Protein AF-0000000085123310 (afdb_homodimer)

InterPro domains:
  IPR010982 Lambda repressor-like, DNA-binding domain superfamily [G3DSA:1.10.260.40] (2-75)
  IPR015927 Peptidase S24/S26A/S26B/S26C [PF00717] (95-209)
  IPR036286 LexA/Signal peptidase-like superfamily [SSF51306] (95-212)
  IPR039418 LexA-like [cd06529] (130-208)

Sequence (430 aa):
MQNYNEIIEKLKDILSQEHGNKKVLDKDVAAALGIEETNFRKQKHRNSIPYFEIMSFLAKRNISINWFFFNQLPESLIESTSNYIILKYQRTVTASAGGGAINYELDSTPLVIDKQLLDHINSRYKYTEVIKVFGESMEPDIKDESLVFIDKSKTDINSTGVYLINTNDGLYIKCIKVENDKVILKSNNQAFDDITLHIDDVDIVGRVCGVLVKVMQNYNEIIEKLKDILSQEHGNKKVLDKDVAAALGIEETNFRKQKHRNSIPYFEIMSFLAKRNISINWFFFNQLPESLIESTSNYIILKYQRTVTASAGGGAINYELDSTPLVIDKQLLDHINSRYKYTEVIKVFGESMEPDIKDESLVFIDKSKTDINSTGVYLINTNDGLYIKCIKVENDKVILKSNNQAFDDITLHIDDVDIVGRVCGVLVKV

Foldseek 3Di:
DDQQVVLLVVLQVVVCVVVVNDGDDQCNSCVLLVHDSVVSVVCNVVVPDPVVSVVVSCVVVPHDPCCSPPVDDPVVVPPVPQQKDKAWEQADWWADQADLDRCSDPDTDIDIGGVVVCVVLVADRVQKHKYFDADDQAPPVAHHRKIWIFRQVAQDADQPWWFWKGFNHIIDTFHWDDDDQKIWGHHNPPVDDIDIDGPVGMDTRGTTRDIGDDD/DDQQVVLLVVLQCVVCVVVVNDGDDQCNSCVLLVHDSVVSVVCNVVVPDPVVSVVVSCVVVPHDPCCSPPVDDPVVCCVVPPQKDKAWEQADFWADQDDLDRCSDPDTDIDIDGVVVCVVLVADHVQKHKYFDADPQAPPVAHHRKIWIFRQVAQDADQPWWFWKGFNVITDTFHWDDDDQKIWGHHNPPVDDIDIDGPVGMDTRGTTRDIGDDD

Radius of gyration: 26.84 Å; Cα contacts (8 Å, |Δi|>4): 859; chains: 2; bounding box: 62×78×60 Å

Secondary structure (DSSP, 8-state):
---HHHHHHHHHHHHHHHTTS----HHHHHHHHT--HHHHHHHHHHT---HHHHHHHHHHTT--HHHHHH---GGGGS-TT-SEEEEEEES--EE-SSS--EE--TT-EEEEEEHHHHHHTT--TTTEEEEE--SSTTTTTS-TT-EEEEETT-----TT-EEEEEETTEEEEEEEEEETTEEEEE-SSTTS--EEEEGGGEEEEEEEEEEEEE-/---HHHHHHHHHHHHHHHTTS----HHHHHHHHT--HHHHHHHHHHT---HHHHHHHHHHTT--HHHHHH---HHHHHHHH-SEEEEEEES--EE-SSS--EE--TT-EEEEEEHHHHHHTT--TTTEEEEE--SSTTTTTS-TT-EEEEETT-----TT-EEEEEETTEEEEEEEEEETTEEEEE-SSTTS--EEEEGGGEEEEEEEEEEEEE-

Organism: Arcobacter nitrofigilis (strain ATCC 33309 / DSM 7299 / CCUG 15893 / LMG 7604 / NCTC 12251 / CI) (NCBI:txid572480)

Structure (mmCIF, N/CA/C/O backbone):
data_AF-0000000085123310-model_v1
#
loop_
_entity.id
_entity.type
_entity.pdbx_description
1 polymer 'Putative phage repressor'
#
loop_
_atom_site.group_PDB
_atom_site.id
_atom_site.type_symbol
_atom_site.label_atom_id
_atom_site.label_alt_id
_atom_site.label_comp_id
_atom_site.label_asym_id
_atom_site.label_entity_id
_atom_site.label_s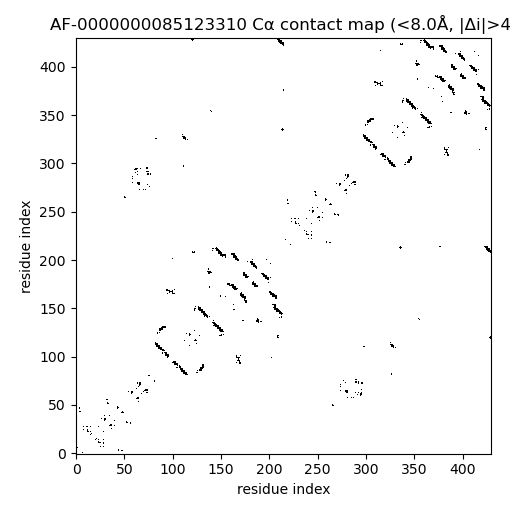eq_id
_atom_site.pdbx_PDB_ins_code
_atom_site.Cartn_x
_atom_site.Cartn_y
_atom_site.Cartn_z
_atom_site.occupancy
_atom_site.B_iso_or_equiv
_atom_site.auth_seq_id
_atom_site.auth_comp_id
_atom_site.auth_asym_id
_atom_site.auth_atom_id
_atom_site.pdbx_PDB_model_num
ATOM 1 N N . MET A 1 1 ? -10.875 -17.984 -15.891 1 54.59 1 MET A N 1
ATOM 2 C CA . MET A 1 1 ? -9.812 -18.406 -16.797 1 54.59 1 MET A CA 1
ATOM 3 C C . MET A 1 1 ? -8.93 -17.219 -17.188 1 54.59 1 MET A C 1
ATOM 5 O O . MET A 1 1 ? -9.438 -16.125 -17.453 1 54.59 1 MET A O 1
ATOM 9 N N . GLN A 1 2 ? -7.641 -17.328 -16.953 1 68.5 2 GLN A N 1
ATOM 10 C CA . GLN A 1 2 ? -6.809 -16.172 -17.281 1 68.5 2 GLN A CA 1
ATOM 11 C C . GLN A 1 2 ? -6.746 -15.938 -18.781 1 68.5 2 GLN A C 1
ATOM 13 O O . GLN A 1 2 ? -6.699 -16.891 -19.562 1 68.5 2 GLN A O 1
ATOM 18 N N . ASN A 1 3 ? -7.133 -14.758 -19.297 1 83.12 3 ASN A N 1
ATOM 19 C CA . ASN A 1 3 ? -7.051 -14.297 -20.672 1 83.12 3 ASN A CA 1
ATOM 20 C C . ASN A 1 3 ? -5.605 -14.055 -21.109 1 83.12 3 ASN A C 1
ATOM 22 O O . ASN A 1 3 ? -4.887 -13.289 -20.469 1 83.12 3 ASN A O 1
ATOM 26 N N . TYR A 1 4 ? -5.211 -14.828 -22.172 1 90.94 4 TYR A N 1
ATOM 27 C CA . TYR A 1 4 ? -3.828 -14.75 -22.641 1 90.94 4 TYR A CA 1
ATOM 28 C C . TYR A 1 4 ? -3.447 -13.32 -22.984 1 90.94 4 TYR A C 1
ATOM 30 O O . TYR A 1 4 ? -2.322 -12.891 -22.719 1 90.94 4 TYR A O 1
ATOM 38 N N . ASN A 1 5 ? -4.441 -12.539 -23.469 1 90.19 5 ASN A N 1
ATOM 39 C CA . ASN A 1 5 ? -4.16 -11.164 -23.844 1 90.19 5 ASN A CA 1
ATOM 40 C C . ASN A 1 5 ? -3.785 -10.312 -22.625 1 90.19 5 ASN A C 1
ATOM 42 O O . ASN A 1 5 ? -2.861 -9.5 -22.688 1 90.19 5 ASN A O 1
ATOM 46 N N . GLU A 1 6 ? -4.496 -10.5 -21.703 1 91.31 6 GLU A N 1
ATOM 47 C CA . GLU A 1 6 ? -4.207 -9.773 -20.469 1 91.31 6 GLU A CA 1
ATOM 48 C C . GLU A 1 6 ? -2.822 -10.125 -19.922 1 91.31 6 GLU A C 1
ATOM 50 O O . GLU A 1 6 ? -2.09 -9.258 -19.453 1 91.31 6 GLU A O 1
ATOM 55 N N . ILE A 1 7 ? -2.492 -11.375 -19.953 1 95.25 7 ILE A N 1
ATOM 56 C CA . ILE A 1 7 ? -1.202 -11.875 -19.5 1 95.25 7 ILE A CA 1
ATOM 57 C C . ILE A 1 7 ? -0.081 -11.25 -20.328 1 95.25 7 ILE A C 1
ATOM 59 O O . ILE A 1 7 ? 0.934 -10.812 -19.781 1 95.25 7 ILE A O 1
ATOM 63 N N . ILE A 1 8 ? -0.322 -11.227 -21.609 1 94.88 8 ILE A N 1
ATOM 64 C CA . ILE A 1 8 ? 0.671 -10.664 -22.516 1 94.88 8 ILE A CA 1
ATOM 65 C C . ILE A 1 8 ? 0.929 -9.203 -22.156 1 94.88 8 ILE A C 1
ATOM 67 O O . ILE A 1 8 ? 2.078 -8.758 -22.141 1 94.88 8 ILE A O 1
ATOM 71 N N . GLU A 1 9 ? -0.095 -8.492 -21.859 1 93.25 9 GLU A N 1
ATOM 72 C CA . GLU A 1 9 ? 0.057 -7.086 -21.516 1 93.25 9 GLU A CA 1
ATOM 73 C C . GLU A 1 9 ? 0.88 -6.926 -20.234 1 93.25 9 GLU A C 1
ATOM 75 O O . GLU A 1 9 ? 1.721 -6.027 -20.141 1 93.25 9 GLU A O 1
ATOM 80 N N . LYS A 1 10 ? 0.671 -7.742 -19.297 1 92.88 10 LYS A N 1
ATOM 81 C CA . LYS A 1 10 ? 1.465 -7.719 -18.062 1 92.88 10 LYS A CA 1
ATOM 82 C C . LYS A 1 10 ? 2.938 -7.988 -18.359 1 92.88 10 LYS A C 1
ATOM 84 O O . LYS A 1 10 ? 3.818 -7.355 -17.781 1 92.88 10 LYS A O 1
ATOM 89 N N . LEU A 1 11 ? 3.191 -8.938 -19.188 1 96 11 LEU A N 1
ATOM 90 C CA . LEU A 1 11 ? 4.559 -9.273 -19.562 1 96 11 LEU A CA 1
ATOM 91 C C . LEU A 1 11 ? 5.23 -8.117 -20.297 1 96 11 LEU A C 1
ATOM 93 O O . LEU A 1 11 ? 6.41 -7.832 -20.062 1 96 11 LEU A O 1
ATOM 97 N N . LYS A 1 12 ? 4.477 -7.461 -21.156 1 94.5 12 LYS A N 1
ATOM 98 C CA . LYS A 1 12 ? 4.996 -6.285 -21.844 1 94.5 12 LYS A CA 1
ATOM 99 C C . LYS A 1 12 ? 5.391 -5.195 -20.859 1 94.5 12 LYS A C 1
ATOM 101 O O . LYS A 1 12 ? 6.418 -4.535 -21.031 1 94.5 12 LYS A O 1
ATOM 106 N N . ASP A 1 13 ? 4.59 -5.02 -19.875 1 91.56 13 ASP A N 1
ATOM 107 C CA . ASP A 1 13 ? 4.875 -4.016 -18.859 1 91.56 13 ASP A CA 1
ATOM 108 C C . ASP A 1 13 ? 6.195 -4.309 -18.156 1 91.56 13 ASP A C 1
ATOM 110 O O . ASP A 1 13 ? 6.996 -3.402 -17.922 1 91.56 13 ASP A O 1
ATOM 114 N N . ILE A 1 14 ? 6.426 -5.508 -17.766 1 91.31 14 ILE A N 1
ATOM 115 C CA . ILE A 1 14 ? 7.648 -5.926 -17.094 1 91.31 14 ILE A CA 1
ATOM 116 C C . ILE A 1 14 ? 8.852 -5.656 -18 1 91.31 14 ILE A C 1
ATOM 118 O O . ILE A 1 14 ? 9.844 -5.066 -17.562 1 91.31 14 ILE A O 1
ATOM 122 N N . LEU A 1 15 ? 8.711 -6.055 -19.25 1 94 15 LEU A N 1
ATOM 123 C CA . LEU A 1 15 ? 9.797 -5.895 -20.203 1 94 15 LEU A CA 1
ATOM 124 C C . LEU A 1 15 ? 10.07 -4.418 -20.469 1 94 15 LEU A C 1
ATOM 126 O O . LEU A 1 15 ? 11.227 -4.012 -20.625 1 94 15 LEU A O 1
ATOM 130 N N . SER A 1 16 ? 8.992 -3.68 -20.641 1 91.94 16 SER A N 1
ATOM 131 C CA . SER A 1 16 ? 9.125 -2.246 -20.875 1 91.94 16 SER A CA 1
ATOM 132 C C . SER A 1 16 ? 9.898 -1.565 -19.75 1 91.94 16 SER A C 1
ATOM 134 O O . SER A 1 16 ? 10.758 -0.718 -20.016 1 91.94 16 SER A O 1
ATOM 136 N N . GLN A 1 17 ? 9.641 -1.961 -18.578 1 85 17 GLN A N 1
ATOM 137 C CA . GLN A 1 17 ? 10.328 -1.391 -17.422 1 85 17 GLN A CA 1
ATOM 138 C C . GLN A 1 17 ? 11.812 -1.735 -17.422 1 85 17 GLN A C 1
ATOM 140 O O . GLN A 1 17 ? 12.648 -0.918 -17.031 1 85 17 GLN A O 1
ATOM 145 N N . GLU A 1 18 ? 12.094 -2.879 -17.828 1 85.62 18 GLU A N 1
ATOM 146 C CA . GLU A 1 18 ? 13.484 -3.324 -17.906 1 85.62 18 GLU A CA 1
ATOM 147 C C . GLU A 1 18 ? 14.25 -2.531 -18.969 1 85.62 18 GLU A C 1
ATOM 149 O O . GLU A 1 18 ? 15.469 -2.35 -18.844 1 85.62 18 GLU A O 1
ATOM 154 N N . HIS A 1 19 ? 13.523 -2.135 -19.922 1 85.38 19 HIS A N 1
ATOM 155 C CA . HIS A 1 19 ? 14.195 -1.504 -21.062 1 85.38 19 HIS A CA 1
ATOM 156 C C . HIS A 1 19 ? 13.953 0.002 -21.078 1 85.38 19 HIS A C 1
ATOM 158 O O . HIS A 1 19 ? 13.875 0.612 -22.141 1 85.38 19 HIS A O 1
ATOM 164 N N . GLY A 1 20 ? 13.75 0.571 -19.938 1 82.88 20 GLY A N 1
ATOM 165 C CA . GLY A 1 20 ? 13.609 2.016 -19.859 1 82.88 20 GLY A CA 1
ATOM 166 C C . GLY A 1 20 ? 12.297 2.52 -20.406 1 82.88 20 GLY A C 1
ATOM 167 O O . GLY A 1 20 ? 12.258 3.533 -21.109 1 82.88 20 GLY A O 1
ATOM 168 N N . ASN A 1 21 ? 11.242 1.731 -20.359 1 79.62 21 ASN A N 1
ATOM 169 C CA . ASN A 1 21 ? 9.867 2.082 -20.703 1 79.62 21 ASN A CA 1
ATOM 170 C C . ASN A 1 21 ? 9.68 2.223 -22.219 1 79.62 21 ASN A C 1
ATOM 172 O O . ASN A 1 21 ? 8.945 3.102 -22.672 1 79.62 21 ASN A O 1
ATOM 176 N N . LYS A 1 22 ? 10.492 1.569 -22.969 1 84.88 22 LYS A N 1
ATOM 177 C CA . LYS A 1 22 ? 10.297 1.521 -24.422 1 84.88 22 LYS A CA 1
ATOM 178 C C . LYS A 1 22 ? 9.109 0.638 -24.781 1 84.88 22 LYS A C 1
ATOM 180 O O . LYS A 1 22 ? 8.672 -0.191 -23.984 1 84.88 22 LYS A O 1
ATOM 185 N N . LYS A 1 23 ? 8.602 0.919 -25.922 1 91.31 23 LYS A N 1
ATOM 186 C CA . LYS A 1 23 ? 7.477 0.133 -26.422 1 91.31 23 LYS A CA 1
ATOM 187 C C . LYS A 1 23 ? 7.883 -1.32 -26.656 1 91.31 23 LYS A C 1
ATOM 189 O O . LYS A 1 23 ? 8.914 -1.593 -27.266 1 91.31 23 LYS A O 1
ATOM 194 N N . VAL A 1 24 ? 7.09 -2.275 -26.156 1 94.31 24 VAL A N 1
ATOM 195 C CA . VAL A 1 24 ? 7.332 -3.709 -26.281 1 94.31 24 VAL A CA 1
ATOM 196 C C . VAL A 1 24 ? 6.23 -4.348 -27.125 1 94.31 24 VAL A C 1
ATOM 198 O O . VAL A 1 24 ? 5.047 -4.098 -26.891 1 94.31 24 VAL A O 1
ATOM 201 N N . LEU A 1 25 ? 6.625 -5.078 -28.141 1 94.25 25 LEU A N 1
ATOM 202 C CA . LEU A 1 25 ? 5.684 -5.73 -29.047 1 94.25 25 LEU A CA 1
ATOM 203 C C . LEU A 1 25 ? 5.551 -7.215 -28.703 1 94.25 25 LEU A C 1
ATOM 205 O O . LEU A 1 25 ? 6.328 -7.746 -27.906 1 94.25 25 LEU A O 1
ATOM 209 N N . ASP A 1 26 ? 4.551 -7.797 -29.438 1 95.31 26 ASP A N 1
ATOM 210 C CA . ASP A 1 26 ? 4.316 -9.227 -29.219 1 95.31 26 ASP A CA 1
ATOM 211 C C . ASP A 1 26 ? 5.57 -10.039 -29.516 1 95.31 26 ASP A C 1
ATOM 213 O O . ASP A 1 26 ? 5.867 -11.016 -28.828 1 95.31 26 ASP A O 1
ATOM 217 N N . LYS A 1 27 ? 6.219 -9.641 -30.5 1 95.19 27 LYS A N 1
ATOM 218 C CA . LYS A 1 27 ? 7.422 -10.359 -30.906 1 95.19 27 LYS A CA 1
ATOM 219 C C . LYS A 1 27 ? 8.484 -10.312 -29.812 1 95.19 27 LYS A C 1
ATOM 221 O O . LYS A 1 27 ? 9.242 -11.266 -29.625 1 95.19 27 LYS A O 1
ATOM 226 N N . ASP A 1 28 ? 8.539 -9.258 -29.109 1 95.88 28 ASP A N 1
ATOM 227 C CA . ASP A 1 28 ? 9.484 -9.109 -28 1 95.88 28 ASP A CA 1
ATOM 228 C C . ASP A 1 28 ? 9.141 -10.055 -26.859 1 95.88 28 ASP A C 1
ATOM 230 O O . ASP A 1 28 ? 10.039 -10.617 -26.219 1 95.88 28 ASP A O 1
ATOM 234 N N . VAL A 1 29 ? 7.871 -10.211 -26.578 1 96.94 29 VAL A N 1
ATOM 235 C CA . VAL A 1 29 ? 7.41 -11.125 -25.547 1 96.94 29 VAL A CA 1
ATOM 236 C C . VAL A 1 29 ? 7.746 -12.562 -25.938 1 96.94 29 VAL A C 1
ATOM 238 O O . VAL A 1 29 ? 8.273 -13.328 -25.125 1 96.94 29 VAL A O 1
ATOM 241 N N . ALA A 1 30 ? 7.504 -12.891 -27.156 1 97.44 30 ALA A N 1
ATOM 242 C CA . ALA A 1 30 ? 7.809 -14.227 -27.656 1 97.44 30 ALA A CA 1
ATOM 243 C C . ALA A 1 30 ? 9.289 -14.555 -27.484 1 97.44 30 ALA A C 1
ATOM 245 O O . ALA A 1 30 ? 9.633 -15.633 -27 1 97.44 30 ALA A O 1
ATOM 246 N N . ALA A 1 31 ? 10.094 -13.633 -27.859 1 96.25 31 ALA A N 1
ATOM 247 C CA . ALA A 1 31 ? 11.539 -13.797 -27.734 1 96.25 31 ALA A CA 1
ATOM 248 C C . ALA A 1 31 ? 11.953 -13.992 -26.281 1 96.25 31 ALA A C 1
ATOM 250 O O . ALA A 1 31 ? 12.773 -14.859 -25.969 1 96.25 31 ALA A O 1
ATOM 251 N N . ALA A 1 32 ? 11.383 -13.211 -25.438 1 95.81 32 ALA A N 1
ATOM 252 C CA . ALA A 1 32 ? 11.719 -13.281 -24.016 1 95.81 32 ALA A CA 1
ATOM 253 C C . ALA A 1 32 ? 11.297 -14.625 -23.422 1 95.81 32 ALA A C 1
ATOM 255 O O . ALA A 1 32 ? 11.938 -15.117 -22.484 1 95.81 32 ALA A O 1
ATOM 256 N N . LEU A 1 33 ? 10.266 -15.203 -23.938 1 96.94 33 LEU A N 1
ATOM 257 C CA . LEU A 1 33 ? 9.758 -16.484 -23.453 1 96.94 33 LEU A CA 1
ATOM 258 C C . LEU A 1 33 ? 10.469 -17.641 -24.125 1 96.94 33 LEU A C 1
ATOM 260 O O . LEU A 1 33 ? 10.297 -18.797 -23.734 1 96.94 33 LEU A O 1
ATOM 264 N N . GLY A 1 34 ? 11.164 -17.328 -25.125 1 96.19 34 GLY A N 1
ATOM 265 C CA . GLY A 1 34 ? 11.844 -18.375 -25.875 1 96.19 34 GLY A CA 1
ATOM 266 C C . GLY A 1 34 ? 10.914 -19.125 -26.812 1 96.19 34 GLY A C 1
ATOM 267 O O . GLY A 1 34 ? 11.078 -20.328 -27.016 1 96.19 34 GLY A O 1
ATOM 268 N N . ILE A 1 35 ? 9.945 -18.5 -27.266 1 96.25 35 ILE A N 1
ATOM 269 C CA . ILE A 1 35 ? 8.961 -19.109 -28.156 1 96.25 35 ILE A CA 1
ATOM 270 C C . ILE A 1 35 ? 9.062 -18.484 -29.547 1 96.25 35 ILE A C 1
ATOM 272 O O . ILE A 1 35 ? 9.242 -17.266 -29.672 1 96.25 35 ILE A O 1
ATOM 276 N N . GLU A 1 36 ? 8.961 -19.344 -30.578 1 95.81 36 GLU A N 1
ATOM 277 C CA . GLU A 1 36 ? 8.93 -18.844 -31.953 1 95.81 36 GLU A CA 1
ATOM 278 C C . GLU A 1 36 ? 7.68 -17.984 -32.188 1 95.81 36 GLU A C 1
ATOM 280 O O . GLU A 1 36 ? 6.59 -18.328 -31.75 1 95.81 36 GLU A O 1
ATOM 285 N N . GLU A 1 37 ? 7.852 -16.953 -32.969 1 94.94 37 GLU A N 1
ATOM 286 C CA . GLU A 1 37 ? 6.809 -15.953 -33.156 1 94.94 37 GLU A CA 1
ATOM 287 C C . GLU A 1 37 ? 5.543 -16.578 -33.719 1 94.94 37 GLU A C 1
ATOM 289 O O . GLU A 1 37 ? 4.434 -16.266 -33.312 1 94.94 37 GLU A O 1
ATOM 294 N N . THR A 1 38 ? 5.754 -17.375 -34.719 1 94.94 38 THR A N 1
ATOM 295 C CA . THR A 1 38 ? 4.602 -18 -35.375 1 94.94 38 THR A CA 1
ATOM 296 C C . THR A 1 38 ? 3.811 -18.828 -34.375 1 94.94 38 THR A C 1
ATOM 298 O O . THR A 1 38 ? 2.58 -18.781 -34.344 1 94.94 38 THR A O 1
ATOM 301 N N . ASN A 1 39 ? 4.48 -19.578 -33.562 1 96.06 39 ASN A N 1
ATOM 302 C CA . ASN A 1 39 ? 3.854 -20.391 -32.531 1 96.06 39 ASN A CA 1
ATOM 303 C C . ASN A 1 39 ? 3.156 -19.531 -31.484 1 96.06 39 ASN A C 1
ATOM 305 O O . ASN A 1 39 ? 2.068 -19.875 -31.016 1 96.06 39 ASN A O 1
ATOM 309 N N . PHE A 1 40 ? 3.832 -18.516 -31.156 1 96.56 40 PHE A N 1
ATOM 310 C CA . PHE A 1 40 ? 3.281 -17.562 -30.203 1 96.56 40 PHE A CA 1
ATOM 311 C C . PHE A 1 40 ? 1.948 -17.016 -30.688 1 96.56 40 PHE A C 1
ATOM 313 O O . PHE A 1 40 ? 0.985 -16.938 -29.922 1 96.56 40 PHE A O 1
ATOM 320 N N . ARG A 1 41 ? 1.916 -16.625 -31.875 1 94 41 ARG A N 1
ATOM 321 C CA . ARG A 1 41 ? 0.692 -16.094 -32.469 1 94 41 ARG A CA 1
ATOM 322 C C . ARG A 1 41 ? -0.427 -17.125 -32.438 1 94 41 ARG A C 1
ATOM 324 O O . ARG A 1 41 ? -1.575 -16.797 -32.125 1 94 41 ARG A O 1
ATOM 331 N N . LYS A 1 42 ? -0.095 -18.328 -32.781 1 95.12 42 LYS A N 1
ATOM 332 C CA . LYS A 1 42 ? -1.078 -19.406 -32.75 1 95.12 42 LYS A CA 1
ATOM 333 C C . LYS A 1 42 ? -1.63 -19.609 -31.359 1 95.12 42 LYS A C 1
ATOM 335 O O . LYS A 1 42 ? -2.838 -19.781 -31.172 1 95.12 42 LYS A O 1
ATOM 340 N N . GLN A 1 43 ? -0.771 -19.656 -30.406 1 94.62 43 GLN A N 1
ATOM 341 C CA . GLN A 1 43 ? -1.161 -19.828 -29.016 1 94.62 43 GLN A CA 1
ATOM 342 C C . GLN A 1 43 ? -2.105 -18.719 -28.578 1 94.62 43 GLN A C 1
ATOM 344 O O . GLN A 1 43 ? -3.104 -18.969 -27.891 1 94.62 43 GLN A O 1
ATOM 349 N N . LYS A 1 44 ? -1.717 -17.562 -28.922 1 92.81 44 LYS A N 1
ATOM 350 C CA . LYS A 1 44 ? -2.537 -16.406 -28.594 1 92.81 44 LYS A CA 1
ATOM 351 C C . LYS A 1 44 ? -3.936 -16.531 -29.188 1 92.81 44 LYS A C 1
ATOM 353 O O . LYS A 1 44 ? -4.934 -16.281 -28.516 1 92.81 44 LYS A O 1
ATOM 358 N N . HIS A 1 45 ? -4 -16.984 -30.438 1 92.19 45 HIS A N 1
ATOM 359 C CA . HIS A 1 45 ? -5.27 -17.141 -31.141 1 92.19 45 HIS A CA 1
ATOM 360 C C . HIS A 1 45 ? -6.137 -18.203 -30.484 1 92.19 45 HIS A C 1
ATOM 362 O O . HIS A 1 45 ? -7.352 -18.031 -30.359 1 92.19 45 HIS A O 1
ATOM 368 N N . ARG A 1 46 ? -5.566 -19.25 -30.062 1 93.19 46 ARG A N 1
ATOM 369 C CA . ARG A 1 46 ? -6.285 -20.359 -29.469 1 93.19 46 ARG A CA 1
ATOM 370 C C . ARG A 1 46 ? -6.473 -20.156 -27.969 1 93.19 46 ARG A C 1
ATOM 372 O O . ARG A 1 46 ? -7.09 -20.969 -27.297 1 93.19 46 ARG A O 1
ATOM 379 N N . ASN A 1 47 ? -5.879 -19.078 -27.5 1 92.56 47 ASN A N 1
ATOM 380 C CA . ASN A 1 47 ? -5.879 -18.812 -26.062 1 92.56 47 ASN A CA 1
ATOM 381 C C . ASN A 1 47 ? -5.219 -19.938 -25.281 1 92.56 47 ASN A C 1
ATOM 383 O O . ASN A 1 47 ? -5.695 -20.312 -24.203 1 92.56 47 ASN A O 1
ATOM 387 N N . SER A 1 48 ? -4.234 -20.531 -25.859 1 93.25 48 SER A N 1
ATOM 388 C CA . SER A 1 48 ? -3.404 -21.547 -25.219 1 93.25 48 SER A CA 1
ATOM 389 C C . SER A 1 48 ? -2.215 -20.906 -24.5 1 93.25 48 SER A C 1
ATOM 391 O O . SER A 1 48 ? -1.21 -20.578 -25.141 1 93.25 48 SER A O 1
ATOM 393 N N . ILE A 1 49 ? -2.189 -20.922 -23.234 1 94.31 49 ILE A N 1
ATOM 394 C CA . ILE A 1 49 ? -1.213 -20.172 -22.453 1 94.31 49 ILE A CA 1
ATOM 395 C C . ILE A 1 49 ? 0.009 -21.047 -22.172 1 94.31 49 ILE A C 1
ATOM 397 O O . ILE A 1 49 ? -0.119 -22.156 -21.656 1 94.31 49 ILE A O 1
ATOM 401 N N . PRO A 1 50 ? 1.188 -20.531 -22.5 1 94.69 50 PRO A N 1
ATOM 402 C CA . PRO A 1 50 ? 2.418 -21.25 -22.172 1 94.69 50 PRO A CA 1
ATOM 403 C C . PRO A 1 50 ? 2.865 -21.031 -20.734 1 94.69 50 PRO A C 1
ATOM 405 O O . PRO A 1 50 ? 3.832 -20.297 -20.484 1 94.69 50 PRO A O 1
ATOM 408 N N . TYR A 1 51 ? 2.369 -21.688 -19.828 1 94.88 51 TYR A N 1
ATOM 409 C CA . TYR A 1 51 ? 2.531 -21.438 -18.406 1 94.88 51 TYR A CA 1
ATOM 410 C C . TYR A 1 51 ? 3.98 -21.641 -17.969 1 94.88 51 TYR A C 1
ATOM 412 O O . TYR A 1 51 ? 4.535 -20.812 -17.234 1 94.88 51 TYR A O 1
ATOM 420 N N . PHE A 1 52 ? 4.551 -22.719 -18.359 1 94.38 52 PHE A N 1
ATOM 421 C CA . PHE A 1 52 ? 5.906 -23 -17.906 1 94.38 52 PHE A CA 1
ATOM 422 C C . PHE A 1 52 ? 6.875 -21.922 -18.391 1 94.38 52 PHE A C 1
ATOM 424 O O . PHE A 1 52 ? 7.734 -21.484 -17.625 1 94.38 52 PHE A O 1
ATOM 431 N N . GLU A 1 53 ? 6.781 -21.562 -19.656 1 95.38 53 GLU A N 1
ATOM 432 C CA . GLU A 1 53 ? 7.645 -20.516 -20.203 1 95.38 53 GLU A CA 1
ATOM 433 C C . GLU A 1 53 ? 7.457 -19.203 -19.469 1 95.38 53 GLU A C 1
ATOM 435 O O . GLU A 1 53 ? 8.422 -18.484 -19.203 1 95.38 53 GLU A O 1
ATOM 440 N N . ILE A 1 54 ? 6.223 -18.922 -19.141 1 96.12 54 ILE A N 1
ATOM 441 C CA . ILE A 1 54 ? 5.93 -17.688 -18.406 1 96.12 54 ILE A CA 1
ATOM 442 C C . ILE A 1 54 ? 6.504 -17.781 -17 1 96.12 54 ILE A C 1
ATOM 444 O O . ILE A 1 54 ? 7.164 -16.844 -16.531 1 96.12 54 ILE A O 1
ATOM 448 N N . MET A 1 55 ? 6.293 -18.875 -16.328 1 95.56 55 MET A N 1
ATOM 449 C CA . MET A 1 55 ? 6.824 -19.062 -14.977 1 95.56 55 MET A CA 1
ATOM 450 C C . MET A 1 55 ? 8.344 -18.938 -14.969 1 95.56 55 MET A C 1
ATOM 452 O O . MET A 1 55 ? 8.922 -18.312 -14.078 1 95.56 55 MET A O 1
ATOM 456 N N . SER A 1 56 ? 8.984 -19.578 -15.906 1 95.56 56 SER A N 1
ATOM 457 C CA . SER A 1 56 ? 10.438 -19.516 -16.031 1 95.56 56 SER A CA 1
ATOM 458 C C . SER A 1 56 ? 10.914 -18.078 -16.234 1 95.56 56 SER A C 1
ATOM 460 O O . SER A 1 56 ? 11.914 -17.656 -15.633 1 95.56 56 SER A O 1
ATOM 462 N N . PHE A 1 57 ? 10.258 -17.359 -17.062 1 96.19 57 PHE A N 1
ATOM 463 C CA . PHE A 1 57 ? 10.516 -15.938 -17.297 1 96.19 57 PHE A CA 1
ATOM 464 C C . PHE A 1 57 ? 10.461 -15.156 -15.984 1 96.19 57 PHE A C 1
ATOM 466 O O . PHE A 1 57 ? 11.367 -14.375 -15.688 1 96.19 57 PHE A O 1
ATOM 473 N N . LEU A 1 58 ? 9.438 -15.367 -15.242 1 95.31 58 LEU A N 1
ATOM 474 C CA . LEU A 1 58 ? 9.234 -14.664 -13.984 1 95.31 58 LEU A CA 1
ATOM 475 C C . LEU A 1 58 ? 10.289 -15.078 -12.961 1 95.31 58 LEU A C 1
ATOM 477 O O . LEU A 1 58 ? 10.859 -14.227 -12.273 1 95.31 58 LEU A O 1
ATOM 481 N N . ALA A 1 59 ? 10.555 -16.359 -12.805 1 93 59 ALA A N 1
ATOM 482 C CA . ALA A 1 59 ? 11.523 -16.891 -11.844 1 93 59 ALA A CA 1
ATOM 483 C C . ALA A 1 59 ? 12.914 -16.328 -12.102 1 93 59 ALA A C 1
ATOM 485 O O . ALA A 1 59 ? 13.617 -15.938 -11.164 1 93 59 ALA A O 1
ATOM 486 N N . LYS A 1 60 ? 13.234 -16.25 -13.305 1 93.5 60 LYS A N 1
ATOM 487 C CA . LYS A 1 60 ? 14.547 -15.734 -13.672 1 93.5 60 LYS A CA 1
ATOM 488 C C . LYS A 1 60 ? 14.703 -14.281 -13.234 1 93.5 60 LYS A C 1
ATOM 490 O O . LYS A 1 60 ? 15.82 -13.805 -13.008 1 93.5 60 LYS A O 1
ATOM 495 N N . ARG A 1 61 ? 13.664 -13.586 -13.125 1 92.38 61 ARG A N 1
ATOM 496 C CA . ARG A 1 61 ? 13.664 -12.172 -12.75 1 92.38 61 ARG A CA 1
ATOM 497 C C . ARG A 1 61 ? 13.336 -12 -11.273 1 92.38 61 ARG A C 1
ATOM 499 O O . ARG A 1 61 ? 13.156 -10.875 -10.797 1 92.38 61 ARG A O 1
ATOM 506 N N . ASN A 1 62 ? 13.102 -13.141 -10.602 1 90.38 62 ASN A N 1
ATOM 507 C CA . ASN A 1 62 ? 12.734 -13.148 -9.188 1 90.38 62 ASN A CA 1
ATOM 508 C C . ASN A 1 62 ? 11.406 -12.438 -8.953 1 90.38 62 ASN A C 1
ATOM 510 O O . ASN A 1 62 ? 11.258 -11.695 -7.98 1 90.38 62 ASN A O 1
ATOM 514 N N . ILE A 1 63 ? 10.609 -12.594 -9.844 1 91.88 63 ILE A N 1
ATOM 515 C CA . ILE A 1 63 ? 9.258 -12.07 -9.711 1 91.88 63 ILE A CA 1
ATOM 516 C C . ILE A 1 63 ? 8.328 -13.172 -9.188 1 91.88 63 ILE A C 1
ATOM 518 O O . ILE A 1 63 ? 8.398 -14.312 -9.633 1 91.88 63 ILE A O 1
ATOM 522 N N . SER A 1 64 ? 7.492 -12.875 -8.242 1 89.62 64 SER A N 1
ATOM 523 C CA . SER A 1 64 ? 6.578 -13.844 -7.641 1 89.62 64 SER A CA 1
ATOM 524 C C . SER A 1 64 ? 5.535 -14.32 -8.648 1 89.62 64 SER A C 1
ATOM 526 O O . SER A 1 64 ? 4.777 -13.508 -9.188 1 89.62 64 SER A O 1
ATOM 528 N N . ILE A 1 65 ? 5.48 -15.594 -8.82 1 93.62 65 ILE A N 1
ATOM 529 C CA . ILE A 1 65 ? 4.492 -16.203 -9.703 1 93.62 65 ILE A CA 1
ATOM 530 C C . ILE A 1 65 ? 3.104 -16.094 -9.078 1 93.62 65 ILE A C 1
ATOM 532 O O . ILE A 1 65 ? 2.119 -15.836 -9.773 1 93.62 65 ILE A O 1
ATOM 536 N N . ASN A 1 66 ? 2.998 -16.219 -7.758 1 90.38 66 ASN A N 1
ATOM 537 C CA . ASN A 1 66 ? 1.745 -16.016 -7.039 1 90.38 66 ASN A CA 1
ATOM 538 C C . ASN A 1 66 ? 1.174 -14.633 -7.289 1 90.38 66 ASN A C 1
ATOM 540 O O . ASN A 1 66 ? -0.028 -14.477 -7.52 1 90.38 66 ASN A O 1
ATOM 544 N N . TRP A 1 67 ? 2.078 -13.68 -7.184 1 86.69 67 TRP A N 1
ATOM 545 C CA . TRP A 1 67 ? 1.646 -12.297 -7.391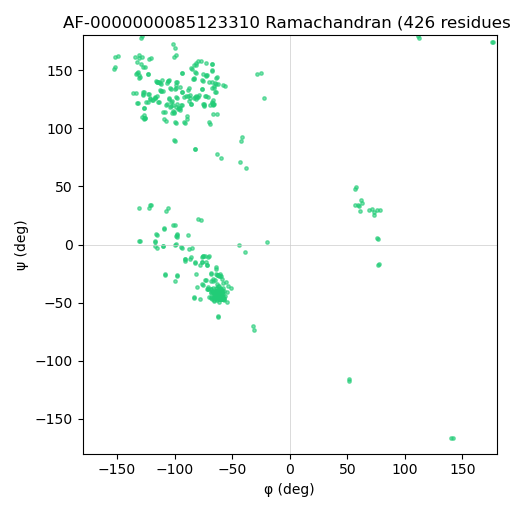 1 86.69 67 TRP A CA 1
ATOM 546 C C . TRP A 1 67 ? 1.152 -12.094 -8.82 1 86.69 67 TRP A C 1
ATOM 548 O O . TRP A 1 67 ? 0.087 -11.516 -9.039 1 86.69 67 TRP A O 1
ATOM 558 N N . PHE A 1 68 ? 1.899 -12.586 -9.797 1 91.88 68 PHE A N 1
ATOM 559 C CA . PHE A 1 68 ? 1.64 -12.367 -11.219 1 91.88 68 PHE A CA 1
ATOM 560 C C . PHE A 1 68 ? 0.297 -12.969 -11.617 1 91.88 68 PHE A C 1
ATOM 562 O O . PHE A 1 68 ? -0.493 -12.32 -12.312 1 91.88 68 PHE A O 1
ATOM 569 N N . PHE A 1 69 ? 0.017 -14.203 -11.133 1 92.06 69 PHE A N 1
ATOM 570 C CA . PHE A 1 69 ? -1.155 -14.914 -11.633 1 92.06 69 PHE A CA 1
ATOM 571 C C . PHE A 1 69 ? -2.33 -14.758 -10.672 1 92.06 69 PHE A C 1
ATOM 573 O O . PHE A 1 69 ? -3.488 -14.789 -11.094 1 92.06 69 PHE A O 1
ATOM 580 N N . PHE A 1 70 ? -2.025 -14.531 -9.344 1 86.38 70 PHE A N 1
ATOM 581 C CA . PHE A 1 70 ? -3.104 -14.656 -8.367 1 86.38 70 PHE A CA 1
ATOM 582 C C . PHE A 1 70 ? -3.16 -13.43 -7.461 1 86.38 70 PHE A C 1
ATOM 584 O O . PHE A 1 70 ? -3.898 -13.414 -6.477 1 86.38 70 PHE A O 1
ATOM 591 N N . ASN A 1 71 ? -2.318 -12.406 -7.668 1 80 71 ASN A N 1
ATOM 592 C CA . ASN A 1 71 ? -2.291 -11.164 -6.898 1 80 71 ASN A CA 1
A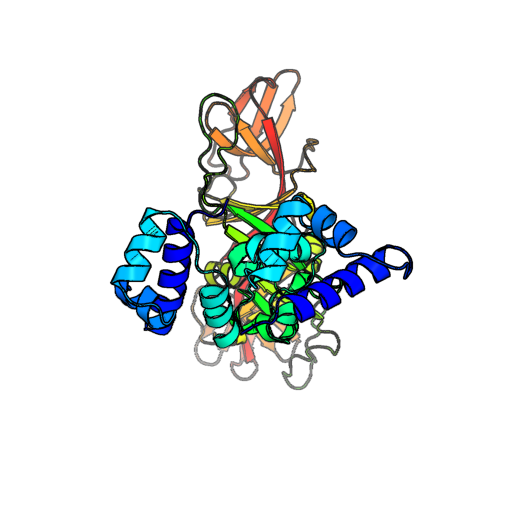TOM 593 C C . ASN A 1 71 ? -1.983 -11.422 -5.426 1 80 71 ASN A C 1
ATOM 595 O O . ASN A 1 71 ? -2.496 -10.727 -4.551 1 80 71 ASN A O 1
ATOM 599 N N . GLN A 1 72 ? -1.239 -12.508 -5.176 1 75.62 72 GLN A N 1
ATOM 600 C CA . GLN A 1 72 ? -0.794 -12.82 -3.822 1 75.62 72 GLN A CA 1
ATOM 601 C C . GLN A 1 72 ? 0.636 -12.344 -3.588 1 75.62 72 GLN A C 1
ATOM 603 O O . GLN A 1 72 ? 1.57 -12.82 -4.234 1 75.62 72 GLN A O 1
ATOM 608 N N . LEU A 1 73 ? 0.843 -11.516 -2.664 1 75.44 73 LEU A N 1
ATOM 609 C CA . LEU A 1 73 ? 2.158 -10.953 -2.379 1 75.44 73 LEU A CA 1
ATOM 610 C C . LEU A 1 73 ? 3.084 -12.008 -1.781 1 75.44 73 LEU A C 1
ATOM 612 O O . LEU A 1 73 ? 2.643 -12.859 -1.004 1 75.44 73 LEU A O 1
ATOM 616 N N . PRO A 1 74 ? 4.352 -11.969 -2.219 1 79.44 74 PRO A N 1
ATOM 617 C CA . PRO A 1 74 ? 5.297 -12.938 -1.665 1 79.44 74 PRO A CA 1
ATOM 618 C C . PRO A 1 74 ? 5.289 -12.969 -0.138 1 79.44 74 PRO A C 1
ATOM 620 O O . PRO A 1 74 ? 5.449 -14.031 0.466 1 79.44 74 PRO A O 1
ATOM 623 N N . GLU A 1 75 ? 5.141 -11.844 0.459 1 70.44 75 GLU A N 1
ATOM 624 C CA . GLU A 1 75 ? 5.148 -11.719 1.914 1 70.44 75 GLU A CA 1
ATOM 625 C C . GLU A 1 75 ? 4.051 -12.578 2.545 1 70.44 75 GLU A C 1
ATOM 627 O O . GLU A 1 75 ? 4.234 -13.125 3.633 1 70.44 75 GLU A O 1
ATOM 632 N N . SER A 1 76 ? 2.891 -12.547 1.884 1 67.75 76 SER A N 1
ATOM 633 C CA . SER A 1 76 ? 1.756 -13.297 2.414 1 67.75 76 SER A CA 1
ATOM 634 C C . SER A 1 76 ? 2.033 -14.797 2.406 1 67.75 76 SER A C 1
ATOM 636 O O . SER A 1 76 ? 1.337 -15.562 3.074 1 67.75 76 SER A O 1
ATOM 638 N N . LEU A 1 77 ? 2.881 -15.109 1.522 1 71 77 LEU A N 1
ATOM 639 C CA . LEU A 1 77 ? 3.221 -16.516 1.391 1 71 77 LEU A CA 1
ATOM 640 C C . LEU A 1 77 ? 4.18 -16.953 2.496 1 71 77 LEU A C 1
ATOM 642 O O . LEU A 1 77 ? 4.504 -18.141 2.611 1 71 77 LEU A O 1
ATOM 646 N N . ILE A 1 78 ? 4.645 -15.852 2.936 1 62.5 78 ILE A N 1
ATOM 647 C CA . ILE A 1 78 ? 5.48 -16.109 4.105 1 62.5 78 ILE A CA 1
ATOM 648 C C . ILE A 1 78 ? 4.605 -16.234 5.348 1 62.5 78 ILE A C 1
ATOM 650 O O . ILE A 1 78 ? 3.477 -15.742 5.375 1 62.5 78 ILE A O 1
ATOM 654 N N . GLU A 1 79 ? 4.895 -17.125 6.316 1 52.34 79 GLU A N 1
ATOM 655 C CA . GLU A 1 79 ? 4.094 -17.312 7.523 1 52.34 79 GLU A CA 1
ATOM 656 C C . GLU A 1 79 ? 3.264 -16.078 7.832 1 52.34 79 GLU A C 1
ATOM 658 O O . GLU A 1 79 ? 3.604 -14.969 7.398 1 52.34 79 GLU A O 1
ATOM 663 N N . SER A 1 80 ? 1.707 -16.266 8.023 1 47.19 80 SER A N 1
ATOM 664 C CA . SER A 1 80 ? 0.677 -15.359 8.516 1 47.19 80 SER A CA 1
ATOM 665 C C . SER A 1 80 ? 1.285 -14.219 9.328 1 47.19 80 SER A C 1
ATOM 667 O O . SER A 1 80 ? 0.562 -13.406 9.906 1 47.19 80 SER A O 1
ATOM 669 N N . THR A 1 81 ? 2.537 -14.234 9.391 1 47.41 81 THR A N 1
ATOM 670 C CA . THR A 1 81 ? 3.17 -13.336 10.352 1 47.41 81 THR A CA 1
ATOM 671 C C . THR A 1 81 ? 3.422 -11.969 9.727 1 47.41 81 THR A C 1
ATOM 673 O O . THR A 1 81 ? 4.07 -11.109 10.336 1 47.41 81 THR A O 1
ATOM 676 N N . SER A 1 82 ? 2.826 -11.938 8.516 1 59.41 82 SER A N 1
ATOM 677 C CA . SER A 1 82 ? 3.199 -10.648 7.953 1 59.41 82 SER A CA 1
ATOM 678 C C . SER A 1 82 ? 2.482 -9.508 8.672 1 59.41 82 SER A C 1
ATOM 680 O O . SER A 1 82 ? 1.318 -9.641 9.055 1 59.41 82 SER A O 1
ATOM 682 N N . ASN A 1 83 ? 3.037 -8.547 9.164 1 72.31 83 ASN A N 1
ATOM 683 C CA . ASN A 1 83 ? 2.502 -7.375 9.852 1 72.31 83 ASN A CA 1
ATOM 684 C C . ASN A 1 83 ? 1.907 -6.375 8.867 1 72.31 83 ASN A C 1
ATOM 686 O O . ASN A 1 83 ? 1.861 -5.176 9.141 1 72.31 83 ASN A O 1
ATOM 690 N N . TYR A 1 84 ? 1.562 -7.004 7.59 1 78.19 84 TYR A N 1
ATOM 691 C CA . TYR A 1 84 ? 0.937 -6.098 6.629 1 78.19 84 TYR A CA 1
ATOM 692 C C . TYR A 1 84 ? -0.284 -6.746 5.984 1 78.19 84 TYR A C 1
ATOM 694 O O . TYR A 1 84 ? -0.484 -7.957 6.098 1 78.19 84 TYR A O 1
ATOM 702 N N . ILE A 1 85 ? -1.188 -5.961 5.387 1 79.81 85 ILE A N 1
ATOM 703 C CA . ILE A 1 85 ? -2.363 -6.398 4.641 1 79.81 85 IL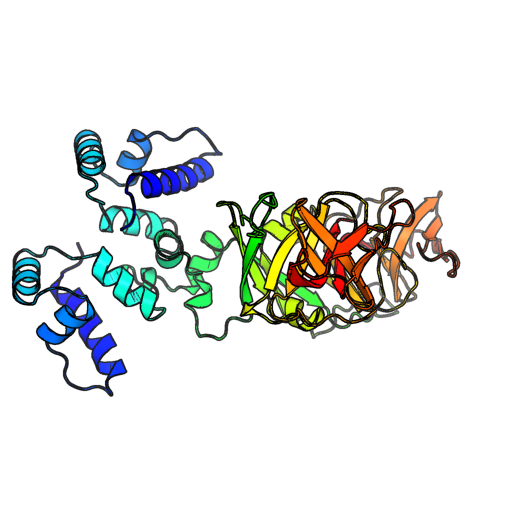E A CA 1
ATOM 704 C C . ILE A 1 85 ? -2.443 -5.641 3.316 1 79.81 85 ILE A C 1
ATOM 706 O O . ILE A 1 85 ? -1.797 -4.605 3.146 1 79.81 85 ILE A O 1
ATOM 710 N N . ILE A 1 86 ? -3.105 -6.176 2.381 1 80.44 86 ILE A N 1
ATOM 711 C CA . ILE A 1 86 ? -3.316 -5.539 1.084 1 80.44 86 ILE A CA 1
ATOM 712 C C . ILE A 1 86 ? -4.695 -4.883 1.051 1 80.44 86 ILE A C 1
ATOM 714 O O . ILE A 1 86 ? -5.711 -5.547 1.26 1 80.44 86 ILE A O 1
ATOM 718 N N . LEU A 1 87 ? -4.711 -3.586 0.877 1 87.25 87 LEU A N 1
ATOM 719 C CA . LEU A 1 87 ? -5.941 -2.814 0.756 1 87.25 87 LEU A CA 1
ATOM 720 C C . LEU A 1 87 ? -6.246 -2.498 -0.705 1 87.25 87 LEU A C 1
ATOM 722 O O . LEU A 1 87 ? -5.383 -2.662 -1.571 1 87.25 87 LEU A O 1
ATOM 726 N N . LYS A 1 88 ? -7.484 -2.156 -0.919 1 85.69 88 LYS A N 1
ATOM 727 C CA . LYS A 1 88 ? -7.875 -1.599 -2.211 1 85.69 88 LYS A CA 1
ATOM 728 C C . LYS A 1 88 ? -7.668 -0.087 -2.24 1 85.69 88 LYS A C 1
ATOM 730 O O . LYS A 1 88 ? -8.117 0.624 -1.339 1 85.69 88 LYS A O 1
ATOM 735 N N . TYR A 1 89 ? -6.969 0.426 -3.166 1 89.94 89 TYR A N 1
ATOM 736 C CA . TYR A 1 89 ? -6.738 1.85 -3.383 1 89.94 89 TYR A CA 1
ATOM 737 C C . TYR A 1 89 ? -7.453 2.334 -4.637 1 89.94 89 TYR A C 1
ATOM 739 O O . TYR A 1 89 ? -7.133 1.907 -5.75 1 89.94 89 TYR A O 1
ATOM 747 N N . GLN A 1 90 ? -8.414 3.186 -4.352 1 86 90 GLN A N 1
ATOM 748 C CA . GLN A 1 90 ? -9.188 3.768 -5.441 1 86 90 GLN A CA 1
ATOM 749 C C . GLN A 1 90 ? -8.672 5.16 -5.797 1 86 90 GLN A C 1
ATOM 751 O O . GLN A 1 90 ? -9 6.137 -5.117 1 86 90 GLN A O 1
ATOM 756 N N . ARG A 1 91 ? -7.969 5.285 -6.879 1 81.88 91 ARG A N 1
ATOM 757 C CA . ARG A 1 91 ? -7.379 6.555 -7.297 1 81.88 91 ARG A CA 1
ATOM 758 C C . ARG A 1 91 ? -8.438 7.484 -7.875 1 81.88 91 ARG A C 1
ATOM 760 O O . ARG A 1 91 ? -8.297 8.711 -7.812 1 81.88 91 ARG A O 1
ATOM 767 N N . THR A 1 92 ? -9.344 6.918 -8.516 1 74.5 92 THR A N 1
ATOM 768 C CA . THR A 1 92 ? -10.453 7.688 -9.078 1 74.5 92 THR A CA 1
ATOM 769 C C . THR A 1 92 ? -11.797 7.109 -8.641 1 74.5 92 THR A C 1
ATOM 771 O O . THR A 1 92 ? -12 5.895 -8.703 1 74.5 92 THR A O 1
ATOM 774 N N . VAL A 1 93 ? -12.453 7.805 -7.871 1 64.44 93 VAL A N 1
ATOM 775 C CA . VAL A 1 93 ? -13.758 7.301 -7.457 1 64.44 93 VAL A CA 1
ATOM 776 C C . VAL A 1 93 ? -14.859 8.133 -8.109 1 64.44 93 VAL A C 1
ATOM 778 O O . VAL A 1 93 ? -14.789 9.359 -8.141 1 64.44 93 VAL A O 1
ATOM 781 N N . THR A 1 94 ? -15.539 7.492 -9.109 1 56.34 94 THR A N 1
ATOM 782 C CA . THR A 1 94 ? -16.719 8.141 -9.68 1 56.34 94 THR A CA 1
ATOM 783 C C . THR A 1 94 ? -18 7.547 -9.109 1 56.34 94 THR A C 1
ATOM 785 O O . THR A 1 94 ? -18.031 6.363 -8.766 1 56.34 94 THR A O 1
ATOM 788 N N . ALA A 1 95 ? -18.75 8.297 -8.367 1 50.06 95 ALA A N 1
ATOM 789 C CA . ALA A 1 95 ? -20.062 7.844 -7.926 1 50.06 95 ALA A CA 1
ATOM 790 C C . ALA A 1 95 ? -21.016 7.699 -9.102 1 50.06 95 ALA A C 1
ATOM 792 O O . ALA A 1 95 ? -20.969 8.484 -10.055 1 50.06 95 ALA A O 1
ATOM 793 N N . SER A 1 96 ? -21.422 6.5 -9.453 1 43.5 96 SER A N 1
ATOM 794 C CA . SER A 1 96 ? -22.484 6.418 -10.453 1 43.5 96 SER A CA 1
ATOM 795 C C . SER A 1 96 ? -23.797 6.969 -9.914 1 43.5 96 SER A C 1
ATOM 797 O O . SER A 1 96 ? -24.078 6.859 -8.719 1 43.5 96 SER A O 1
ATOM 799 N N . ALA A 1 97 ? -24.406 7.988 -10.516 1 38.31 97 ALA A N 1
ATOM 800 C CA . ALA A 1 97 ? -25.672 8.656 -10.258 1 38.31 97 ALA A CA 1
ATOM 801 C C . ALA A 1 97 ? -26.703 7.688 -9.688 1 38.31 97 ALA A C 1
ATOM 803 O O . ALA A 1 97 ? -27.469 8.047 -8.789 1 38.31 97 ALA A O 1
ATOM 804 N N . GLY A 1 98 ? -27.25 6.715 -10.445 1 38.28 98 GLY A N 1
ATOM 805 C CA . GLY A 1 98 ? -28.641 6.293 -10.336 1 38.28 98 GLY A CA 1
ATOM 806 C C . GLY A 1 98 ? -28.891 5.383 -9.148 1 38.28 98 GLY A C 1
ATOM 807 O O . GLY A 1 98 ? -30.016 5.285 -8.672 1 38.28 98 GLY A O 1
ATOM 808 N N . GLY A 1 99 ? -28.094 4.387 -8.914 1 38.53 99 GLY A N 1
ATOM 809 C CA . GLY A 1 99 ? -28.594 3.367 -8 1 38.53 99 GLY A CA 1
ATOM 810 C C . GLY A 1 99 ? -27.703 3.158 -6.793 1 38.53 99 GLY A C 1
ATOM 811 O O . GLY A 1 99 ? -27.797 2.131 -6.121 1 38.53 99 GLY A O 1
ATOM 812 N N . GLY A 1 100 ? -26.984 4.219 -6.293 1 41.5 100 GLY A N 1
ATOM 813 C CA . GLY A 1 100 ? -26.281 4.184 -5.023 1 41.5 100 GLY A CA 1
ATOM 814 C C . GLY A 1 100 ? -24.984 3.414 -5.086 1 41.5 100 GLY A C 1
ATOM 815 O O . GLY A 1 100 ? -24.328 3.188 -4.059 1 41.5 100 GLY A O 1
ATOM 816 N N . ALA A 1 101 ? -24.906 2.6 -6.176 1 43.53 101 ALA A N 1
ATOM 817 C CA . ALA A 1 101 ? -23.75 1.704 -6.191 1 43.53 101 ALA A CA 1
ATOM 818 C C . ALA A 1 101 ? -22.453 2.48 -6.422 1 43.53 101 ALA A C 1
ATOM 820 O O . ALA A 1 101 ? -22.406 3.385 -7.258 1 43.53 101 ALA A O 1
ATOM 821 N N . ILE A 1 102 ? -21.562 2.711 -5.355 1 49.97 102 ILE A N 1
ATOM 822 C CA . ILE A 1 102 ? -20.188 3.148 -5.559 1 49.97 102 ILE A CA 1
ATOM 823 C C . ILE A 1 102 ? -19.578 2.389 -6.734 1 49.97 102 ILE A C 1
ATOM 825 O O . ILE A 1 102 ? -19.562 1.154 -6.742 1 49.97 102 ILE A O 1
ATOM 829 N N . ASN A 1 103 ? -19.625 2.877 -7.938 1 49.28 103 ASN A N 1
ATOM 830 C CA . ASN A 1 103 ? -18.828 2.215 -8.969 1 49.28 103 ASN A CA 1
ATOM 831 C C . ASN A 1 103 ? -17.328 2.307 -8.664 1 49.28 103 ASN A C 1
ATOM 833 O O . ASN A 1 103 ? -16.766 3.4 -8.641 1 49.28 103 ASN A O 1
ATOM 837 N N . TYR A 1 104 ? -16.938 1.48 -7.762 1 50.41 104 TYR A N 1
ATOM 838 C CA . TYR A 1 104 ? -15.508 1.216 -7.648 1 50.41 104 TYR A CA 1
ATOM 839 C C . TYR A 1 104 ? -14.875 1.051 -9.023 1 50.41 104 TYR A C 1
ATOM 841 O O . TYR A 1 104 ? -15.344 0.246 -9.836 1 50.41 104 TYR A O 1
ATOM 849 N N . GLU A 1 105 ? -14.82 2.098 -9.594 1 49.62 105 GLU A N 1
ATOM 850 C CA . GLU A 1 105 ? -14.227 1.872 -10.906 1 49.62 105 GLU A CA 1
ATOM 851 C C . GLU A 1 105 ? -13.273 0.676 -10.883 1 49.62 105 GLU A C 1
ATOM 853 O O . GLU A 1 105 ? -12.734 0.328 -9.836 1 49.62 105 GLU A O 1
ATOM 858 N N . LEU A 1 106 ? -13.188 -0.056 -11.961 1 51.44 106 LEU A N 1
ATOM 859 C CA . LEU A 1 106 ? -12.398 -1.184 -12.445 1 51.44 106 LEU A CA 1
ATOM 860 C C . LEU A 1 106 ? -10.922 -0.995 -12.125 1 51.44 106 LEU A C 1
ATOM 862 O O . LEU A 1 106 ? -10.125 -1.921 -12.281 1 51.44 106 LEU A O 1
ATOM 866 N N . ASP A 1 107 ? -10.625 0.171 -11.469 1 63.12 107 ASP A N 1
ATOM 867 C CA . ASP A 1 107 ? -9.18 0.349 -11.531 1 63.12 107 ASP A CA 1
ATOM 868 C C . ASP A 1 107 ? -8.578 0.409 -10.125 1 63.12 107 ASP A C 1
ATOM 870 O O . ASP A 1 107 ? -7.637 1.168 -9.883 1 63.12 107 ASP A O 1
ATOM 874 N N . SER A 1 108 ? -9.172 -0.354 -9.211 1 76.31 108 SER A N 1
ATOM 875 C CA . SER A 1 108 ? -8.492 -0.372 -7.922 1 76.31 108 SER A CA 1
ATOM 876 C C . SER A 1 108 ? -7.133 -1.061 -8.023 1 76.31 108 SER A C 1
ATOM 878 O O . SER A 1 108 ? -6.969 -2.006 -8.797 1 76.31 108 SER A O 1
ATOM 880 N N . THR A 1 109 ? -6.168 -0.4 -7.414 1 78.69 109 THR A N 1
ATOM 881 C CA . THR A 1 109 ? -4.832 -0.988 -7.344 1 78.69 109 THR A CA 1
ATOM 882 C C . THR A 1 109 ? -4.539 -1.496 -5.934 1 78.69 109 THR A C 1
ATOM 884 O O . THR A 1 109 ? -4.973 -0.895 -4.949 1 78.69 109 THR A O 1
ATOM 887 N N . PRO A 1 110 ? -3.9 -2.592 -5.852 1 80.06 110 PRO A N 1
ATOM 888 C CA . PRO A 1 110 ? -3.531 -3.078 -4.52 1 80.06 110 PRO A CA 1
ATOM 889 C C . PRO A 1 110 ? -2.549 -2.152 -3.807 1 80.06 110 PRO A C 1
ATOM 891 O O . PRO A 1 110 ? -1.659 -1.58 -4.445 1 80.06 110 PRO A O 1
ATOM 894 N N . LEU A 1 111 ? -2.777 -1.932 -2.494 1 86.62 111 LEU A N 1
ATOM 895 C CA . LEU A 1 111 ? -1.934 -1.103 -1.642 1 86.62 111 LEU A CA 1
ATOM 896 C C . LEU A 1 111 ? -1.496 -1.871 -0.398 1 86.62 111 LEU A C 1
ATOM 898 O O . LEU A 1 111 ? -2.332 -2.277 0.412 1 86.62 111 LEU A O 1
ATOM 902 N N . VAL A 1 112 ? -0.232 -2.07 -0.239 1 83.56 112 VAL A N 1
ATOM 903 C CA . VAL A 1 112 ? 0.305 -2.758 0.931 1 83.56 112 VAL A CA 1
ATOM 904 C C . VAL A 1 112 ? 0.37 -1.794 2.113 1 83.56 112 VAL A C 1
ATOM 906 O O . VAL A 1 112 ? 0.918 -0.695 1.998 1 83.56 112 VAL A O 1
ATOM 909 N N . ILE A 1 113 ? -0.22 -2.209 3.242 1 88.38 113 ILE A N 1
ATOM 910 C CA . ILE A 1 113 ? -0.224 -1.349 4.422 1 88.38 113 ILE A CA 1
ATOM 911 C C . ILE A 1 113 ? 0.164 -2.16 5.656 1 88.38 113 ILE A C 1
ATOM 913 O O . ILE A 1 113 ? -0.308 -3.285 5.84 1 88.38 113 ILE A O 1
ATOM 917 N N . ASP A 1 114 ? 1.074 -1.642 6.383 1 88.88 114 ASP A N 1
ATOM 918 C CA . ASP A 1 114 ? 1.413 -2.244 7.668 1 88.88 114 ASP A CA 1
ATOM 919 C C . ASP A 1 114 ? 0.241 -2.152 8.641 1 88.88 114 ASP A C 1
ATOM 921 O O . ASP A 1 114 ? -0.399 -1.105 8.758 1 88.88 114 ASP A O 1
ATOM 925 N N . LYS A 1 115 ? -0.001 -3.209 9.383 1 88.56 115 LYS A N 1
ATOM 926 C CA . LYS A 1 115 ? -1.082 -3.246 10.359 1 88.56 115 LYS A CA 1
ATOM 927 C C . LYS A 1 115 ? -0.89 -2.178 11.43 1 88.56 115 LYS A C 1
ATOM 929 O O . LYS A 1 115 ? -1.864 -1.641 11.961 1 88.56 115 LYS A O 1
ATOM 934 N N . GLN A 1 116 ? 0.287 -1.725 11.719 1 89.69 116 GLN A N 1
ATOM 935 C CA . GLN A 1 116 ? 0.589 -0.692 12.703 1 89.69 116 GLN A CA 1
ATOM 936 C C . GLN A 1 116 ? -0.079 0.63 12.336 1 89.69 116 GLN A C 1
ATOM 938 O O . GLN A 1 116 ? -0.53 1.367 13.219 1 89.69 116 GLN A O 1
ATOM 943 N N . LEU A 1 117 ? -0.119 0.961 11.047 1 93.31 117 LEU A N 1
ATOM 944 C CA . LEU A 1 117 ? -0.737 2.211 10.609 1 93.31 117 LEU A CA 1
ATOM 945 C C . LEU A 1 117 ? -2.246 2.176 10.828 1 93.31 117 LEU A C 1
ATOM 947 O O . LEU A 1 117 ? -2.834 3.16 11.289 1 93.31 117 LEU A O 1
ATOM 951 N N . LEU A 1 118 ? -2.824 1.015 10.508 1 94.38 118 LEU A N 1
ATOM 952 C CA . LEU A 1 118 ? -4.266 0.877 10.688 1 94.38 118 LEU A CA 1
ATOM 953 C C . LEU A 1 118 ? -4.633 0.888 12.164 1 94.38 118 LEU A C 1
ATOM 955 O O . LEU A 1 118 ? -5.652 1.459 12.555 1 94.38 118 LEU A O 1
ATOM 959 N N . ASP A 1 119 ? -3.799 0.252 13 1 93.62 119 ASP A N 1
ATOM 960 C CA . ASP A 1 119 ? -4.008 0.304 14.438 1 93.62 119 ASP A CA 1
ATOM 961 C C . ASP A 1 119 ? -3.939 1.74 14.953 1 93.62 119 ASP A C 1
ATOM 963 O O . ASP A 1 119 ? -4.746 2.145 15.789 1 93.62 119 ASP A O 1
ATOM 967 N N . HIS A 1 120 ? -3.029 2.459 14.406 1 94.19 120 HIS A N 1
ATOM 968 C CA . HIS A 1 120 ? -2.842 3.84 14.836 1 94.19 120 HIS A CA 1
ATOM 969 C C . HIS A 1 120 ? -4.082 4.68 14.555 1 94.19 120 HIS A C 1
ATOM 971 O O . HIS A 1 120 ? -4.477 5.516 15.367 1 94.19 120 HIS A O 1
ATOM 977 N N . ILE A 1 121 ? -4.695 4.41 13.445 1 95.44 121 ILE A N 1
ATOM 978 C CA . ILE A 1 121 ? -5.84 5.234 13.078 1 95.44 121 ILE A CA 1
ATOM 979 C C . ILE A 1 121 ? -7.133 4.523 13.469 1 95.44 121 ILE A C 1
ATOM 981 O O . ILE A 1 121 ? -8.227 4.953 13.094 1 95.44 121 ILE A O 1
ATOM 985 N N . ASN A 1 122 ? -7.023 3.467 14.117 1 95.31 122 ASN A N 1
ATOM 986 C CA . ASN A 1 122 ? -8.148 2.689 14.633 1 95.31 122 ASN A CA 1
ATOM 987 C C . ASN A 1 122 ? -9.094 2.268 13.516 1 95.31 122 ASN A C 1
ATOM 989 O O . ASN A 1 122 ? -10.305 2.475 13.609 1 95.31 122 ASN A O 1
ATOM 993 N N . SER A 1 123 ? -8.57 1.729 12.484 1 95.38 123 SER A N 1
ATOM 994 C CA . SER A 1 123 ? -9.352 1.185 11.375 1 95.38 123 SER A CA 1
ATOM 995 C C . SER A 1 123 ? -9.203 -0.332 11.289 1 95.38 123 SER A C 1
ATOM 997 O O . SER A 1 123 ? -8.109 -0.869 11.477 1 95.38 123 SER A O 1
ATOM 999 N N . ARG A 1 124 ? -10.273 -1.022 11.008 1 92.12 124 ARG A N 1
ATOM 1000 C CA . ARG A 1 124 ? -10.242 -2.48 10.93 1 92.12 124 ARG A CA 1
ATOM 1001 C C . ARG A 1 124 ? -9.578 -2.943 9.633 1 92.12 124 ARG A C 1
ATOM 1003 O O . ARG A 1 124 ? -9.812 -2.367 8.57 1 92.12 124 ARG A O 1
ATOM 1010 N N . TYR A 1 125 ? -8.844 -3.91 9.672 1 86.69 125 TYR A N 1
ATOM 1011 C CA . TYR A 1 125 ? -7.953 -4.34 8.609 1 86.69 125 TYR A CA 1
ATOM 1012 C C . TYR A 1 125 ? -8.742 -4.707 7.352 1 86.69 125 TYR A C 1
ATOM 1014 O O . TYR A 1 125 ? -8.68 -3.998 6.344 1 86.69 125 TYR A O 1
ATOM 1022 N N . LYS A 1 126 ? -9.57 -5.637 7.363 1 80.5 126 LYS A N 1
ATOM 1023 C CA . LYS A 1 126 ? -10.203 -6.246 6.199 1 80.5 126 LYS A CA 1
ATOM 1024 C C . LYS A 1 126 ? -11.297 -5.344 5.633 1 80.5 126 LYS A C 1
ATOM 1026 O O . LYS A 1 126 ? -11.75 -5.543 4.504 1 80.5 126 LYS A O 1
ATOM 1031 N N . TYR A 1 127 ? -11.648 -4.316 6.352 1 90.06 127 TYR A N 1
ATOM 1032 C CA . TYR A 1 127 ? -12.773 -3.479 5.941 1 90.06 127 TYR A CA 1
ATOM 1033 C C . TYR A 1 127 ? -12.289 -2.111 5.473 1 90.06 127 TYR A C 1
ATOM 1035 O O . TYR A 1 127 ? -13.094 -1.276 5.047 1 90.06 127 TYR A O 1
ATOM 1043 N N . THR A 1 128 ? -10.992 -1.907 5.531 1 94.19 128 THR A N 1
ATOM 1044 C CA . THR A 1 128 ? -10.445 -0.596 5.195 1 94.19 128 THR A CA 1
ATOM 1045 C C . THR A 1 128 ? -10.156 -0.499 3.699 1 94.19 128 THR A C 1
ATOM 1047 O O . THR A 1 128 ? -9.641 -1.442 3.1 1 94.19 128 THR A O 1
ATOM 1050 N N . GLU A 1 129 ? -10.578 0.572 3.119 1 91.5 129 GLU A N 1
ATOM 1051 C CA . GLU A 1 129 ? -10.219 0.955 1.756 1 91.5 129 GLU A CA 1
ATOM 1052 C C . GLU A 1 129 ? -9.625 2.361 1.714 1 91.5 129 GLU A C 1
ATOM 1054 O O . GLU A 1 129 ? -9.898 3.18 2.598 1 91.5 129 GLU A O 1
ATOM 1059 N N . VAL A 1 130 ? -8.773 2.605 0.723 1 93.62 130 VAL A N 1
ATOM 1060 C CA . VAL A 1 130 ? -8.141 3.912 0.573 1 93.62 130 VAL A CA 1
ATOM 1061 C C . VAL A 1 130 ? -8.664 4.602 -0.684 1 93.62 130 VAL A C 1
ATOM 1063 O O . VAL A 1 130 ? -8.758 3.982 -1.746 1 93.62 130 VAL A O 1
ATOM 1066 N N . ILE A 1 131 ? -9.047 5.863 -0.537 1 92.12 131 ILE A N 1
ATOM 1067 C CA . ILE A 1 131 ? -9.555 6.637 -1.664 1 92.12 131 ILE A CA 1
ATOM 1068 C C . ILE A 1 131 ? -8.852 7.988 -1.722 1 92.12 131 ILE A C 1
ATOM 1070 O O . ILE A 1 131 ? -8.508 8.562 -0.685 1 92.12 131 ILE A O 1
ATOM 1074 N N . LYS A 1 132 ? -8.648 8.469 -2.92 1 92.5 132 LYS A N 1
ATOM 1075 C CA . LYS A 1 132 ? -8.148 9.828 -3.094 1 92.5 132 LYS A CA 1
ATOM 1076 C C . LYS A 1 132 ? -9.289 10.844 -3.113 1 92.5 132 LYS A C 1
ATOM 1078 O O . LYS A 1 132 ? -10.273 10.664 -3.842 1 92.5 132 LYS A O 1
ATOM 1083 N N . VAL A 1 133 ? -9.133 11.859 -2.291 1 89.69 133 VAL A N 1
ATOM 1084 C CA . VAL A 1 133 ? -10.172 12.875 -2.154 1 89.69 133 VAL A CA 1
ATOM 1085 C C . VAL A 1 133 ? -10.016 13.922 -3.256 1 89.69 133 VAL A C 1
ATOM 1087 O O . VAL A 1 133 ? -8.898 14.305 -3.607 1 89.69 133 VAL A O 1
ATOM 1090 N N . PHE A 1 134 ? -11.18 14.336 -3.693 1 86.81 134 PHE A N 1
ATOM 1091 C CA . PHE A 1 134 ? -11.203 15.43 -4.66 1 86.81 134 PHE A CA 1
ATOM 1092 C C . PHE A 1 134 ? -12.055 16.594 -4.145 1 86.81 134 PHE A C 1
ATOM 1094 O O . PHE A 1 134 ? -13.211 16.391 -3.773 1 86.81 134 PHE A O 1
ATOM 1101 N N . GLY A 1 135 ? -11.359 17.812 -4.062 1 88.06 135 GLY A N 1
ATOM 1102 C CA . GLY A 1 135 ? -12.094 19.016 -3.689 1 88.06 135 GLY A CA 1
ATOM 1103 C C . GLY A 1 135 ? -11.711 19.547 -2.324 1 88.06 135 GLY A C 1
ATOM 1104 O O . GLY A 1 135 ? -11.016 18.875 -1.56 1 88.06 135 GLY A O 1
ATOM 1105 N N . GLU A 1 136 ? -12.398 20.734 -1.931 1 90.31 136 GLU A N 1
ATOM 1106 C CA . GLU A 1 136 ? -11.961 21.453 -0.743 1 90.31 136 GLU A CA 1
ATOM 1107 C C . GLU A 1 136 ? -13.039 21.453 0.335 1 90.31 136 GLU A C 1
ATOM 1109 O O . GLU A 1 136 ? -12.906 22.141 1.356 1 90.31 136 GLU A O 1
ATOM 1114 N N . SER A 1 137 ? -14.023 20.719 0.143 1 90.94 137 SER A N 1
ATOM 1115 C CA . SER A 1 137 ? -15.203 20.828 0.992 1 90.94 137 SER A CA 1
ATOM 1116 C C . SER A 1 137 ? -14.875 20.484 2.443 1 90.94 137 SER A C 1
ATOM 1118 O O . SER A 1 137 ? -15.508 21.016 3.363 1 90.94 137 SER A O 1
ATOM 1120 N N . MET A 1 138 ? -13.906 19.703 2.654 1 90.5 138 MET A N 1
ATOM 1121 C CA . MET A 1 138 ? -13.625 19.266 4.02 1 90.5 138 MET A CA 1
ATOM 1122 C C . MET A 1 138 ? -12.352 19.906 4.543 1 90.5 138 MET A C 1
ATOM 1124 O O . MET A 1 138 ? -11.812 19.484 5.57 1 90.5 138 MET A O 1
ATOM 1128 N N . GLU A 1 139 ? -11.93 20.875 3.877 1 90.31 139 GLU A N 1
ATOM 1129 C CA . GLU A 1 139 ? -10.773 21.609 4.379 1 90.31 139 GLU A CA 1
ATOM 1130 C C . GLU A 1 139 ? -11.141 22.453 5.598 1 90.31 139 GLU A C 1
ATOM 1132 O O . GLU A 1 139 ? -12.289 22.875 5.75 1 90.31 139 GLU A O 1
ATOM 1137 N N . PRO A 1 140 ? -10.125 22.562 6.539 1 87.31 140 PRO A N 1
ATOM 1138 C CA . PRO A 1 140 ? -8.711 22.219 6.406 1 87.31 140 PRO A CA 1
ATOM 1139 C C . PRO A 1 140 ? -8.406 20.797 6.895 1 87.31 140 PRO A C 1
ATOM 1141 O O . PRO A 1 140 ? -7.277 20.328 6.742 1 87.31 140 PRO A O 1
ATOM 1144 N N . ASP A 1 141 ? -9.359 20.078 7.406 1 87.88 141 ASP A N 1
ATOM 1145 C CA . ASP A 1 141 ? -9.133 18.797 8.047 1 87.88 141 ASP A CA 1
ATOM 1146 C C . ASP A 1 141 ? -8.75 17.734 7.023 1 87.88 141 ASP A C 1
ATOM 1148 O O . ASP A 1 141 ? -7.934 16.844 7.312 1 87.88 141 ASP A O 1
ATOM 1152 N N . ILE A 1 142 ? -9.367 17.828 5.957 1 91.75 142 ILE A N 1
ATOM 1153 C CA . ILE A 1 142 ? -9.062 16.969 4.824 1 91.75 142 ILE A CA 1
ATOM 1154 C C . ILE A 1 142 ? -8.789 17.812 3.584 1 91.75 142 ILE A C 1
ATOM 1156 O O . ILE A 1 142 ? -9.719 18.375 2.988 1 91.75 142 ILE A O 1
ATOM 1160 N N . LYS A 1 143 ? -7.547 17.844 3.229 1 91.94 143 LYS A N 1
ATOM 1161 C CA . LYS A 1 143 ? -7.121 18.672 2.105 1 91.94 143 LYS A CA 1
ATOM 1162 C C . LYS A 1 143 ? -7.418 17.984 0.773 1 91.94 143 LYS A C 1
ATOM 1164 O O . LYS A 1 143 ? -7.5 16.766 0.706 1 91.94 143 LYS A O 1
ATOM 1169 N N . ASP A 1 144 ? -7.488 18.844 -0.205 1 91.12 144 ASP A N 1
ATOM 1170 C CA . ASP A 1 144 ? -7.629 18.312 -1.56 1 91.12 144 ASP A CA 1
ATOM 1171 C C . ASP A 1 144 ? -6.48 17.375 -1.905 1 91.12 144 ASP A C 1
ATOM 1173 O O . ASP A 1 144 ? -5.344 17.594 -1.479 1 91.12 144 ASP A O 1
ATOM 1177 N N . GLU A 1 145 ? -6.801 16.234 -2.553 1 91.19 145 GLU A N 1
ATOM 1178 C CA . GLU A 1 145 ? -5.875 15.234 -3.066 1 91.19 145 GLU A CA 1
ATOM 1179 C C . GLU A 1 145 ? -5.316 14.367 -1.938 1 91.19 145 GLU A C 1
ATOM 1181 O O . GLU A 1 145 ? -4.441 13.531 -2.166 1 91.19 145 GLU A O 1
ATOM 1186 N N . SER A 1 146 ? -5.844 14.594 -0.76 1 94.19 146 SER A N 1
ATOM 1187 C CA . SER A 1 146 ? -5.422 13.719 0.329 1 94.19 146 SER A CA 1
ATOM 1188 C C . SER A 1 146 ? -5.922 12.297 0.117 1 94.19 146 SER A C 1
ATOM 1190 O O . SER A 1 146 ? -6.883 12.07 -0.622 1 94.19 146 SER A O 1
ATOM 1192 N N . LEU A 1 147 ? -5.207 11.367 0.711 1 95.56 147 LEU A N 1
ATOM 1193 C CA . LEU A 1 147 ? -5.691 9.992 0.775 1 95.56 147 LEU A CA 1
ATOM 1194 C C . LEU A 1 147 ? -6.445 9.742 2.078 1 95.56 147 LEU A C 1
ATOM 1196 O O . LEU A 1 147 ? -5.957 10.086 3.156 1 95.56 147 LEU A O 1
ATOM 1200 N N . VAL A 1 148 ? -7.621 9.148 1.941 1 96.12 148 VAL A N 1
ATOM 1201 C CA . VAL A 1 148 ? -8.398 8.859 3.141 1 96.12 148 VAL A CA 1
ATOM 1202 C C . VAL A 1 148 ? -8.562 7.355 3.307 1 96.12 148 VAL A C 1
ATOM 1204 O O . VAL A 1 148 ? -8.734 6.629 2.322 1 96.12 148 VAL A O 1
ATOM 1207 N N . PHE A 1 149 ? -8.477 6.922 4.504 1 96.25 149 PHE A N 1
ATOM 1208 C CA . PHE A 1 149 ? -8.719 5.539 4.898 1 96.25 149 PHE A CA 1
ATOM 1209 C C . PHE A 1 149 ? -10.141 5.363 5.406 1 96.25 149 PHE A C 1
ATOM 1211 O O . PHE A 1 149 ? -10.523 5.957 6.418 1 96.25 149 PHE A O 1
ATOM 1218 N N . ILE A 1 150 ? -10.922 4.543 4.695 1 95.44 150 ILE A N 1
ATOM 1219 C CA . ILE A 1 150 ? -12.328 4.344 5.016 1 95.44 150 ILE A CA 1
ATOM 1220 C C . ILE A 1 150 ? -12.531 2.967 5.645 1 95.44 150 ILE A C 1
ATOM 1222 O O . ILE A 1 150 ? -12.195 1.946 5.039 1 95.44 150 ILE A O 1
ATOM 1226 N N . ASP A 1 151 ? -13.023 2.922 6.793 1 96.38 151 ASP A N 1
ATOM 1227 C CA . ASP A 1 151 ? -13.43 1.669 7.418 1 96.38 151 ASP A CA 1
ATOM 1228 C C . ASP A 1 151 ? -14.898 1.363 7.133 1 96.38 151 ASP A C 1
ATOM 1230 O O . ASP A 1 151 ? -15.789 1.963 7.738 1 96.38 151 ASP A O 1
ATOM 1234 N N . LYS A 1 152 ? -15.219 0.48 6.301 1 94.25 152 LYS A N 1
ATOM 1235 C CA . LYS A 1 152 ? -16.562 0.183 5.805 1 94.25 152 LYS A CA 1
ATOM 1236 C C . LYS A 1 152 ? -17.375 -0.561 6.852 1 94.25 152 LYS A C 1
ATOM 1238 O O . LYS A 1 152 ? -18.594 -0.704 6.707 1 94.25 152 LYS A O 1
ATOM 1243 N N . SER A 1 153 ? -16.734 -0.997 7.906 1 93.75 153 SER A N 1
ATOM 1244 C CA . SER A 1 153 ? -17.469 -1.654 8.984 1 93.75 153 SER A CA 1
ATOM 1245 C C . SER A 1 153 ? -18.094 -0.635 9.93 1 93.75 153 SER A C 1
ATOM 1247 O O . SER A 1 153 ? -18.953 -0.98 10.734 1 93.75 153 SER A O 1
ATOM 1249 N N . LYS A 1 154 ? -17.672 0.583 9.883 1 95 154 LYS A N 1
ATOM 1250 C CA . LYS A 1 154 ? -18.172 1.645 10.75 1 95 154 LYS A CA 1
ATOM 1251 C C . LYS A 1 154 ? -19.203 2.502 10.023 1 95 154 LYS A C 1
ATOM 1253 O O . LYS A 1 154 ? -18.875 3.535 9.445 1 95 154 LYS A O 1
ATOM 1258 N N . THR A 1 155 ? -20.438 2.143 10.078 1 92.44 155 THR A N 1
ATOM 1259 C CA . THR A 1 155 ? -21.484 2.859 9.375 1 92.44 155 THR A CA 1
ATOM 1260 C C . THR A 1 155 ? -22.469 3.496 10.352 1 92.44 155 THR A C 1
ATOM 1262 O O . THR A 1 155 ? -23.375 4.219 9.953 1 92.44 155 THR A O 1
ATOM 1265 N N . ASP A 1 156 ? -22.203 3.223 11.633 1 91.44 156 ASP A N 1
ATOM 1266 C CA . ASP A 1 156 ? -23.016 3.879 12.648 1 91.44 156 ASP A CA 1
ATOM 1267 C C . ASP A 1 156 ? -22.672 5.359 12.773 1 91.44 156 ASP A C 1
ATOM 1269 O O . ASP A 1 156 ? -21.5 5.711 12.984 1 91.44 156 ASP A O 1
ATOM 1273 N N . ILE A 1 157 ? -23.656 6.113 12.695 1 88.69 157 ILE A N 1
ATOM 1274 C CA . ILE A 1 157 ? -23.438 7.555 12.648 1 88.69 157 ILE A CA 1
ATOM 1275 C C . ILE A 1 157 ? -23.234 8.094 14.062 1 88.69 157 ILE A C 1
ATOM 1277 O O . ILE A 1 157 ? -23.984 7.758 14.977 1 88.69 157 ILE A O 1
ATOM 1281 N N . ASN A 1 158 ? -22.156 8.781 14.188 1 85.31 158 ASN A N 1
ATOM 1282 C CA . ASN A 1 158 ? -21.969 9.586 15.391 1 85.31 158 ASN A CA 1
ATOM 1283 C C . ASN A 1 158 ? -21.797 11.062 15.055 1 85.31 158 ASN A C 1
ATOM 1285 O O . ASN A 1 158 ? -21.594 11.422 13.898 1 85.31 158 ASN A O 1
ATOM 1289 N N . SER A 1 159 ? -22.016 11.922 16 1 79.19 159 SER A N 1
ATOM 1290 C CA . SER A 1 159 ? -22.109 13.367 15.789 1 79.19 159 SER A CA 1
ATOM 1291 C C . SER A 1 159 ? -20.797 13.945 15.297 1 79.19 159 SER A C 1
ATOM 1293 O O . SER A 1 159 ? -20.766 14.977 14.625 1 79.19 159 SER A O 1
ATOM 1295 N N . THR A 1 160 ? -19.672 13.305 15.484 1 84.38 160 THR A N 1
ATOM 1296 C CA . THR A 1 160 ? -18.406 13.945 15.188 1 84.38 160 THR A CA 1
ATOM 1297 C C . THR A 1 160 ? -17.672 13.211 14.07 1 84.38 160 THR A C 1
ATOM 1299 O O . THR A 1 160 ? -16.625 13.664 13.602 1 84.38 160 THR A O 1
ATOM 1302 N N . GLY A 1 161 ? -18.312 12.234 13.602 1 93.12 161 GLY A N 1
ATOM 1303 C CA . GLY A 1 161 ? -17.609 11.406 12.625 1 93.12 161 GLY A CA 1
ATOM 1304 C C . GLY A 1 161 ? -17.688 11.945 11.211 1 93.12 161 GLY A C 1
ATOM 1305 O O . GLY A 1 161 ? -18.594 12.711 10.891 1 93.12 161 GLY A O 1
ATOM 1306 N N . VAL A 1 162 ? -16.719 11.688 10.391 1 95.44 162 VAL A N 1
ATOM 1307 C CA . VAL A 1 162 ? -16.672 11.969 8.961 1 95.44 162 VAL A CA 1
ATOM 1308 C C . VAL A 1 162 ? -16.906 10.68 8.172 1 95.44 162 VAL A C 1
ATOM 1310 O O . VAL A 1 162 ? -16.297 9.656 8.453 1 95.44 162 VAL A O 1
ATOM 1313 N N . TYR A 1 163 ? -17.797 10.75 7.141 1 94.94 163 TYR A N 1
ATOM 1314 C CA . TYR A 1 163 ? -18.219 9.531 6.457 1 94.94 163 TYR A CA 1
ATOM 1315 C C . TYR A 1 163 ? -18.141 9.703 4.945 1 94.94 163 TYR A C 1
ATOM 1317 O O . TYR A 1 163 ? -18.281 10.812 4.43 1 94.94 163 TYR A O 1
ATOM 1325 N N . LEU A 1 164 ? -17.844 8.594 4.34 1 93.12 164 LEU A N 1
ATOM 1326 C CA . LEU A 1 164 ? -18.109 8.477 2.912 1 93.12 164 LEU A CA 1
ATOM 1327 C C . LEU A 1 164 ? -19.562 8.094 2.66 1 93.12 164 LEU A C 1
ATOM 1329 O O . LEU A 1 164 ? -20.047 7.082 3.184 1 93.12 164 LEU A O 1
ATOM 1333 N N . ILE A 1 165 ? -20.172 8.906 1.854 1 91.19 165 ILE A N 1
ATOM 1334 C CA . ILE A 1 165 ? -21.609 8.766 1.694 1 91.19 165 ILE A CA 1
ATOM 1335 C C . ILE A 1 165 ? -21.953 8.656 0.211 1 91.19 165 ILE A C 1
ATOM 1337 O O . ILE A 1 165 ? -21.484 9.461 -0.603 1 91.19 165 ILE A O 1
ATOM 1341 N N . ASN A 1 166 ? -22.703 7.711 -0.027 1 89.19 166 ASN A N 1
ATOM 1342 C CA . ASN A 1 166 ? -23.25 7.551 -1.371 1 89.19 166 ASN A CA 1
ATOM 1343 C C . ASN A 1 166 ? -24.672 8.109 -1.47 1 89.19 166 ASN A C 1
ATOM 1345 O O . ASN A 1 166 ? -25.531 7.789 -0.643 1 89.19 166 ASN A O 1
ATOM 1349 N N . THR A 1 167 ? -24.891 8.984 -2.426 1 87.69 167 THR A N 1
ATOM 1350 C CA . THR A 1 167 ? -26.203 9.57 -2.678 1 87.69 167 THR A CA 1
ATOM 1351 C C . THR A 1 167 ? -26.578 9.453 -4.152 1 87.69 167 THR A C 1
ATOM 1353 O O . THR A 1 167 ? -25.781 8.984 -4.965 1 87.69 167 THR A O 1
ATOM 1356 N N . ASN A 1 168 ? -27.766 9.922 -4.465 1 82.81 168 ASN A N 1
ATOM 1357 C CA . ASN A 1 168 ? -28.203 9.938 -5.859 1 82.81 168 ASN A CA 1
ATOM 1358 C C . ASN A 1 168 ? -27.406 10.93 -6.691 1 82.81 168 ASN A C 1
ATOM 1360 O O . ASN A 1 168 ? -27.281 10.766 -7.906 1 82.81 168 ASN A O 1
ATOM 1364 N N . ASP A 1 169 ? -26.875 11.906 -6.047 1 79.69 169 ASP A N 1
ATOM 1365 C CA . ASP A 1 169 ? -26.141 12.969 -6.734 1 79.69 169 ASP A CA 1
ATOM 1366 C C . ASP A 1 169 ? -24.656 12.633 -6.832 1 79.69 169 ASP A C 1
ATOM 1368 O O . ASP A 1 169 ? -23.906 13.32 -7.523 1 79.69 169 ASP A O 1
ATOM 1372 N N . GLY A 1 170 ? -24.234 11.602 -6.078 1 82.81 170 GLY A N 1
ATOM 1373 C CA . GLY A 1 170 ? -22.828 11.242 -6.121 1 82.81 170 GLY A CA 1
ATOM 1374 C C . GLY A 1 170 ? -22.281 10.836 -4.77 1 82.81 170 GLY A C 1
ATOM 1375 O O . GLY A 1 170 ? -23.031 10.508 -3.854 1 82.81 170 GLY A O 1
ATOM 1376 N N . LEU A 1 171 ? -20.953 10.789 -4.738 1 87 171 LEU A N 1
ATOM 1377 C CA . LEU A 1 171 ? -20.234 10.398 -3.529 1 87 171 LEU A CA 1
ATOM 1378 C C . LEU A 1 171 ? -19.719 11.625 -2.781 1 87 171 LEU A C 1
ATOM 1380 O O . LEU A 1 171 ? -19.156 12.539 -3.391 1 87 171 LEU A O 1
ATOM 1384 N N . TYR A 1 172 ? -19.953 11.602 -1.421 1 88.88 172 TYR A N 1
ATOM 1385 C CA . TYR A 1 172 ? -19.531 12.742 -0.609 1 88.88 172 TYR A CA 1
ATOM 1386 C C . TYR A 1 172 ? -18.75 12.273 0.612 1 88.88 172 TYR A C 1
ATOM 1388 O O . TYR A 1 172 ? -19 11.195 1.149 1 88.88 172 TYR A O 1
ATOM 1396 N N . ILE A 1 173 ? -17.797 13.016 0.954 1 92 173 ILE A N 1
ATOM 1397 C CA . ILE A 1 173 ? -17.219 12.945 2.291 1 92 173 ILE A CA 1
ATOM 1398 C C . ILE A 1 173 ? -17.75 14.094 3.145 1 92 173 ILE A C 1
ATOM 1400 O O . ILE A 1 173 ? -17.531 15.266 2.814 1 92 173 ILE A O 1
ATOM 1404 N N . LYS A 1 174 ? -18.516 13.773 4.195 1 93.56 174 LYS A N 1
ATOM 1405 C CA . LYS A 1 174 ? -19.203 14.781 4.996 1 93.56 174 LYS A CA 1
ATOM 1406 C C . LYS A 1 174 ? -19.391 14.297 6.434 1 93.56 174 LYS A C 1
ATOM 1408 O O . LYS A 1 174 ? -19.281 13.102 6.715 1 93.56 174 LYS A O 1
ATOM 1413 N N . CYS A 1 175 ? -19.641 15.25 7.277 1 94.5 175 CYS A N 1
ATOM 1414 C CA . CYS A 1 175 ? -20.25 14.945 8.57 1 94.5 175 CYS A CA 1
ATOM 1415 C C . CYS A 1 175 ? -21.766 14.781 8.438 1 94.5 175 CYS A C 1
ATOM 1417 O O . CYS A 1 175 ? -22.391 15.422 7.594 1 94.5 175 CYS A O 1
ATOM 1419 N N . ILE A 1 176 ? -22.297 13.906 9.289 1 93.56 176 ILE A N 1
ATOM 1420 C CA . ILE A 1 176 ? -23.703 13.57 9.125 1 93.56 176 ILE A CA 1
ATOM 1421 C C . ILE A 1 176 ? -24.469 13.875 10.414 1 93.56 176 ILE A C 1
ATOM 1423 O O . ILE A 1 176 ? -23.984 13.578 11.508 1 93.56 176 ILE A O 1
ATOM 1427 N N . LYS A 1 177 ? -25.516 14.562 10.242 1 92.19 177 LYS A N 1
ATOM 1428 C CA . LYS A 1 177 ? -26.5 14.758 11.305 1 92.19 177 LYS A CA 1
ATOM 1429 C C . LYS A 1 177 ? -27.875 14.25 10.883 1 92.19 177 LYS A C 1
ATOM 1431 O O . LYS A 1 177 ? -28.375 14.633 9.82 1 92.19 177 LYS A O 1
ATOM 1436 N N . VAL A 1 178 ? -28.391 13.375 11.703 1 90.5 178 VAL A N 1
ATOM 1437 C CA . VAL A 1 178 ? -29.719 12.828 11.383 1 90.5 178 VAL A CA 1
ATOM 1438 C C . VAL A 1 178 ? -30.781 13.5 12.25 1 90.5 178 VAL A C 1
ATOM 1440 O O . VAL A 1 178 ? -30.641 13.555 13.477 1 90.5 178 VAL A O 1
ATOM 1443 N N . GLU A 1 179 ? -31.703 14.055 11.609 1 88.94 179 GLU A N 1
ATOM 1444 C CA . GLU A 1 179 ? -32.875 14.641 12.258 1 88.94 179 GLU A CA 1
ATOM 1445 C C . GLU A 1 179 ? -34.156 14.086 11.68 1 88.94 179 GLU A C 1
ATOM 1447 O O . GLU A 1 179 ? -34.594 14.516 10.617 1 88.94 179 GLU A O 1
ATOM 1452 N N . ASN A 1 180 ? -34.844 13.25 12.508 1 89.12 180 ASN A N 1
ATOM 1453 C CA . ASN A 1 180 ? -36.062 12.625 12.062 1 89.12 180 ASN A CA 1
ATOM 1454 C C . ASN A 1 180 ? -35.906 11.906 10.727 1 89.12 180 ASN A C 1
ATOM 1456 O O . ASN A 1 180 ? -35.094 10.977 10.625 1 89.12 180 ASN A O 1
ATOM 1460 N N . ASP A 1 181 ? -36.562 12.328 9.695 1 89.88 181 ASP A N 1
ATOM 1461 C CA . ASP A 1 181 ? -36.5 11.641 8.406 1 89.88 181 ASP A CA 1
ATOM 1462 C C . ASP A 1 181 ? -35.562 12.367 7.441 1 89.88 181 ASP A C 1
ATOM 1464 O O . ASP A 1 181 ? -35.594 12.109 6.238 1 89.88 181 ASP A O 1
ATOM 1468 N N . LYS A 1 182 ? -34.781 13.219 8.141 1 92.75 182 LYS A N 1
ATOM 1469 C CA . LYS A 1 182 ? -33.875 13.984 7.305 1 92.75 182 LYS A CA 1
ATOM 1470 C C . LYS A 1 182 ? -32.406 13.773 7.742 1 92.75 182 LYS A C 1
ATOM 1472 O O . LYS A 1 182 ? -32.156 13.523 8.914 1 92.75 182 LYS A O 1
ATOM 1477 N N . VAL A 1 183 ? -31.578 13.82 6.695 1 92.31 183 VAL A N 1
ATOM 1478 C CA . VAL A 1 183 ? -30.141 13.75 6.922 1 92.31 183 VAL A CA 1
ATOM 1479 C C . VAL A 1 183 ? -29.484 15.039 6.457 1 92.31 183 VAL A C 1
ATOM 1481 O O . VAL A 1 183 ? -29.703 15.492 5.332 1 92.31 183 VAL A O 1
ATOM 1484 N N . ILE A 1 184 ? -28.766 15.609 7.348 1 94.19 184 ILE A N 1
ATOM 1485 C CA . ILE A 1 184 ? -28.016 16.812 7.02 1 94.19 184 ILE A CA 1
ATOM 1486 C C . ILE A 1 184 ? -26.547 16.484 6.836 1 94.19 184 ILE A C 1
ATOM 1488 O O . ILE A 1 184 ? -25.906 15.969 7.75 1 94.19 184 ILE A O 1
ATOM 1492 N N . LEU A 1 185 ? -26.016 16.734 5.637 1 93.5 185 LEU A N 1
ATOM 1493 C CA . LEU A 1 185 ? -24.594 16.578 5.32 1 93.5 185 LEU A CA 1
ATOM 1494 C C . LEU A 1 185 ? -23.859 17.891 5.473 1 93.5 185 LEU A C 1
ATOM 1496 O O . LEU A 1 185 ? -24.172 18.875 4.789 1 93.5 185 LEU A O 1
ATOM 1500 N N . LYS A 1 186 ? -22.891 17.828 6.371 1 93.94 186 LYS A N 1
ATOM 1501 C CA . LYS A 1 186 ? -22.172 19.062 6.688 1 93.94 186 LYS A CA 1
ATOM 1502 C C . LYS A 1 186 ? -20.703 18.969 6.258 1 93.94 186 LYS A C 1
ATOM 1504 O O . LYS A 1 186 ? -20.078 17.922 6.414 1 93.94 186 LYS A O 1
ATOM 1509 N N . SER A 1 187 ? -20.234 20.078 5.734 1 93.12 187 SER A N 1
ATOM 1510 C CA . SER A 1 187 ? -18.812 20.203 5.398 1 93.12 187 SER A CA 1
ATOM 1511 C C . SER A 1 187 ? -18.031 20.844 6.535 1 93.12 187 SER A C 1
ATOM 1513 O O . SER A 1 187 ? -18.578 21.656 7.289 1 93.12 187 SER A O 1
ATOM 1515 N N . ASN A 1 188 ? -16.766 20.453 6.711 1 89.44 188 ASN A N 1
ATOM 1516 C CA . ASN A 1 188 ? -15.906 21.141 7.66 1 89.44 188 ASN A CA 1
ATOM 1517 C C . ASN A 1 188 ? -15.5 22.516 7.148 1 89.44 188 ASN A C 1
ATOM 1519 O O . ASN A 1 188 ? -15.25 23.438 7.938 1 89.44 188 ASN A O 1
ATOM 1523 N N . ASN A 1 189 ? -15.414 22.594 5.805 1 89.69 189 ASN A N 1
ATOM 1524 C CA . ASN A 1 189 ? -15.18 23.891 5.191 1 89.69 189 ASN A CA 1
ATOM 1525 C C . ASN A 1 189 ? -16.438 24.766 5.223 1 89.69 189 ASN A C 1
ATOM 1527 O O . ASN A 1 189 ? -17.422 24.453 4.562 1 89.69 189 ASN A O 1
ATOM 1531 N N . GLN A 1 190 ? -16.344 25.797 5.809 1 90.81 190 GLN A N 1
ATOM 1532 C CA . GLN A 1 190 ? -17.5 26.641 6.07 1 90.81 190 GLN A CA 1
ATOM 1533 C C . GLN A 1 190 ? -17.984 27.312 4.793 1 90.81 190 GLN A C 1
ATOM 1535 O O . GLN A 1 190 ? -19.094 27.844 4.75 1 90.81 190 GLN A O 1
ATOM 1540 N N . ALA A 1 191 ? -17.172 27.344 3.816 1 91.44 191 ALA A N 1
ATOM 1541 C CA . ALA A 1 191 ? -17.547 27.969 2.547 1 91.44 191 ALA A CA 1
ATOM 1542 C C . ALA A 1 191 ? -18.594 27.125 1.817 1 91.44 191 ALA A C 1
ATOM 1544 O O . ALA A 1 191 ? -19.188 27.578 0.84 1 91.44 191 ALA A O 1
ATOM 1545 N N . PHE A 1 192 ? -18.844 25.969 2.242 1 92.31 192 PHE A N 1
ATOM 1546 C CA . PHE A 1 192 ? -19.781 25.062 1.59 1 92.31 192 PHE A CA 1
ATOM 1547 C C . PHE A 1 192 ? -21.078 24.969 2.373 1 92.31 192 PHE A C 1
ATOM 1549 O O . PHE A 1 192 ? -21.062 24.875 3.602 1 92.31 192 PHE A O 1
ATOM 1556 N N . ASP A 1 193 ? -22.156 24.906 1.691 1 91.75 193 ASP A N 1
ATOM 1557 C CA . ASP A 1 193 ? -23.469 24.844 2.318 1 91.75 193 ASP A CA 1
ATOM 1558 C C . ASP A 1 193 ? -23.812 23.406 2.717 1 91.75 193 ASP A C 1
ATOM 1560 O O . ASP A 1 193 ? -23.328 22.453 2.105 1 91.75 193 ASP A O 1
ATOM 1564 N N . ASP A 1 194 ? -24.672 23.375 3.709 1 93.94 194 ASP A N 1
ATOM 1565 C CA . ASP A 1 194 ? -25.203 22.062 4.098 1 93.94 194 ASP A CA 1
ATOM 1566 C C . ASP A 1 194 ? -26.094 21.484 3.004 1 93.94 194 ASP A C 1
ATOM 1568 O O . ASP A 1 194 ? -26.734 22.234 2.254 1 93.94 194 ASP A O 1
ATOM 1572 N N . ILE A 1 195 ? -26.125 20.172 2.92 1 91.31 195 ILE A N 1
ATOM 1573 C CA . ILE A 1 195 ? -27.016 19.453 2.02 1 91.31 195 ILE A CA 1
ATOM 1574 C C . ILE A 1 195 ? -28.031 18.656 2.832 1 91.31 195 ILE A C 1
ATOM 1576 O O . ILE A 1 195 ? -27.656 17.875 3.713 1 91.31 195 ILE A O 1
ATOM 1580 N N . THR A 1 196 ? -29.266 18.875 2.637 1 94.44 196 THR A N 1
ATOM 1581 C CA . THR A 1 196 ? -30.328 18.125 3.326 1 94.44 196 THR A CA 1
ATOM 1582 C C . THR A 1 196 ? -30.969 17.109 2.387 1 94.44 196 THR A C 1
ATOM 1584 O O . THR A 1 196 ? -31.422 17.469 1.298 1 94.44 196 THR A O 1
ATOM 1587 N N . LEU A 1 197 ? -30.969 15.922 2.803 1 93.25 197 LEU A N 1
ATOM 1588 C CA . LEU A 1 197 ? -31.547 14.844 2.012 1 93.25 197 LEU A CA 1
ATOM 1589 C C . LEU A 1 197 ? -32.5 13.992 2.861 1 93.25 197 LEU A C 1
ATOM 1591 O O . LEU A 1 197 ? -32.469 14.086 4.09 1 93.25 197 LEU A O 1
ATOM 1595 N N . HIS A 1 198 ? -33.312 13.25 2.172 1 93.25 198 HIS A N 1
ATOM 1596 C CA . HIS A 1 198 ? -34.125 12.25 2.869 1 93.25 198 HIS A CA 1
ATOM 1597 C C . HIS A 1 198 ? -33.25 11.039 3.258 1 93.25 198 HIS A C 1
ATOM 1599 O O . HIS A 1 198 ? -32.344 10.656 2.521 1 93.25 198 HIS A O 1
ATOM 1605 N N . ILE A 1 199 ? -33.562 10.461 4.336 1 90.06 199 ILE A N 1
ATOM 1606 C CA . ILE A 1 199 ? -32.75 9.367 4.887 1 90.06 199 ILE A CA 1
ATOM 1607 C C . ILE A 1 199 ? -32.719 8.219 3.885 1 90.06 199 ILE A C 1
ATOM 1609 O O . ILE A 1 199 ? -31.703 7.504 3.799 1 90.06 199 ILE A O 1
ATOM 1613 N N . ASP A 1 200 ? -33.719 8.102 3.076 1 89.94 200 ASP A N 1
ATOM 1614 C CA . ASP A 1 200 ? -33.812 7.004 2.119 1 89.94 200 ASP A CA 1
ATOM 1615 C C . ASP A 1 200 ? -32.875 7.238 0.928 1 89.94 200 ASP A C 1
ATOM 1617 O O . ASP A 1 200 ? -32.625 6.316 0.161 1 89.94 200 ASP A O 1
ATOM 1621 N N . ASP A 1 201 ? -32.438 8.406 0.809 1 89.62 201 ASP A N 1
ATOM 1622 C CA . ASP A 1 201 ? -31.609 8.766 -0.349 1 89.62 201 ASP A CA 1
ATOM 1623 C C . ASP A 1 201 ? -30.125 8.727 -0.007 1 89.62 201 ASP A C 1
ATOM 1625 O O . ASP A 1 201 ? -29.297 9.156 -0.805 1 89.62 201 ASP A O 1
ATOM 1629 N N . VAL A 1 202 ? -29.797 8.227 1.161 1 89.12 202 VAL A N 1
ATOM 1630 C CA . VAL A 1 202 ? -28.422 8.273 1.628 1 89.12 202 VAL A CA 1
ATOM 1631 C C . VAL A 1 202 ? -27.953 6.883 2.053 1 89.12 202 VAL A C 1
ATOM 1633 O O . VAL A 1 202 ? -28.656 6.191 2.793 1 89.12 202 VAL A O 1
ATOM 1636 N N . ASP A 1 203 ? -26.828 6.484 1.536 1 91 203 ASP A N 1
ATOM 1637 C CA . ASP A 1 203 ? -26.172 5.254 1.967 1 91 203 ASP A CA 1
ATOM 1638 C C . ASP A 1 203 ? -24.797 5.539 2.543 1 91 203 ASP A C 1
ATOM 1640 O O . ASP A 1 203 ? -23.938 6.105 1.861 1 91 203 ASP A O 1
ATOM 1644 N N . ILE A 1 204 ? -24.609 5.109 3.727 1 91.94 204 ILE A N 1
ATOM 1645 C CA . ILE A 1 204 ? -23.312 5.301 4.359 1 91.94 204 ILE A CA 1
ATOM 1646 C C . ILE A 1 204 ? -22.375 4.164 3.965 1 91.94 204 ILE A C 1
ATOM 1648 O O . ILE A 1 204 ? -22.625 3 4.277 1 91.94 204 ILE A O 1
ATOM 1652 N N . VAL A 1 205 ? -21.266 4.484 3.344 1 91.44 205 VAL A N 1
ATOM 1653 C CA . VAL A 1 205 ? -20.312 3.496 2.854 1 91.44 205 VAL A CA 1
ATOM 1654 C C . VAL A 1 205 ? -19.391 3.072 3.988 1 91.44 205 VAL A C 1
ATOM 1656 O O . VAL A 1 205 ? -19.094 1.886 4.145 1 91.44 205 VAL A O 1
ATOM 1659 N N . GLY A 1 206 ? -18.891 4.074 4.738 1 95 206 GLY A N 1
ATOM 1660 C CA . GLY A 1 206 ? -17.969 3.844 5.848 1 95 206 GLY A CA 1
ATOM 1661 C C . GLY A 1 206 ? -17.469 5.129 6.48 1 95 206 GLY A C 1
ATOM 1662 O O . GLY A 1 206 ? -17.75 6.223 5.988 1 95 206 GLY A O 1
ATOM 1663 N N . ARG A 1 207 ? -16.734 4.965 7.562 1 96.75 207 ARG A N 1
ATOM 1664 C CA . ARG A 1 207 ? -16.219 6.105 8.312 1 96.75 207 ARG A CA 1
ATOM 1665 C C . ARG A 1 207 ? -14.766 6.391 7.93 1 96.75 207 ARG A C 1
ATOM 1667 O O . ARG A 1 207 ? -13.977 5.465 7.738 1 96.75 207 ARG A O 1
ATOM 1674 N N . VAL A 1 208 ? -14.445 7.656 7.816 1 96.5 208 VAL A N 1
ATOM 1675 C CA . VAL A 1 208 ? -13.062 8.062 7.621 1 96.5 208 VAL A CA 1
ATOM 1676 C C . VAL A 1 208 ? -12.289 7.922 8.93 1 96.5 208 VAL A C 1
ATOM 1678 O O . VAL A 1 208 ? -12.609 8.586 9.922 1 96.5 208 VAL A O 1
ATOM 1681 N N . CYS A 1 209 ? -11.242 7.129 8.945 1 97.31 209 CYS A N 1
ATOM 1682 C CA . CYS A 1 209 ? -10.5 6.875 10.172 1 97.31 209 CYS A CA 1
ATOM 1683 C C . CYS A 1 209 ? -9.133 7.559 10.148 1 97.31 209 CYS A C 1
ATOM 1685 O O . CYS A 1 209 ? -8.555 7.84 11.195 1 97.31 209 CYS A O 1
ATOM 1687 N N . GLY A 1 210 ? -8.617 7.793 8.961 1 97.06 210 GLY A N 1
ATOM 1688 C CA . GLY A 1 210 ? -7.316 8.414 8.797 1 97.06 210 GLY A CA 1
ATOM 1689 C C . GLY A 1 210 ? -7.176 9.18 7.496 1 97.06 210 GLY A C 1
ATOM 1690 O O . GLY A 1 210 ? -7.867 8.883 6.516 1 97.06 210 GLY A O 1
ATOM 1691 N N . VAL A 1 211 ? -6.352 10.18 7.523 1 96.5 211 VAL A N 1
ATOM 1692 C CA . VAL A 1 211 ? -6.074 11 6.352 1 96.5 211 VAL A CA 1
ATOM 1693 C C . VAL A 1 211 ? -4.566 11.164 6.176 1 96.5 211 VAL A C 1
ATOM 1695 O O . VAL A 1 211 ? -3.863 11.531 7.121 1 96.5 211 VAL A O 1
ATOM 1698 N N . LEU A 1 212 ? -4.062 10.75 5.027 1 97.06 212 LEU A N 1
ATOM 1699 C CA . LEU A 1 212 ? -2.684 11.047 4.656 1 97.06 212 LEU A CA 1
ATOM 1700 C C . LEU A 1 212 ? -2.609 12.297 3.791 1 97.06 212 LEU A C 1
ATOM 1702 O O . LEU A 1 212 ? -3.119 12.312 2.668 1 97.06 212 LEU A O 1
ATOM 1706 N N . VAL A 1 213 ? -1.965 13.297 4.312 1 95.06 213 VAL A N 1
ATOM 1707 C CA . VAL A 1 213 ? -1.872 14.594 3.656 1 95.06 213 VAL A CA 1
ATOM 1708 C C . VAL A 1 213 ? -0.445 14.82 3.168 1 95.06 213 VAL A C 1
ATOM 1710 O O . VAL A 1 213 ? 0.518 14.516 3.875 1 95.06 213 VAL A O 1
ATOM 1713 N N . LYS A 1 214 ? -0.376 15.227 1.968 1 94.06 214 LYS A N 1
ATOM 1714 C CA . LYS A 1 214 ? 0.916 15.664 1.446 1 94.06 214 LYS A CA 1
ATOM 1715 C C . LYS A 1 214 ? 1.278 17.047 1.972 1 94.06 214 LYS A C 1
ATOM 1717 O O . LYS A 1 214 ? 0.422 17.938 2.051 1 94.06 214 LYS A O 1
ATOM 1722 N N . VAL A 1 215 ? 2.514 17.172 2.412 1 91.19 215 VAL A N 1
ATOM 1723 C CA . VAL A 1 215 ? 2.961 18.438 2.975 1 91.19 215 VAL A CA 1
ATOM 1724 C C . VAL A 1 215 ? 3.889 19.141 1.987 1 91.19 215 VAL A C 1
ATOM 1726 O O . VAL A 1 215 ? 4.754 18.516 1.379 1 91.19 215 VAL A O 1
ATOM 1729 N N . MET B 1 1 ? 13.164 -29.766 -17.859 1 55.09 1 MET B N 1
ATOM 1730 C CA . MET B 1 1 ? 11.742 -30.047 -18.031 1 55.09 1 MET B CA 1
ATOM 1731 C C . MET B 1 1 ? 11.156 -30.672 -16.781 1 55.09 1 MET B C 1
ATOM 1733 O O . MET B 1 1 ? 11.773 -31.562 -16.172 1 55.09 1 MET B O 1
ATOM 1737 N N . GLN B 1 2 ? 10.18 -30.016 -16.188 1 68.12 2 GLN B N 1
ATOM 1738 C CA . GLN B 1 2 ? 9.688 -30.609 -14.938 1 68.12 2 GLN B CA 1
ATOM 1739 C C . GLN B 1 2 ? 9 -31.938 -15.195 1 68.12 2 GLN B C 1
ATOM 1741 O O . GLN B 1 2 ? 8.32 -32.125 -16.219 1 68.12 2 GLN B O 1
ATOM 1746 N N . ASN B 1 3 ? 9.484 -33.094 -14.586 1 84.12 3 ASN B N 1
ATOM 1747 C CA . ASN B 1 3 ? 8.891 -34.438 -14.609 1 84.12 3 ASN B CA 1
ATOM 1748 C C . ASN B 1 3 ? 7.566 -34.469 -13.859 1 84.12 3 ASN B C 1
ATOM 1750 O O . ASN B 1 3 ? 7.512 -34.125 -12.672 1 84.12 3 ASN B O 1
ATOM 1754 N N . TYR B 1 4 ? 6.484 -34.844 -14.625 1 90.88 4 TYR B N 1
ATOM 1755 C CA . TYR B 1 4 ? 5.148 -34.844 -14.039 1 90.88 4 TYR B CA 1
ATOM 1756 C C . TYR B 1 4 ? 5.094 -35.75 -12.812 1 90.88 4 TYR B C 1
ATOM 1758 O O . TYR B 1 4 ? 4.445 -35.406 -11.82 1 90.88 4 TYR B O 1
ATOM 1766 N N . ASN B 1 5 ? 5.887 -36.844 -12.859 1 90.75 5 ASN B N 1
ATOM 1767 C CA . ASN B 1 5 ? 5.883 -37.781 -11.734 1 90.75 5 ASN B CA 1
ATOM 1768 C C . ASN B 1 5 ? 6.441 -37.125 -10.477 1 90.75 5 ASN B C 1
ATOM 1770 O O . ASN B 1 5 ? 5.906 -37.344 -9.383 1 90.75 5 ASN B O 1
ATOM 1774 N N . GLU B 1 6 ? 7.457 -36.5 -10.633 1 91.88 6 GLU B N 1
ATOM 1775 C CA . GLU B 1 6 ? 8.055 -35.812 -9.5 1 91.88 6 GLU B CA 1
ATOM 1776 C C . GLU B 1 6 ? 7.098 -34.75 -8.922 1 91.88 6 GLU B C 1
ATOM 1778 O O . GLU B 1 6 ? 7.004 -34.625 -7.707 1 91.88 6 GLU B O 1
ATOM 1783 N N . ILE B 1 7 ? 6.438 -34.031 -9.789 1 95.31 7 ILE B N 1
ATOM 1784 C CA . ILE B 1 7 ? 5.469 -33.031 -9.391 1 95.31 7 ILE B CA 1
ATOM 1785 C C . ILE B 1 7 ? 4.332 -33.688 -8.609 1 95.31 7 ILE B C 1
ATOM 1787 O O . ILE B 1 7 ? 3.916 -33.156 -7.566 1 95.31 7 ILE B O 1
ATOM 1791 N N . ILE B 1 8 ? 3.875 -34.781 -9.102 1 94.62 8 ILE B N 1
ATOM 1792 C CA . ILE B 1 8 ? 2.779 -35.5 -8.453 1 94.62 8 ILE B CA 1
ATOM 1793 C C . ILE B 1 8 ? 3.188 -35.906 -7.039 1 94.62 8 ILE B C 1
ATOM 1795 O O . ILE B 1 8 ? 2.402 -35.75 -6.098 1 94.62 8 ILE B O 1
ATOM 1799 N N . GLU B 1 9 ? 4.398 -36.375 -6.867 1 92.5 9 GLU B N 1
ATOM 1800 C CA . GLU B 1 9 ? 4.879 -36.781 -5.547 1 92.5 9 GLU B CA 1
ATOM 1801 C C . GLU B 1 9 ? 4.898 -35.594 -4.586 1 92.5 9 GLU B C 1
ATOM 1803 O O . GLU B 1 9 ? 4.539 -35.75 -3.414 1 92.5 9 GLU B O 1
ATOM 1808 N N . LYS B 1 10 ? 5.332 -34.469 -5.059 1 93.12 10 LYS B N 1
ATOM 1809 C CA . LYS B 1 10 ? 5.312 -33.281 -4.234 1 93.12 10 LYS B CA 1
ATOM 1810 C C . LYS B 1 10 ? 3.889 -32.906 -3.809 1 93.12 10 LYS B C 1
ATOM 1812 O O . LYS B 1 10 ? 3.658 -32.5 -2.668 1 93.12 10 LYS B O 1
ATOM 1817 N N . LEU B 1 11 ? 2.973 -33 -4.688 1 95.25 11 LEU B N 1
ATOM 1818 C CA . LEU B 1 11 ? 1.573 -32.719 -4.395 1 95.25 11 LEU B CA 1
ATOM 1819 C C . LEU B 1 11 ? 1.011 -33.688 -3.377 1 95.25 11 LEU B C 1
ATOM 1821 O O . LEU B 1 11 ? 0.258 -33.312 -2.48 1 95.25 11 LEU B O 1
ATOM 1825 N N . LYS B 1 12 ? 1.386 -34.938 -3.508 1 93.62 12 LYS B N 1
ATOM 1826 C CA . LYS B 1 12 ? 0.973 -35.969 -2.539 1 93.62 12 LYS B CA 1
ATOM 1827 C C . LYS B 1 12 ? 1.479 -35.625 -1.141 1 93.62 12 LYS B C 1
ATOM 1829 O O . LYS B 1 12 ? 0.759 -35.781 -0.155 1 93.62 12 LYS B O 1
ATOM 1834 N N . ASP B 1 13 ? 2.682 -35.188 -1.078 1 90.38 13 ASP B N 1
ATOM 1835 C CA . ASP B 1 13 ? 3.264 -34.812 0.205 1 90.38 13 ASP B CA 1
ATOM 1836 C C . ASP B 1 13 ? 2.463 -33.688 0.864 1 90.38 13 ASP B C 1
ATOM 1838 O O . ASP B 1 13 ? 2.215 -33.75 2.07 1 90.38 13 ASP B O 1
ATOM 1842 N N . ILE B 1 14 ? 2.1 -32.719 0.119 1 91.06 14 ILE B N 1
ATOM 1843 C CA . ILE B 1 14 ? 1.32 -31.594 0.626 1 91.06 14 ILE B CA 1
ATOM 1844 C C . ILE B 1 14 ? -0.028 -32.094 1.143 1 91.06 14 ILE B C 1
ATOM 1846 O O . ILE B 1 14 ? -0.436 -31.75 2.256 1 91.06 14 ILE B O 1
ATOM 1850 N N . LEU B 1 15 ? -0.685 -32.875 0.342 1 92.94 15 LEU B N 1
ATOM 1851 C CA . LEU B 1 15 ? -1.996 -33.406 0.706 1 92.94 15 LEU B CA 1
ATOM 1852 C C . LEU B 1 15 ? -1.897 -34.312 1.927 1 92.94 15 LEU B C 1
ATOM 1854 O O . LEU B 1 15 ? -2.777 -34.312 2.789 1 92.94 15 LEU B O 1
ATOM 1858 N N . SER B 1 16 ? -0.858 -35.125 1.959 1 90.88 16 SER B N 1
ATOM 1859 C CA . SER B 1 16 ? -0.646 -36.031 3.088 1 90.88 16 SER B CA 1
ATOM 1860 C C . SER B 1 16 ? -0.502 -35.25 4.395 1 90.88 16 SER B C 1
ATOM 1862 O O . SER B 1 16 ? -1.06 -35.656 5.418 1 90.88 16 SER B O 1
ATOM 1864 N N . GLN B 1 17 ? 0.239 -34.219 4.352 1 83.56 17 GLN B N 1
ATOM 1865 C CA . GLN B 1 17 ? 0.433 -33.375 5.531 1 83.56 17 GLN B CA 1
ATOM 1866 C C . GLN B 1 17 ? -0.886 -32.75 5.996 1 83.56 17 GLN B C 1
ATOM 1868 O O . GLN B 1 17 ? -1.122 -32.625 7.199 1 83.56 17 GLN B O 1
ATOM 1873 N N . GLU B 1 18 ? -1.721 -32.406 5.109 1 84.56 18 GLU B N 1
ATOM 1874 C CA . GLU B 1 18 ? -3.023 -31.844 5.434 1 84.56 18 GLU B CA 1
ATOM 1875 C C . GLU B 1 18 ? -3.932 -32.875 6.094 1 84.56 18 GLU B C 1
ATOM 1877 O O . GLU B 1 18 ? -4.809 -32.531 6.887 1 84.56 18 GLU B O 1
ATOM 1882 N N . HIS B 1 19 ? -3.771 -34.062 5.746 1 84.5 19 HIS B N 1
ATOM 1883 C CA . HIS B 1 19 ? -4.668 -35.094 6.207 1 84.5 19 HIS B CA 1
ATOM 1884 C C . HIS B 1 19 ? -4.004 -35.969 7.281 1 84.5 19 HIS B C 1
ATOM 1886 O O . HIS B 1 19 ? -4.285 -37.156 7.387 1 84.5 19 HIS B O 1
ATOM 1892 N N . GLY B 1 20 ? -3.125 -35.375 8.055 1 81.81 20 GLY B N 1
ATOM 1893 C CA . GLY B 1 20 ? -2.512 -36.094 9.156 1 81.81 20 GLY B CA 1
ATOM 1894 C C . GLY B 1 20 ? -1.564 -37.188 8.711 1 81.81 20 GLY B C 1
ATOM 1895 O O . GLY B 1 20 ? -1.555 -38.281 9.281 1 81.81 20 GLY B O 1
ATOM 1896 N N . ASN B 1 21 ? -0.954 -37 7.559 1 76.75 21 ASN B N 1
ATOM 1897 C CA . ASN B 1 21 ? 0.107 -37.844 7.027 1 76.75 21 ASN B CA 1
ATOM 1898 C C . ASN B 1 21 ? -0.435 -39.219 6.562 1 76.75 21 ASN B C 1
ATOM 1900 O O . ASN B 1 21 ? 0.203 -40.25 6.77 1 76.75 21 ASN B O 1
ATOM 1904 N N . LYS B 1 22 ? -1.653 -39.219 6.137 1 85.94 22 LYS B N 1
ATOM 1905 C CA . LYS B 1 22 ? -2.223 -40.438 5.531 1 85.94 22 LYS B CA 1
ATOM 1906 C C . LYS B 1 22 ? -1.715 -40.625 4.105 1 85.94 22 LYS B C 1
ATOM 1908 O O . LYS B 1 22 ? -1.198 -39.688 3.494 1 85.94 22 LYS B O 1
ATOM 1913 N N . LYS B 1 23 ? -1.813 -41.844 3.717 1 90.88 23 LYS B N 1
ATOM 1914 C CA . LYS B 1 23 ? -1.381 -42.188 2.363 1 90.88 23 LYS B CA 1
ATOM 1915 C C . LYS B 1 23 ? -2.27 -41.5 1.321 1 90.88 23 LYS B C 1
ATOM 1917 O O . LYS B 1 23 ? -3.498 -41.531 1.435 1 90.88 23 LYS B O 1
ATOM 1922 N N . VAL B 1 24 ? -1.694 -40.844 0.302 1 93.94 24 VAL B N 1
ATOM 1923 C CA . VAL B 1 24 ? -2.396 -40.125 -0.76 1 93.94 24 VAL B CA 1
ATOM 1924 C C . VAL B 1 24 ? -2.107 -40.781 -2.105 1 93.94 24 VAL B C 1
ATOM 1926 O O . VAL B 1 24 ? -0.955 -41.094 -2.422 1 93.94 24 VAL B O 1
ATOM 1929 N N . LEU B 1 25 ? -3.145 -41.125 -2.832 1 94.44 25 LEU B N 1
ATOM 1930 C CA . LEU B 1 25 ? -3.023 -41.781 -4.129 1 94.44 25 LEU B CA 1
ATOM 1931 C C . LEU B 1 25 ? -3.195 -40.781 -5.266 1 94.44 25 LEU B C 1
ATOM 1933 O O . LEU B 1 25 ? -3.594 -39.625 -5.039 1 94.44 25 LEU B O 1
ATOM 1937 N N . ASP B 1 26 ? -2.869 -41.281 -6.492 1 95.12 26 ASP B N 1
ATOM 1938 C CA . ASP B 1 26 ? -3.006 -40.469 -7.676 1 95.12 26 ASP B CA 1
ATOM 1939 C C . ASP B 1 26 ? -4.426 -39.906 -7.801 1 95.12 26 ASP B C 1
ATOM 1941 O O . ASP B 1 26 ? -4.621 -38.75 -8.203 1 95.12 26 ASP B O 1
ATOM 1945 N N . LYS B 1 27 ? -5.348 -40.75 -7.484 1 94.81 27 LYS B N 1
ATOM 1946 C CA . LYS B 1 27 ? -6.746 -40.344 -7.586 1 94.81 27 LYS B CA 1
ATOM 1947 C C . LYS B 1 27 ? -7.043 -39.156 -6.648 1 94.81 27 LYS B C 1
ATOM 1949 O O . LYS B 1 27 ? -7.855 -38.281 -6.969 1 94.81 27 LYS B O 1
ATOM 1954 N N . ASP B 1 28 ? -6.449 -39.125 -5.547 1 95.56 28 ASP B N 1
ATOM 1955 C CA . ASP B 1 28 ? -6.625 -38.031 -4.586 1 95.56 28 ASP B CA 1
ATOM 1956 C C . ASP B 1 28 ? -6.066 -36.719 -5.133 1 95.56 28 ASP B C 1
ATOM 1958 O O . ASP B 1 28 ? -6.645 -35.656 -4.918 1 95.56 28 ASP B O 1
ATOM 1962 N N . VAL B 1 29 ? -4.914 -36.812 -5.777 1 96.25 29 VAL B N 1
ATOM 1963 C CA . VAL B 1 29 ? -4.301 -35.625 -6.391 1 96.25 29 VAL B CA 1
ATOM 1964 C C . VAL B 1 29 ? -5.199 -35.094 -7.504 1 96.25 29 VAL B C 1
ATOM 1966 O O . VAL B 1 29 ? -5.445 -33.906 -7.59 1 96.25 29 VAL B O 1
ATOM 1969 N N . ALA B 1 30 ? -5.684 -36 -8.32 1 97.06 30 ALA B N 1
ATOM 1970 C CA . ALA B 1 30 ? -6.59 -35.625 -9.398 1 97.06 30 ALA B CA 1
ATOM 1971 C C . ALA B 1 30 ? -7.805 -34.875 -8.859 1 97.06 30 ALA B C 1
ATOM 1973 O O . ALA B 1 30 ? -8.18 -33.812 -9.391 1 97.06 30 ALA B O 1
ATOM 1974 N N . ALA B 1 31 ? -8.367 -35.375 -7.793 1 95.81 31 ALA B N 1
ATOM 1975 C CA . ALA B 1 31 ? -9.523 -34.75 -7.16 1 95.81 31 ALA B CA 1
ATOM 1976 C C . ALA B 1 31 ? -9.188 -33.344 -6.633 1 95.81 31 ALA B C 1
ATOM 1978 O O . ALA B 1 31 ? -9.961 -32.406 -6.805 1 95.81 31 ALA B O 1
ATOM 1979 N N . ALA B 1 32 ? -8.062 -33.25 -6.043 1 95.12 32 ALA B N 1
ATOM 1980 C CA . ALA B 1 32 ? -7.648 -31.984 -5.457 1 95.12 32 ALA B CA 1
ATOM 1981 C C . ALA B 1 32 ? -7.418 -30.922 -6.539 1 95.12 32 ALA B C 1
ATOM 1983 O O . ALA B 1 32 ? -7.621 -29.734 -6.309 1 95.12 32 ALA B O 1
ATOM 1984 N N . LEU B 1 33 ? -7 -31.359 -7.68 1 96.5 33 LEU B N 1
ATOM 1985 C CA . LEU B 1 33 ? -6.738 -30.453 -8.797 1 96.5 33 LEU B CA 1
ATOM 1986 C C . LEU B 1 33 ? -8.016 -30.188 -9.586 1 96.5 33 LEU B C 1
ATOM 1988 O O . LEU B 1 33 ? -8.031 -29.328 -10.469 1 96.5 33 LEU B O 1
ATOM 1992 N N . GLY B 1 34 ? -9 -30.938 -9.281 1 95.5 34 GLY B N 1
ATOM 1993 C CA . GLY B 1 34 ? -10.25 -30.812 -10.016 1 95.5 34 GLY B CA 1
ATOM 1994 C C . GLY B 1 34 ? -10.195 -31.438 -11.391 1 95.5 34 GLY B C 1
ATOM 1995 O O . GLY B 1 34 ? -10.812 -30.938 -12.336 1 95.5 34 GLY B O 1
ATOM 1996 N N . ILE B 1 35 ? -9.438 -32.406 -11.57 1 96 35 ILE B N 1
ATOM 1997 C CA . ILE B 1 35 ? -9.273 -33.094 -12.844 1 96 35 ILE B CA 1
ATOM 1998 C C . ILE B 1 35 ? -9.852 -34.5 -12.75 1 96 35 ILE B C 1
ATOM 2000 O O . ILE B 1 35 ? -9.688 -35.188 -11.734 1 96 35 ILE B O 1
ATOM 2004 N N . GLU B 1 36 ? -10.547 -34.875 -13.828 1 95.56 36 GLU B N 1
ATOM 2005 C CA . GLU B 1 36 ? -11.055 -36.25 -13.891 1 95.56 36 GLU B CA 1
ATOM 2006 C C . GLU B 1 36 ? -9.906 -37.25 -13.906 1 95.56 36 GLU B C 1
ATOM 2008 O O . GLU B 1 36 ? -8.891 -37.031 -14.578 1 95.56 36 GLU B O 1
ATOM 2013 N N . GLU B 1 37 ? -10.133 -38.375 -13.25 1 94.44 37 GLU B N 1
ATOM 2014 C CA . GLU B 1 37 ? -9.078 -39.375 -13.039 1 94.44 37 GLU B CA 1
ATOM 2015 C C . GLU B 1 37 ? -8.531 -39.875 -14.367 1 94.44 37 GLU B C 1
ATOM 2017 O O . GLU B 1 37 ? -7.32 -40.031 -14.523 1 94.44 37 GLU B O 1
ATOM 2022 N N . THR B 1 38 ? -9.453 -40.188 -15.258 1 94.62 38 THR B N 1
ATOM 2023 C CA . THR B 1 38 ? -9.023 -40.719 -16.547 1 94.62 38 THR B CA 1
ATOM 2024 C C . THR B 1 38 ? -8.133 -39.719 -17.281 1 94.62 38 THR B C 1
ATOM 2026 O O . THR B 1 38 ? -7.105 -40.094 -17.844 1 94.62 38 THR B O 1
ATOM 2029 N N . ASN B 1 39 ? -8.523 -38.5 -17.281 1 95.75 39 ASN B N 1
ATOM 2030 C CA . ASN B 1 39 ? -7.742 -37.438 -17.906 1 95.75 39 ASN B CA 1
ATOM 2031 C C . ASN B 1 39 ? -6.391 -37.25 -17.219 1 95.75 39 ASN B C 1
ATOM 2033 O O . ASN B 1 39 ? -5.379 -37.031 -17.875 1 95.75 39 ASN B O 1
ATOM 2037 N N . PHE B 1 40 ? -6.465 -37.344 -15.961 1 96.25 40 PHE B N 1
ATOM 2038 C CA . PHE B 1 40 ? -5.25 -37.219 -15.164 1 96.25 40 PHE B CA 1
ATOM 2039 C C . PHE B 1 40 ? -4.242 -38.281 -15.547 1 96.25 40 PHE B C 1
ATOM 2041 O O . PHE B 1 40 ? -3.053 -38 -15.711 1 96.25 40 PHE B O 1
ATOM 2048 N N . ARG B 1 41 ? -4.699 -39.469 -15.648 1 93.81 41 ARG B N 1
ATOM 2049 C CA . ARG B 1 41 ? -3.842 -40.594 -16.031 1 93.81 41 ARG B CA 1
ATOM 2050 C C . ARG B 1 41 ? -3.23 -40.375 -17.406 1 93.81 41 ARG B C 1
ATOM 2052 O O . ARG B 1 41 ? -2.049 -40.656 -17.625 1 93.81 41 ARG B O 1
ATOM 2059 N N . LYS B 1 42 ? -4.043 -39.938 -18.328 1 94.81 42 LYS B N 1
ATOM 2060 C CA . LYS B 1 42 ? -3.562 -39.625 -19.688 1 94.81 42 LYS B CA 1
ATOM 2061 C C . LYS B 1 42 ? -2.471 -38.562 -19.656 1 94.81 42 LYS B C 1
ATOM 2063 O O . LYS B 1 42 ? -1.457 -38.688 -20.344 1 94.81 42 LYS B O 1
ATOM 2068 N N . GLN B 1 43 ? -2.707 -37.562 -18.953 1 94.5 43 GLN B N 1
ATOM 2069 C CA . GLN B 1 43 ? -1.737 -36.469 -18.844 1 94.5 43 GLN B CA 1
ATOM 2070 C C . GLN B 1 43 ? -0.414 -37 -18.266 1 94.5 43 GLN B C 1
ATOM 2072 O O . GLN B 1 43 ? 0.657 -36.625 -18.75 1 94.5 43 GLN B O 1
ATOM 2077 N N . LYS B 1 44 ? -0.565 -37.75 -17.25 1 92.31 44 LYS B N 1
ATOM 2078 C CA . LYS B 1 44 ? 0.622 -38.312 -16.625 1 92.31 44 LYS B CA 1
ATOM 2079 C C . LYS B 1 44 ? 1.418 -39.156 -17.625 1 92.31 44 LYS B C 1
ATOM 2081 O O . LYS B 1 44 ? 2.645 -39.062 -17.703 1 92.31 44 LYS B O 1
ATOM 2086 N N . HIS B 1 45 ? 0.689 -39.938 -18.438 1 92.31 45 HIS B N 1
ATOM 2087 C CA . HIS B 1 45 ? 1.323 -40.812 -19.422 1 92.31 45 HIS B CA 1
ATOM 2088 C C . HIS B 1 45 ? 2.029 -39.969 -20.5 1 92.31 45 HIS B C 1
ATOM 2090 O O . HIS B 1 45 ? 3.125 -40.344 -20.938 1 92.31 45 HIS B O 1
ATOM 2096 N N . ARG B 1 46 ? 1.434 -38.906 -20.938 1 92.75 46 ARG B N 1
ATOM 2097 C CA . ARG B 1 46 ? 1.973 -38.062 -21.984 1 92.75 46 ARG B CA 1
ATOM 2098 C C . ARG B 1 46 ? 2.943 -37.031 -21.422 1 92.75 46 ARG B C 1
ATOM 2100 O O . ARG B 1 46 ? 3.541 -36.281 -22.172 1 92.75 46 ARG B O 1
ATOM 2107 N N . ASN B 1 47 ? 3.062 -37.062 -20.125 1 92.5 47 ASN B N 1
ATOM 2108 C CA . ASN B 1 47 ? 3.869 -36.062 -19.438 1 92.5 47 ASN B CA 1
ATOM 2109 C C . ASN B 1 47 ? 3.389 -34.656 -19.75 1 92.5 47 ASN B C 1
ATOM 2111 O O . ASN B 1 47 ? 4.199 -33.75 -19.953 1 92.5 47 ASN B O 1
ATOM 2115 N N . SER B 1 48 ? 2.117 -34.5 -19.922 1 92.75 48 SER B N 1
ATOM 2116 C CA . SER B 1 48 ? 1.459 -33.219 -20.094 1 92.75 48 SER B CA 1
ATOM 2117 C C . SER B 1 48 ? 1.045 -32.625 -18.766 1 92.75 48 SER B C 1
ATOM 2119 O O . SER B 1 48 ? 0.001 -32.969 -18.203 1 92.75 48 SER B O 1
ATOM 2121 N N . ILE B 1 49 ? 1.684 -31.609 -18.297 1 93.88 49 ILE B N 1
ATOM 2122 C CA . ILE B 1 49 ? 1.513 -31.094 -16.938 1 93.88 49 ILE B CA 1
ATOM 2123 C C . ILE B 1 49 ? 0.399 -30.047 -16.938 1 93.88 49 ILE B C 1
ATOM 2125 O O . ILE B 1 49 ? 0.418 -29.094 -17.719 1 93.88 49 ILE B O 1
ATOM 2129 N N . PRO B 1 50 ? -0.542 -30.219 -16.062 1 94.31 50 PRO B N 1
ATOM 2130 C CA . PRO B 1 50 ? -1.59 -29.219 -15.914 1 94.31 50 PRO B CA 1
ATOM 2131 C C . PRO B 1 50 ? -1.158 -28.031 -15.031 1 94.31 50 PRO B C 1
ATOM 2133 O O . PRO B 1 50 ? -1.606 -27.922 -13.891 1 94.31 50 PRO B O 1
ATOM 2136 N N . TYR B 1 51 ? -0.514 -27.125 -15.492 1 94.81 51 TYR B N 1
ATOM 2137 C CA . TYR B 1 51 ? 0.151 -26.062 -14.742 1 94.81 51 TYR B CA 1
ATOM 2138 C C . TYR B 1 51 ? -0.866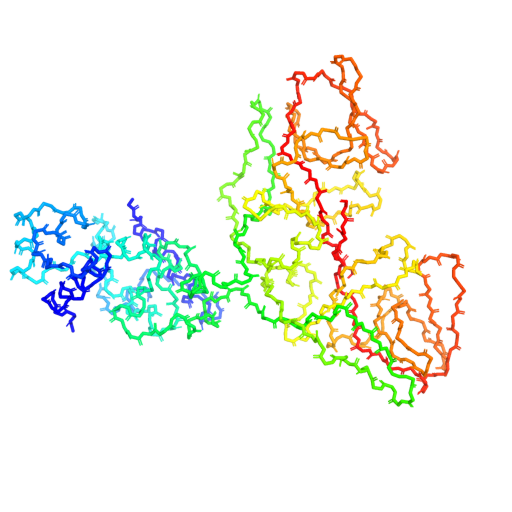 -25.172 -14.031 1 94.81 51 TYR B C 1
ATOM 2140 O O . TYR B 1 51 ? -0.695 -24.844 -12.852 1 94.81 51 TYR B O 1
ATOM 2148 N N . PHE B 1 52 ? -1.815 -24.781 -14.742 1 94.12 52 PHE B N 1
ATOM 2149 C CA . PHE B 1 52 ? -2.773 -23.859 -14.141 1 94.12 52 PHE B CA 1
ATOM 2150 C C . PHE B 1 52 ? -3.465 -24.516 -12.945 1 94.12 52 PHE B C 1
ATOM 2152 O O . PHE B 1 52 ? -3.643 -23.859 -11.906 1 94.12 52 PHE B O 1
ATOM 2159 N N . GLU B 1 53 ? -3.922 -25.734 -13.109 1 94.88 53 GLU B N 1
ATOM 2160 C CA . GLU B 1 53 ? -4.586 -26.453 -12.016 1 94.88 53 GLU B CA 1
ATOM 2161 C C . GLU B 1 53 ? -3.662 -26.609 -10.812 1 94.88 53 GLU B C 1
ATOM 2163 O O . GLU B 1 53 ? -4.098 -26.469 -9.672 1 94.88 53 GLU B O 1
ATOM 2168 N N . ILE B 1 54 ? -2.398 -26.859 -11.078 1 95.38 54 ILE B N 1
ATOM 2169 C CA . ILE B 1 54 ? -1.425 -27 -10.008 1 95.38 54 ILE B CA 1
ATOM 2170 C C . ILE B 1 54 ? -1.207 -25.656 -9.32 1 95.38 54 ILE B C 1
ATOM 2172 O O . ILE B 1 54 ? -1.224 -25.562 -8.094 1 95.38 54 ILE B O 1
ATOM 2176 N N . MET B 1 55 ? -1.056 -24.641 -10.086 1 95.31 55 MET B N 1
ATOM 2177 C CA . MET B 1 55 ? -0.865 -23.297 -9.516 1 95.31 55 MET B CA 1
ATOM 2178 C C . MET B 1 55 ? -2.061 -22.891 -8.664 1 95.31 55 MET B C 1
ATOM 2180 O O . MET B 1 55 ? -1.892 -22.344 -7.578 1 95.31 55 MET B O 1
ATOM 2184 N N . SER B 1 56 ? -3.236 -23.141 -9.156 1 94.75 56 SER B N 1
ATOM 2185 C CA . SER B 1 56 ? -4.457 -22.828 -8.414 1 94.75 56 SER B CA 1
ATOM 2186 C C . SER B 1 56 ? -4.508 -23.578 -7.09 1 94.75 56 SER B C 1
ATOM 2188 O O . SER B 1 56 ? -4.895 -23.016 -6.066 1 94.75 56 SER B O 1
ATOM 2190 N N . PHE B 1 57 ? -4.121 -24.812 -7.113 1 94.81 57 PHE B N 1
ATOM 2191 C CA . PHE B 1 57 ? -4.012 -25.656 -5.93 1 94.81 57 PHE B CA 1
ATOM 2192 C C . PHE B 1 57 ? -3.072 -25.031 -4.902 1 94.81 57 PHE B C 1
ATOM 2194 O O . PHE B 1 57 ? -3.41 -24.938 -3.723 1 94.81 57 PHE B O 1
ATOM 2201 N N . LEU B 1 58 ? -1.975 -24.609 -5.34 1 93.94 58 LEU B N 1
ATOM 2202 C CA . LEU B 1 58 ? -0.957 -24.031 -4.473 1 93.94 58 LEU B CA 1
ATOM 2203 C C . LEU B 1 58 ? -1.406 -22.672 -3.938 1 93.94 58 LEU B C 1
ATOM 2205 O O . LEU B 1 58 ? -1.268 -22.406 -2.744 1 93.94 58 LEU B O 1
ATOM 2209 N N . ALA B 1 59 ? -1.939 -21.828 -4.777 1 91.12 59 ALA B N 1
ATOM 2210 C CA . ALA B 1 59 ? -2.389 -20.5 -4.398 1 91.12 59 ALA B CA 1
ATOM 2211 C C . ALA B 1 59 ? -3.471 -20.562 -3.326 1 91.12 59 ALA B C 1
ATOM 2213 O O . ALA B 1 59 ? -3.439 -19.797 -2.354 1 91.12 59 ALA B O 1
ATOM 2214 N N . LYS B 1 60 ? -4.359 -21.453 -3.475 1 90.31 60 LYS B N 1
ATOM 2215 C CA . LYS B 1 60 ? -5.453 -21.609 -2.52 1 90.31 60 LYS B CA 1
ATOM 2216 C C . LYS B 1 60 ? -4.926 -21.984 -1.136 1 90.31 60 LYS B C 1
ATOM 2218 O O . LYS B 1 60 ? -5.562 -21.672 -0.124 1 90.31 60 LYS B O 1
ATOM 2223 N N . ARG B 1 61 ? -3.832 -22.578 -1.082 1 86.94 61 ARG B N 1
ATOM 2224 C CA . ARG B 1 61 ? -3.225 -23.031 0.17 1 86.94 61 ARG B CA 1
ATOM 2225 C C . ARG B 1 61 ? -2.16 -22.047 0.64 1 86.94 61 ARG B C 1
ATOM 2227 O O . ARG B 1 61 ? -1.436 -22.312 1.599 1 86.94 61 ARG B O 1
ATOM 2234 N N . ASN B 1 62 ? -1.957 -20.984 -0.107 1 86.38 62 ASN B N 1
ATOM 2235 C CA . ASN B 1 62 ? -0.95 -19.969 0.192 1 86.38 62 ASN B CA 1
ATOM 2236 C C . ASN B 1 62 ? 0.459 -20.562 0.168 1 86.38 62 ASN B C 1
ATOM 2238 O O . ASN B 1 62 ? 1.271 -20.266 1.048 1 86.38 62 ASN B O 1
ATOM 2242 N N . ILE B 1 63 ? 0.629 -21.422 -0.739 1 87.69 63 ILE B N 1
ATOM 2243 C CA . ILE B 1 63 ? 1.953 -22 -0.952 1 87.69 63 ILE B CA 1
ATOM 2244 C C . ILE B 1 63 ? 2.643 -21.281 -2.111 1 87.69 63 ILE B C 1
ATOM 2246 O O . ILE B 1 63 ? 2.02 -21 -3.139 1 87.69 63 ILE B O 1
ATOM 2250 N N . SER B 1 64 ? 3.891 -20.969 -1.998 1 88.38 64 SER B N 1
ATOM 2251 C CA . SER B 1 64 ? 4.664 -20.266 -3.02 1 88.38 64 SER B CA 1
ATOM 2252 C C . SER B 1 64 ? 4.852 -21.125 -4.262 1 88.38 64 SER B C 1
ATOM 2254 O O . SER B 1 64 ? 5.453 -22.203 -4.191 1 88.38 64 SER B O 1
ATOM 2256 N N . ILE B 1 65 ? 4.438 -20.672 -5.352 1 94.06 65 ILE B N 1
ATOM 2257 C CA . ILE B 1 65 ? 4.598 -21.359 -6.629 1 94.06 65 ILE B CA 1
ATOM 2258 C C . ILE B 1 65 ? 6.066 -21.328 -7.043 1 94.06 65 ILE B C 1
ATOM 2260 O O . ILE B 1 65 ? 6.59 -22.328 -7.559 1 94.06 65 ILE B O 1
ATOM 2264 N N . ASN B 1 66 ? 6.793 -20.203 -6.789 1 93.31 66 ASN B N 1
ATOM 2265 C CA . ASN B 1 66 ? 8.227 -20.109 -7.047 1 93.31 66 ASN B CA 1
ATOM 2266 C C . ASN B 1 66 ? 9 -21.188 -6.289 1 93.31 66 ASN B C 1
ATOM 2268 O O . ASN B 1 66 ? 9.914 -21.797 -6.836 1 93.31 66 ASN B O 1
ATOM 2272 N N . TRP B 1 67 ? 8.617 -21.281 -5.105 1 88.19 67 TRP B N 1
ATOM 2273 C CA . TRP B 1 67 ? 9.289 -22.297 -4.301 1 88.19 67 TRP B CA 1
ATOM 2274 C C . TRP B 1 67 ? 9.016 -23.703 -4.855 1 88.19 67 TRP B C 1
ATOM 2276 O O . TRP B 1 67 ? 9.938 -24.5 -5.012 1 88.19 67 TRP B O 1
ATOM 2286 N N . PHE B 1 68 ? 7.773 -24.031 -5.145 1 92.25 68 PHE B N 1
ATOM 2287 C CA . PHE B 1 68 ? 7.332 -25.344 -5.594 1 92.25 68 PHE B CA 1
ATOM 2288 C C . PHE B 1 68 ? 8.039 -25.75 -6.883 1 92.25 68 PHE B C 1
ATOM 2290 O O . PHE B 1 68 ? 8.523 -26.875 -7.008 1 92.25 68 PHE B O 1
ATOM 2297 N N . PHE B 1 69 ? 8.109 -24.797 -7.836 1 93.5 69 PHE B N 1
ATOM 2298 C CA . PHE B 1 69 ? 8.578 -25.172 -9.164 1 93.5 69 PHE B CA 1
ATOM 2299 C C . PHE B 1 69 ? 10.055 -24.828 -9.328 1 93.5 69 PHE B C 1
ATOM 2301 O O . PHE B 1 69 ? 10.773 -25.484 -10.094 1 93.5 69 PHE B O 1
ATOM 2308 N N . PHE B 1 70 ? 10.539 -23.844 -8.617 1 92.19 70 PHE B N 1
ATOM 2309 C CA . PHE B 1 70 ? 11.852 -23.312 -8.977 1 92.19 70 PHE B CA 1
ATOM 2310 C C . PHE B 1 70 ? 12.75 -23.219 -7.746 1 92.19 70 PHE B C 1
ATOM 2312 O O . PHE B 1 70 ? 13.852 -22.672 -7.816 1 92.19 70 PHE B O 1
ATOM 2319 N N . ASN B 1 71 ? 12.312 -23.656 -6.566 1 87.5 71 ASN B N 1
ATOM 2320 C CA . ASN B 1 71 ? 13.078 -23.656 -5.324 1 87.5 71 ASN B CA 1
ATOM 2321 C C . ASN B 1 71 ? 13.508 -22.25 -4.93 1 87.5 71 ASN B C 1
ATOM 2323 O O . ASN B 1 71 ? 14.617 -22.047 -4.438 1 87.5 71 ASN B O 1
ATOM 2327 N N . GLN B 1 72 ? 12.688 -21.25 -5.23 1 87.62 72 GLN B N 1
ATOM 2328 C CA . GLN B 1 72 ? 12.914 -19.875 -4.844 1 87.62 72 GLN B CA 1
ATOM 2329 C C . GLN B 1 72 ? 12.062 -19.484 -3.639 1 87.62 72 GLN B C 1
ATOM 2331 O O . GLN B 1 72 ? 10.836 -19.531 -3.701 1 87.62 72 GLN B O 1
ATOM 2336 N N . LEU B 1 73 ? 12.711 -19.094 -2.605 1 80.31 73 LEU B N 1
ATOM 2337 C CA . LEU B 1 73 ? 12.008 -18.734 -1.381 1 80.31 73 LEU B CA 1
ATOM 2338 C C . LEU B 1 73 ? 11.18 -17.469 -1.591 1 80.31 73 LEU B C 1
ATOM 2340 O O . LEU B 1 73 ? 11.617 -16.531 -2.27 1 80.31 73 LEU B O 1
ATOM 2344 N N . PRO B 1 74 ? 9.977 -17.484 -1.018 1 81.38 74 PRO B N 1
ATOM 2345 C CA . PRO B 1 74 ? 9.141 -16.297 -1.166 1 81.38 74 PRO B CA 1
ATOM 2346 C C . PRO B 1 74 ? 9.852 -15.016 -0.725 1 81.38 74 PRO B C 1
ATOM 2348 O O . PRO B 1 74 ? 9.641 -13.953 -1.317 1 81.38 74 PRO B O 1
ATOM 2351 N N . GLU B 1 75 ? 10.672 -15.094 0.3 1 71 75 GLU B N 1
ATOM 2352 C CA . GLU B 1 75 ? 11.398 -13.953 0.838 1 71 75 GLU B CA 1
ATOM 2353 C C . GLU B 1 75 ? 12.273 -13.305 -0.23 1 71 75 GLU B C 1
ATOM 2355 O O . GLU B 1 75 ? 12.422 -12.078 -0.26 1 71 75 GLU B O 1
ATOM 2360 N N . SER B 1 76 ? 12.852 -14.094 -1.075 1 75.81 76 SER B N 1
ATOM 2361 C CA . SER B 1 76 ? 13.781 -13.602 -2.086 1 75.81 76 SER B CA 1
ATOM 2362 C C . SER B 1 76 ? 13.055 -12.852 -3.195 1 75.81 76 SER B C 1
ATOM 2364 O O . SER B 1 76 ? 13.68 -12.148 -3.99 1 75.81 76 SER B O 1
ATOM 2366 N N . LEU B 1 77 ? 11.766 -13.023 -3.234 1 79.38 77 LEU B N 1
ATOM 2367 C CA . LEU B 1 77 ? 10.969 -12.438 -4.305 1 79.38 77 LEU B CA 1
ATOM 2368 C C . LEU B 1 77 ? 10.461 -11.047 -3.91 1 79.38 77 LEU B C 1
ATOM 2370 O O . LEU B 1 77 ? 9.961 -10.305 -4.754 1 79.38 77 LEU B O 1
ATOM 2374 N N . ILE B 1 78 ? 10.57 -10.766 -2.658 1 71.62 78 ILE B N 1
ATOM 2375 C CA . ILE B 1 78 ? 9.914 -9.586 -2.1 1 71.62 78 ILE B CA 1
ATOM 2376 C C . ILE B 1 78 ? 10.484 -8.328 -2.756 1 71.62 78 ILE B C 1
ATOM 2378 O O . ILE B 1 78 ? 9.727 -7.473 -3.227 1 71.62 78 ILE B O 1
ATOM 2382 N N . GLU B 1 79 ? 11.781 -8.234 -2.852 1 65 79 GLU B N 1
ATOM 2383 C CA . GLU B 1 79 ? 12.43 -7.023 -3.355 1 65 79 GLU B CA 1
ATOM 2384 C C . GLU B 1 79 ? 12.023 -6.742 -4.801 1 65 79 GLU B C 1
ATOM 2386 O O . GLU B 1 79 ? 11.727 -5.602 -5.156 1 65 79 GLU B O 1
ATOM 2391 N N . SER B 1 80 ? 12.023 -7.777 -5.578 1 69.5 80 SER B N 1
ATOM 2392 C CA . SER B 1 80 ? 11.781 -7.605 -7.008 1 69.5 80 SER B CA 1
ATOM 2393 C C . SER B 1 80 ? 10.289 -7.492 -7.301 1 69.5 80 SER B C 1
ATOM 2395 O O . SER B 1 80 ? 9.891 -6.898 -8.305 1 69.5 80 SER B O 1
ATOM 2397 N N . THR B 1 81 ? 9.531 -8.07 -6.402 1 67.69 81 THR B N 1
ATOM 2398 C CA . THR B 1 81 ? 8.102 -8.109 -6.684 1 67.69 81 THR B CA 1
ATOM 2399 C C . THR B 1 81 ? 7.371 -7.004 -5.934 1 67.69 81 THR B C 1
ATOM 2401 O O . THR B 1 81 ? 6.391 -6.449 -6.434 1 67.69 81 THR B O 1
ATOM 2404 N N . SER B 1 82 ? 8.023 -6.746 -4.73 1 64.44 82 SER B N 1
ATOM 2405 C CA . SER B 1 82 ? 7.176 -6.008 -3.799 1 64.44 82 SER B CA 1
ATOM 2406 C C . SER B 1 82 ? 7.168 -4.52 -4.121 1 64.44 82 SER B C 1
ATOM 2408 O O . SER B 1 82 ? 8.188 -3.961 -4.523 1 64.44 82 SER B O 1
ATOM 2410 N N . ASN B 1 83 ? 6.137 -3.947 -4.273 1 76.06 83 ASN B N 1
ATOM 2411 C CA . ASN B 1 83 ? 5.902 -2.514 -4.422 1 76.06 83 ASN B CA 1
ATOM 2412 C C . ASN B 1 83 ? 5.918 -1.802 -3.07 1 76.06 83 ASN B C 1
ATOM 2414 O O . ASN B 1 83 ? 5.258 -0.775 -2.898 1 76.06 83 ASN B O 1
ATOM 2418 N N . TYR B 1 84 ? 6.621 -2.539 -2.113 1 78.56 84 TYR B N 1
ATOM 2419 C CA . TYR B 1 84 ? 6.707 -1.897 -0.806 1 78.56 84 TYR B CA 1
ATOM 2420 C C . TYR B 1 84 ? 8.148 -1.838 -0.322 1 78.56 84 TYR B C 1
ATOM 2422 O O . TYR B 1 84 ? 9.031 -2.488 -0.891 1 78.56 84 TYR B O 1
ATOM 2430 N N . ILE B 1 85 ? 8.453 -1.008 0.612 1 83.12 85 ILE B N 1
ATOM 2431 C CA . ILE B 1 85 ? 9.734 -0.895 1.294 1 83.12 85 ILE B CA 1
ATOM 2432 C C . ILE B 1 85 ? 9.523 -0.912 2.807 1 83.12 85 ILE B C 1
ATOM 2434 O O . ILE B 1 85 ? 8.398 -0.732 3.281 1 83.12 85 ILE B O 1
ATOM 2438 N N . ILE B 1 86 ? 10.484 -1.288 3.506 1 81.31 86 ILE B N 1
ATOM 2439 C CA . ILE B 1 86 ? 10.438 -1.281 4.965 1 81.31 86 ILE B CA 1
ATOM 2440 C C . ILE B 1 86 ? 11.078 0.002 5.492 1 81.31 86 ILE B C 1
ATOM 2442 O O . ILE B 1 86 ? 12.242 0.291 5.199 1 81.31 86 ILE B O 1
ATOM 2446 N N . LEU B 1 87 ? 10.289 0.817 6.172 1 89.31 87 LEU B N 1
ATOM 2447 C CA . LEU B 1 87 ? 10.766 2.047 6.797 1 89.31 87 LEU B CA 1
ATOM 2448 C C . LEU B 1 87 ? 11.031 1.832 8.281 1 89.31 87 LEU B C 1
ATOM 2450 O O . LEU B 1 87 ? 10.617 0.822 8.852 1 89.31 87 LEU B O 1
ATOM 2454 N N . LYS B 1 88 ? 11.789 2.789 8.812 1 85.19 88 LYS B N 1
ATOM 2455 C CA . LYS B 1 88 ? 11.938 2.863 10.266 1 85.19 88 LYS B CA 1
ATOM 2456 C C . LYS B 1 88 ? 10.82 3.695 10.891 1 85.19 88 LYS B C 1
ATOM 2458 O O . LYS B 1 88 ? 10.555 4.816 10.453 1 85.19 88 LYS B O 1
ATOM 2463 N N . TYR B 1 89 ? 10.109 3.141 11.797 1 90 89 TYR B N 1
ATOM 2464 C CA . TYR B 1 89 ? 9.062 3.824 12.555 1 90 89 TYR B CA 1
ATOM 2465 C C . TYR B 1 89 ? 9.5 4.059 14 1 90 89 TYR B C 1
ATOM 2467 O O . TYR B 1 89 ? 9.703 3.107 14.758 1 90 89 TYR B O 1
ATOM 2475 N N . GLN B 1 90 ? 9.633 5.379 14.266 1 84.94 90 GLN B N 1
ATOM 2476 C CA . GLN B 1 90 ? 10.023 5.781 15.609 1 84.94 90 GLN B CA 1
ATOM 2477 C C . GLN B 1 90 ? 8.812 6.223 16.422 1 84.94 90 GLN B C 1
ATOM 2479 O O . GLN B 1 90 ? 8.344 7.352 16.281 1 84.94 90 GLN B O 1
ATOM 2484 N N . ARG B 1 91 ? 8.367 5.414 17.344 1 78.94 91 ARG B N 1
ATOM 2485 C CA . ARG B 1 91 ? 7.191 5.691 18.141 1 78.94 91 ARG B CA 1
ATOM 2486 C C . ARG B 1 91 ? 7.496 6.727 19.219 1 78.94 91 ARG B C 1
ATOM 2488 O O . ARG B 1 91 ? 6.609 7.465 19.656 1 78.94 91 ARG B O 1
ATOM 2495 N N . THR B 1 92 ? 8.648 6.668 19.688 1 72.44 92 THR B N 1
ATOM 2496 C CA . THR B 1 92 ? 9.094 7.629 20.688 1 72.44 92 THR B CA 1
ATOM 2497 C C . THR B 1 92 ? 10.414 8.273 20.266 1 72.44 92 THR B C 1
ATOM 2499 O O . THR B 1 92 ? 11.336 7.578 19.828 1 72.44 92 THR B O 1
ATOM 2502 N N . VAL B 1 93 ? 10.305 9.453 19.953 1 64.44 93 VAL B N 1
ATOM 2503 C CA . VAL B 1 93 ? 11.547 10.125 19.578 1 64.44 93 VAL B CA 1
ATOM 2504 C C . VAL B 1 93 ? 11.969 11.086 20.688 1 64.44 93 VAL B C 1
ATOM 2506 O O . VAL B 1 93 ? 11.148 11.828 21.219 1 64.44 93 VAL B O 1
ATOM 2509 N N . THR B 1 94 ? 13.031 10.656 21.422 1 55.81 94 THR B N 1
ATOM 2510 C CA . THR B 1 94 ? 13.609 11.57 22.406 1 55.81 94 THR B CA 1
ATOM 2511 C C . THR B 1 94 ? 14.875 12.219 21.859 1 55.81 94 THR B C 1
ATOM 2513 O O . THR B 1 94 ? 15.586 11.617 21.047 1 55.81 94 THR B O 1
ATOM 2516 N N . ALA B 1 95 ? 14.867 13.484 21.625 1 49.75 95 ALA B N 1
ATOM 2517 C CA . ALA B 1 95 ? 16.094 14.188 21.281 1 49.75 95 ALA B CA 1
ATOM 2518 C C . ALA B 1 95 ? 17.109 14.148 22.422 1 49.75 95 ALA B C 1
ATOM 2520 O O . ALA B 1 95 ? 16.719 14.211 23.594 1 49.75 95 ALA B O 1
ATOM 2521 N N . SER B 1 96 ? 18.234 13.469 22.312 1 44 96 SER B N 1
ATOM 2522 C CA . SER B 1 96 ? 19.25 13.609 23.344 1 44 96 SER B CA 1
ATOM 2523 C C . SER B 1 96 ? 19.828 15.016 23.359 1 44 96 SER B C 1
ATOM 2525 O O . SER B 1 96 ? 19.953 15.648 22.297 1 44 96 SER B O 1
ATOM 2527 N N . ALA B 1 97 ? 19.734 15.727 24.453 1 38.66 97 ALA B N 1
ATOM 2528 C CA . ALA B 1 97 ? 20.297 17.047 24.766 1 38.66 97 ALA B CA 1
ATOM 2529 C C . ALA B 1 97 ? 21.609 17.266 24.031 1 38.66 97 ALA B C 1
ATOM 2531 O O . ALA B 1 97 ? 21.859 18.375 23.531 1 38.66 97 ALA B O 1
ATOM 2532 N N . GLY B 1 98 ? 22.781 16.641 24.375 1 37.84 98 GLY B N 1
ATOM 2533 C CA . GLY B 1 98 ? 24.109 17.219 24.406 1 37.84 98 GLY B CA 1
ATOM 2534 C C . GLY B 1 98 ? 24.781 17.297 23.047 1 37.84 98 GLY B C 1
ATOM 2535 O O . GLY B 1 98 ? 25.672 18.109 22.828 1 37.84 98 GLY B O 1
ATOM 2536 N N . GLY B 1 99 ? 24.609 16.359 22.188 1 39.41 99 GLY B N 1
ATOM 2537 C CA . GLY B 1 99 ? 25.484 16.406 21.031 1 39.41 99 GLY B CA 1
ATOM 2538 C C . GLY B 1 99 ? 24.766 16.266 19.719 1 39.41 99 GLY B C 1
ATOM 2539 O O . GLY B 1 99 ? 25.375 15.938 18.703 1 39.41 99 GLY B O 1
ATOM 2540 N N . GLY B 1 100 ? 23.453 16.75 19.578 1 41.94 100 GLY B N 1
ATOM 2541 C CA . GLY B 1 100 ? 22.734 16.891 18.328 1 41.94 100 GLY B CA 1
ATOM 2542 C C . GLY B 1 100 ? 22.203 15.578 17.797 1 41.94 100 GLY B C 1
ATOM 2543 O O . GLY B 1 100 ? 21.703 15.523 16.672 1 41.94 100 GLY B O 1
ATOM 2544 N N . ALA B 1 101 ? 22.812 14.547 18.391 1 43.56 101 ALA B N 1
ATOM 2545 C CA . ALA B 1 101 ? 22.531 13.234 17.828 1 43.56 101 ALA B CA 1
ATOM 2546 C C . ALA B 1 101 ? 21.078 12.82 18.109 1 43.56 101 ALA B C 1
ATOM 2548 O O . ALA B 1 101 ? 20.578 13 19.219 1 43.56 101 ALA B O 1
ATOM 2549 N N . ILE B 1 102 ? 20.109 12.883 17.109 1 51.25 102 ILE B N 1
ATOM 2550 C CA . ILE B 1 102 ? 18.812 12.227 17.234 1 51.25 102 ILE B CA 1
ATOM 2551 C C . ILE B 1 102 ? 19 10.836 17.844 1 51.25 102 ILE B C 1
ATOM 2553 O O . ILE B 1 102 ? 19.781 10.031 17.328 1 51.25 102 ILE B O 1
ATOM 2557 N N . ASN B 1 103 ? 18.984 10.664 19.141 1 47.97 103 ASN B N 1
ATOM 2558 C CA . ASN B 1 103 ? 18.953 9.297 19.656 1 47.97 103 ASN B CA 1
ATOM 2559 C C . ASN B 1 103 ? 17.719 8.555 19.156 1 47.97 103 ASN B C 1
ATOM 2561 O O . ASN B 1 103 ? 16.594 8.914 19.5 1 47.97 103 ASN B O 1
ATOM 2565 N N . TYR B 1 104 ? 17.766 8.188 17.875 1 50.28 104 TYR B N 1
ATOM 2566 C CA . TYR B 1 104 ? 16.828 7.172 17.422 1 50.28 104 TYR B CA 1
ATOM 2567 C C . TYR B 1 104 ? 16.625 6.094 18.469 1 50.28 104 TYR B C 1
ATOM 2569 O O . TYR B 1 104 ? 17.594 5.48 18.938 1 50.28 104 TYR B O 1
ATOM 2577 N N . GLU B 1 105 ? 16.094 6.504 19.469 1 46.88 105 GLU B N 1
ATOM 2578 C CA . GLU B 1 105 ? 15.969 5.445 20.469 1 46.88 105 GLU B CA 1
ATOM 2579 C C . GLU B 1 105 ? 15.953 4.066 19.797 1 46.88 105 GLU B C 1
ATOM 2581 O O . GLU B 1 105 ? 15.617 3.941 18.625 1 46.88 105 GLU B O 1
ATOM 2586 N N . LEU B 1 106 ? 16.516 3.02 20.516 1 48.38 106 LEU B N 1
ATOM 2587 C CA . LEU B 1 106 ? 16.641 1.57 20.422 1 48.38 106 LEU B CA 1
ATOM 2588 C C . LEU B 1 106 ? 15.359 0.932 19.906 1 48.38 106 LEU B C 1
ATOM 2590 O O . LEU B 1 106 ? 15.344 -0.245 19.547 1 48.38 106 LEU B O 1
ATOM 2594 N N . ASP B 1 107 ? 14.281 1.786 19.75 1 61.25 107 ASP B N 1
ATOM 2595 C CA . ASP B 1 107 ? 13.078 0.961 19.625 1 61.25 107 ASP B CA 1
ATOM 2596 C C . ASP B 1 107 ? 12.367 1.231 18.312 1 61.25 107 ASP B C 1
ATOM 2598 O O . ASP B 1 107 ? 11.133 1.249 18.25 1 61.25 107 ASP B O 1
ATOM 2602 N N . SER B 1 108 ? 13.148 1.521 17.25 1 75.12 108 SER B N 1
ATOM 2603 C CA . SER B 1 108 ? 12.445 1.621 15.977 1 75.12 108 SER B CA 1
ATOM 2604 C C . SER B 1 108 ? 11.867 0.273 15.555 1 75.12 108 SER B C 1
ATOM 2606 O O . SER B 1 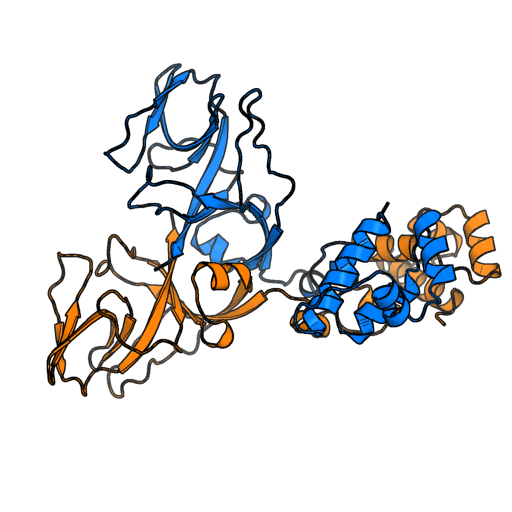108 ? 12.453 -0.774 15.844 1 75.12 108 SER B O 1
ATOM 2608 N N . THR B 1 109 ? 10.656 0.338 15.125 1 78.31 109 THR B N 1
ATOM 2609 C CA . THR B 1 109 ? 10.008 -0.855 14.594 1 78.31 109 THR B CA 1
ATOM 2610 C C . THR B 1 109 ? 9.883 -0.772 13.078 1 78.31 109 THR B C 1
ATOM 2612 O O . THR B 1 109 ? 9.648 0.306 12.523 1 78.31 109 THR B O 1
ATOM 2615 N N . PRO B 1 110 ? 10.125 -1.852 12.469 1 80.69 110 PRO B N 1
ATOM 2616 C CA . PRO B 1 110 ? 9.938 -1.838 11.008 1 80.69 110 PRO B CA 1
ATOM 2617 C C . PRO B 1 110 ? 8.492 -1.563 10.602 1 80.69 110 PRO B C 1
ATOM 2619 O O . PRO B 1 110 ? 7.562 -2.025 11.266 1 80.69 110 PRO B O 1
ATOM 2622 N N . LEU B 1 111 ? 8.336 -0.722 9.555 1 87.62 111 LEU B N 1
ATOM 2623 C CA . LEU B 1 111 ? 7.031 -0.361 9.016 1 87.62 111 LEU B CA 1
ATOM 2624 C C . LEU B 1 111 ? 6.977 -0.61 7.516 1 87.62 111 LEU B C 1
ATOM 2626 O O . LEU B 1 111 ? 7.719 0.009 6.75 1 87.62 111 LEU B O 1
ATOM 2630 N N . VAL B 1 112 ? 6.121 -1.468 7.137 1 83.81 112 VAL B N 1
ATOM 2631 C CA . VAL B 1 112 ? 5.941 -1.764 5.719 1 83.81 112 VAL B CA 1
ATOM 2632 C C . VAL B 1 112 ? 5.105 -0.668 5.062 1 83.81 112 VAL B C 1
ATOM 2634 O O . VAL B 1 112 ? 4.023 -0.329 5.551 1 83.81 112 VAL B O 1
ATOM 2637 N N . ILE B 1 113 ? 5.621 -0.112 3.936 1 90.12 113 ILE B N 1
ATOM 2638 C CA . ILE B 1 113 ? 4.895 0.957 3.256 1 90.12 113 ILE B CA 1
ATOM 2639 C C . ILE B 1 113 ? 4.91 0.714 1.749 1 90.12 113 ILE B C 1
ATOM 2641 O O . ILE B 1 113 ? 5.957 0.394 1.178 1 90.12 113 ILE B O 1
ATOM 2645 N N . ASP B 1 114 ? 3.779 0.788 1.209 1 90.25 114 ASP B N 1
ATOM 2646 C CA . ASP B 1 114 ? 3.684 0.714 -0.246 1 90.25 114 ASP B CA 1
ATOM 2647 C C . ASP B 1 114 ? 4.355 1.918 -0.901 1 90.25 114 ASP B C 1
ATOM 2649 O O . ASP B 1 114 ? 4.16 3.057 -0.47 1 90.25 114 ASP B O 1
ATOM 2653 N N . LYS B 1 115 ? 5.109 1.685 -1.948 1 90.88 115 LYS B N 1
ATOM 2654 C CA . LYS B 1 115 ? 5.793 2.754 -2.67 1 90.88 115 LYS B CA 1
ATOM 2655 C C . LYS B 1 115 ? 4.801 3.775 -3.213 1 90.88 115 LYS B C 1
ATOM 2657 O O . LYS B 1 115 ? 5.113 4.961 -3.318 1 90.88 115 LYS B O 1
ATOM 2662 N N . GLN B 1 116 ? 3.604 3.412 -3.473 1 91.19 116 GLN B N 1
ATOM 2663 C CA . GLN B 1 116 ? 2.566 4.309 -3.975 1 91.19 116 GLN B CA 1
ATO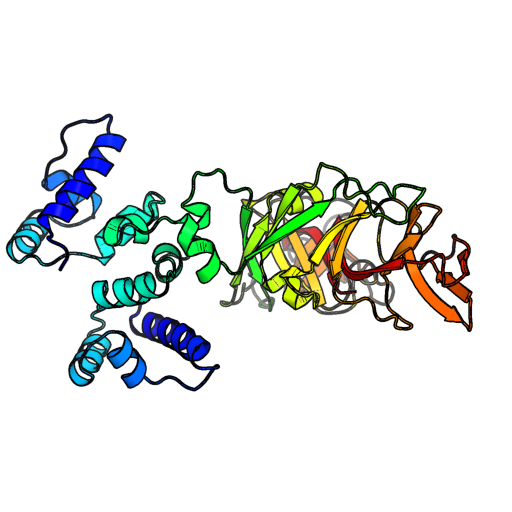M 2664 C C . GLN B 1 116 ? 2.289 5.438 -2.986 1 91.19 116 GLN B C 1
ATOM 2666 O O . GLN B 1 116 ? 2.018 6.57 -3.391 1 91.19 116 GLN B O 1
ATOM 2671 N N . LEU B 1 117 ? 2.322 5.133 -1.686 1 94.19 117 LEU B N 1
ATOM 2672 C CA . LEU B 1 117 ? 2.072 6.156 -0.676 1 94.19 117 LEU B CA 1
ATOM 2673 C C . LEU B 1 117 ? 3.203 7.18 -0.645 1 94.19 117 LEU B C 1
ATOM 2675 O O . LEU B 1 117 ? 2.955 8.383 -0.542 1 94.19 117 LEU B O 1
ATOM 2679 N N . LEU B 1 118 ? 4.406 6.66 -0.762 1 95.12 118 LEU B N 1
ATOM 2680 C CA . LEU B 1 118 ? 5.559 7.555 -0.751 1 95.12 118 LEU B CA 1
ATOM 2681 C C . LEU B 1 118 ? 5.59 8.414 -2.01 1 95.12 118 LEU B C 1
ATOM 2683 O O . LEU B 1 118 ? 5.945 9.594 -1.949 1 95.12 118 LEU B O 1
ATOM 2687 N N . ASP B 1 119 ? 5.219 7.82 -3.137 1 94.88 119 ASP B N 1
ATOM 2688 C CA . ASP B 1 119 ? 5.113 8.594 -4.371 1 94.88 119 ASP B CA 1
ATOM 2689 C C . ASP B 1 119 ? 4.074 9.703 -4.238 1 94.88 119 ASP B C 1
ATOM 2691 O O . ASP B 1 119 ? 4.301 10.828 -4.691 1 94.88 119 ASP B O 1
ATOM 2695 N N . HIS B 1 120 ? 3.023 9.375 -3.584 1 94.75 120 HIS B N 1
ATOM 2696 C CA . HIS B 1 120 ? 1.939 10.336 -3.424 1 94.75 120 HIS B CA 1
ATOM 2697 C C . HIS B 1 120 ? 2.395 11.547 -2.617 1 94.75 120 HIS B C 1
ATOM 2699 O O . HIS B 1 120 ? 2.035 12.688 -2.938 1 94.75 120 HIS B O 1
ATOM 2705 N N . ILE B 1 121 ? 3.213 11.297 -1.635 1 95.5 121 ILE B N 1
ATOM 2706 C CA . ILE B 1 121 ? 3.623 12.406 -0.78 1 95.5 121 ILE B CA 1
ATOM 2707 C C . ILE B 1 121 ? 4.992 12.914 -1.223 1 95.5 121 ILE B C 1
ATOM 2709 O O . ILE B 1 121 ? 5.609 13.727 -0.53 1 95.5 121 ILE B O 1
ATOM 2713 N N . ASN B 1 122 ? 5.453 12.438 -2.277 1 95.56 122 ASN B N 1
ATOM 2714 C CA . ASN B 1 122 ? 6.711 12.859 -2.889 1 95.56 122 ASN B CA 1
ATOM 2715 C C . ASN B 1 122 ? 7.883 12.703 -1.925 1 95.56 122 ASN B C 1
ATOM 2717 O O . ASN B 1 122 ? 8.664 13.641 -1.738 1 95.56 122 ASN B O 1
ATOM 2721 N N . SER B 1 123 ? 7.984 11.609 -1.303 1 95.69 123 SER B N 1
ATOM 2722 C CA . SER B 1 123 ? 9.102 11.273 -0.425 1 95.69 123 SER B CA 1
ATOM 2723 C C . SER B 1 123 ? 9.953 10.164 -1.024 1 95.69 123 SER B C 1
ATOM 2725 O O . SER B 1 123 ? 9.43 9.211 -1.604 1 95.69 123 SER B O 1
ATOM 2727 N N . ARG B 1 124 ? 11.266 10.305 -0.836 1 93.62 124 ARG B N 1
ATOM 2728 C CA . ARG B 1 124 ? 12.172 9.312 -1.396 1 93.62 124 ARG B CA 1
ATOM 2729 C C . ARG B 1 124 ? 12.156 8.031 -0.564 1 93.62 124 ARG B C 1
ATOM 2731 O O . ARG B 1 124 ? 12.148 8.086 0.667 1 93.62 124 ARG B O 1
ATOM 2738 N N . TYR B 1 125 ? 12.211 6.949 -1.133 1 89 125 TYR B N 1
ATOM 2739 C CA . TYR B 1 125 ? 11.977 5.648 -0.515 1 89 125 TYR B CA 1
ATOM 2740 C C . TYR B 1 125 ? 13.008 5.371 0.578 1 89 125 TYR B C 1
ATOM 2742 O O . TYR B 1 125 ? 12.672 5.383 1.766 1 89 125 TYR B O 1
ATOM 2750 N N . LYS B 1 126 ? 14.242 5.281 0.299 1 84.62 126 LYS B N 1
ATOM 2751 C CA . LYS B 1 126 ? 15.289 4.793 1.185 1 84.62 126 LYS B CA 1
ATOM 2752 C C . LYS B 1 126 ? 15.641 5.832 2.248 1 84.62 126 LYS B C 1
ATOM 2754 O O . LYS B 1 126 ? 16.281 5.508 3.248 1 84.62 126 LYS B O 1
ATOM 2759 N N . TYR B 1 127 ? 15.125 7.039 2.096 1 91.25 127 TYR B N 1
ATOM 2760 C CA . TYR B 1 127 ? 15.523 8.109 3 1 91.25 127 TYR B CA 1
ATOM 2761 C C . TYR B 1 127 ? 14.375 8.492 3.924 1 91.25 127 TYR B C 1
ATOM 2763 O O . TYR B 1 127 ? 14.523 9.367 4.785 1 91.25 127 TYR B O 1
ATOM 2771 N N . THR B 1 128 ? 13.242 7.84 3.736 1 94.75 128 THR B N 1
ATOM 2772 C CA . THR B 1 128 ? 12.055 8.211 4.504 1 94.75 128 THR B CA 1
ATOM 2773 C C . THR B 1 128 ? 12.008 7.457 5.828 1 94.75 128 THR B C 1
ATOM 2775 O O . THR B 1 128 ? 12.305 6.262 5.879 1 94.75 128 THR B O 1
ATOM 2778 N N . GLU B 1 129 ? 11.711 8.188 6.871 1 91.44 129 GLU B N 1
ATOM 2779 C CA . GLU B 1 129 ? 11.414 7.629 8.188 1 91.44 129 GLU B CA 1
ATOM 2780 C C . GLU B 1 129 ? 10.078 8.156 8.719 1 91.44 129 GLU B C 1
ATOM 2782 O O . GLU B 1 129 ? 9.625 9.227 8.312 1 91.44 129 GLU B O 1
ATOM 2787 N N . VAL B 1 130 ? 9.461 7.348 9.57 1 93.88 130 VAL B N 1
ATOM 2788 C CA . VAL B 1 130 ? 8.18 7.734 10.148 1 93.88 130 VAL B CA 1
ATOM 2789 C C . VAL B 1 130 ? 8.352 7.984 11.648 1 93.88 130 VAL B C 1
ATOM 2791 O O . VAL B 1 130 ? 8.984 7.191 12.352 1 93.88 130 VAL B O 1
ATOM 2794 N N . ILE B 1 131 ? 7.809 9.109 12.125 1 91.75 131 ILE B N 1
ATOM 2795 C CA . ILE B 1 131 ? 7.879 9.453 13.547 1 91.75 131 ILE B CA 1
ATOM 2796 C C . ILE B 1 131 ? 6.5 9.859 14.047 1 91.75 131 ILE B C 1
ATOM 2798 O O . ILE B 1 131 ? 5.715 10.461 13.305 1 91.75 131 ILE B O 1
ATOM 2802 N N . LYS B 1 132 ? 6.266 9.555 15.328 1 91.94 132 LYS B N 1
ATOM 2803 C CA . LYS B 1 132 ? 5.055 10.047 15.984 1 91.94 132 LYS B CA 1
ATOM 2804 C C . LYS B 1 132 ? 5.289 11.422 16.609 1 91.94 132 LYS B C 1
ATOM 2806 O O . LYS B 1 132 ? 6.254 11.609 17.344 1 91.94 132 LYS B O 1
ATOM 2811 N N . VAL B 1 133 ? 4.379 12.305 16.234 1 89.38 133 VAL B N 1
ATOM 2812 C CA . VAL B 1 133 ? 4.508 13.68 16.703 1 89.38 133 VAL B CA 1
ATOM 2813 C C . VAL B 1 133 ? 3.9 13.797 18.109 1 89.38 133 VAL B C 1
ATOM 2815 O O . VAL B 1 133 ? 2.861 13.203 18.391 1 89.38 133 VAL B O 1
ATOM 2818 N N . PHE B 1 134 ? 4.566 14.625 18.875 1 86.62 134 PHE B N 1
ATOM 2819 C CA . PHE B 1 134 ? 4.047 14.945 20.203 1 86.62 134 PHE B CA 1
ATOM 2820 C C . PHE B 1 134 ? 3.887 16.453 20.375 1 86.62 134 PHE B C 1
ATOM 2822 O O . PHE B 1 134 ? 4.828 17.203 20.125 1 86.62 134 PHE B O 1
ATOM 2829 N N . GLY B 1 135 ? 2.584 16.844 20.703 1 88.06 135 GLY B N 1
ATOM 2830 C CA . GLY B 1 135 ? 2.336 18.25 20.984 1 88.06 135 GLY B CA 1
ATOM 2831 C C . GLY B 1 135 ? 1.476 18.922 19.953 1 88.06 135 GLY B C 1
ATOM 2832 O O . GLY B 1 135 ? 1.243 18.375 18.875 1 88.06 135 GLY B O 1
ATOM 2833 N N . GLU B 1 136 ? 1.162 20.266 20.203 1 90.06 136 GLU B N 1
ATOM 2834 C CA . GLU B 1 136 ? 0.18 20.969 19.391 1 90.06 136 GLU B CA 1
ATOM 2835 C C . GLU B 1 136 ? 0.828 22.109 18.609 1 90.06 136 GLU B C 1
ATOM 2837 O O . GLU B 1 136 ? 0.134 22.906 17.953 1 90.06 136 GLU B O 1
ATOM 2842 N N . SER B 1 137 ? 2.094 22.188 18.641 1 90.56 137 SER B N 1
ATOM 2843 C CA . SER B 1 137 ? 2.785 23.359 18.125 1 90.56 137 SER B CA 1
ATOM 2844 C C . SER B 1 137 ? 2.518 23.547 16.641 1 90.56 137 SER B C 1
ATOM 2846 O O . SER B 1 137 ? 2.518 24.688 16.141 1 90.56 137 SER B O 1
ATOM 2848 N N . MET B 1 138 ? 2.238 22.516 15.961 1 90.12 138 MET B N 1
ATOM 2849 C CA . MET B 1 138 ? 2.088 22.625 14.516 1 90.12 138 MET B CA 1
ATOM 2850 C C . MET B 1 138 ? 0.628 22.469 14.102 1 90.12 138 MET B C 1
ATOM 2852 O O . MET B 1 138 ? 0.327 22.297 12.922 1 90.12 138 MET B O 1
ATOM 2856 N N . GLU B 1 139 ? -0.204 22.547 15.039 1 89.81 139 GLU B N 1
ATOM 2857 C CA . GLU B 1 139 ? -1.627 22.5 14.711 1 89.81 139 GLU B CA 1
ATOM 2858 C C . GLU B 1 139 ? -2.076 23.797 14.047 1 89.81 139 GLU B C 1
ATOM 2860 O O . GLU B 1 139 ? -1.483 24.859 14.273 1 89.81 139 GLU B O 1
ATOM 2865 N N . PRO B 1 140 ? -3.055 23.625 13.078 1 86.81 140 PRO B N 1
ATOM 2866 C CA . PRO B 1 140 ? -3.895 22.453 12.805 1 86.81 140 PRO B CA 1
ATOM 2867 C C . PRO B 1 140 ? -3.312 21.547 11.719 1 86.81 140 PRO B C 1
ATOM 2869 O O . PRO B 1 140 ? -3.848 20.469 11.461 1 86.81 140 PRO B O 1
ATOM 2872 N N . ASP B 1 141 ? -2.203 21.906 11.148 1 87.69 141 ASP B N 1
ATOM 2873 C CA . ASP B 1 141 ? -1.667 21.203 9.984 1 87.69 141 ASP B CA 1
ATOM 2874 C C . ASP B 1 141 ? -1.121 19.828 10.375 1 87.69 141 ASP B C 1
ATOM 2876 O O . ASP B 1 141 ? -1.228 18.875 9.609 1 87.69 141 ASP B O 1
ATOM 2880 N N . ILE B 1 142 ? -0.542 19.828 11.461 1 91.56 142 ILE B N 1
ATOM 2881 C CA . ILE B 1 142 ? -0.043 18.578 12.055 1 91.56 142 ILE B CA 1
ATOM 2882 C C . ILE B 1 142 ? -0.59 18.438 13.469 1 91.56 142 ILE B C 1
ATOM 2884 O O . ILE B 1 142 ? -0.154 19.125 14.391 1 91.56 142 ILE B O 1
ATOM 2888 N N . LYS B 1 143 ? -1.481 17.516 13.602 1 91.62 143 LYS B N 1
ATOM 2889 C CA . LYS B 1 143 ? -2.148 17.312 14.883 1 91.62 143 LYS B CA 1
ATOM 2890 C C . LYS B 1 143 ? -1.281 16.484 15.82 1 91.62 143 LYS B C 1
ATOM 2892 O O . LYS B 1 143 ? -0.437 15.703 15.375 1 91.62 143 LYS B O 1
ATOM 2897 N N . ASP B 1 144 ? -1.604 16.703 17.078 1 91 144 ASP B N 1
ATOM 2898 C CA . ASP B 1 144 ? -0.95 15.867 18.078 1 91 144 ASP B CA 1
ATOM 2899 C C . ASP B 1 144 ? -1.177 14.383 17.812 1 91 144 ASP B C 1
ATOM 2901 O O . ASP B 1 144 ? -2.248 13.992 17.344 1 91 144 ASP B O 1
ATOM 2905 N N . GLU B 1 145 ? -0.099 13.57 17.938 1 91 145 GLU B N 1
ATOM 2906 C CA . GLU B 1 145 ? -0.086 12.117 17.812 1 91 145 GLU B CA 1
ATOM 2907 C C . GLU B 1 145 ? -0.145 11.68 16.359 1 91 145 GLU B C 1
ATOM 2909 O O . GLU B 1 145 ? -0.24 10.484 16.062 1 91 145 GLU B O 1
ATOM 2914 N N . SER B 1 146 ? -0.09 12.68 15.492 1 94.06 146 SER B N 1
ATOM 2915 C CA . SER B 1 146 ? -0.032 12.297 14.086 1 94.06 146 SER B CA 1
ATOM 2916 C C . SER B 1 146 ? 1.281 11.602 13.758 1 94.06 146 SER B C 1
ATOM 2918 O O . SER B 1 146 ? 2.27 11.742 14.477 1 94.06 146 SER B O 1
ATOM 2920 N N . LEU B 1 147 ? 1.239 10.789 12.719 1 95.44 147 LEU B N 1
ATOM 2921 C CA . LEU B 1 147 ? 2.467 10.227 12.156 1 95.44 147 LEU B CA 1
ATOM 2922 C C . LEU B 1 147 ? 2.986 11.094 11.016 1 95.44 147 LEU B C 1
ATOM 2924 O O . LEU B 1 147 ? 2.229 11.461 10.117 1 95.44 147 LEU B O 1
ATOM 2928 N N . VAL B 1 148 ? 4.258 11.406 11.078 1 95.81 148 VAL B N 1
ATOM 2929 C CA . VAL B 1 148 ? 4.844 12.219 10.016 1 95.81 148 VAL B CA 1
ATOM 2930 C C . VAL B 1 148 ? 5.895 11.406 9.258 1 95.81 148 VAL B C 1
ATOM 2932 O O . VAL B 1 148 ? 6.633 10.625 9.859 1 95.81 148 VAL B O 1
ATOM 2935 N N . PHE B 1 149 ? 5.902 11.578 7.984 1 96.31 149 PHE B N 1
ATOM 2936 C CA . PHE B 1 149 ? 6.898 11 7.09 1 96.31 149 PHE B CA 1
ATOM 2937 C C . PHE B 1 149 ? 8.008 12 6.789 1 96.31 149 PHE B C 1
ATOM 2939 O O . PHE B 1 149 ? 7.758 13.047 6.191 1 96.31 149 PHE B O 1
ATOM 2946 N N . ILE B 1 150 ? 9.25 11.633 7.203 1 95.44 150 ILE B N 1
ATOM 2947 C CA . ILE B 1 150 ? 10.398 12.523 7.066 1 95.44 150 ILE B CA 1
ATOM 2948 C C . ILE B 1 150 ? 11.312 12.023 5.957 1 95.44 150 ILE B C 1
ATOM 2950 O O . ILE B 1 150 ? 11.805 10.891 6.012 1 95.44 150 ILE B O 1
ATOM 2954 N N . ASP B 1 151 ? 11.508 12.812 4.977 1 96.5 151 ASP B N 1
ATOM 2955 C CA . ASP B 1 151 ? 12.508 12.516 3.953 1 96.5 151 ASP B CA 1
ATOM 2956 C C . ASP B 1 151 ? 13.859 13.125 4.32 1 96.5 151 ASP B C 1
ATOM 2958 O O . ASP B 1 151 ? 14.062 14.336 4.18 1 96.5 151 ASP B O 1
ATOM 2962 N N . LYS B 1 152 ? 14.805 12.398 4.762 1 93.75 152 LYS B N 1
ATOM 2963 C CA . LYS B 1 152 ? 16.094 12.836 5.293 1 93.75 152 LYS B CA 1
ATOM 2964 C C . LYS B 1 152 ? 17.016 13.312 4.176 1 93.75 152 LYS B C 1
ATOM 2966 O O . LYS B 1 152 ? 18.047 13.93 4.438 1 93.75 152 LYS B O 1
ATOM 2971 N N . SER B 1 153 ? 16.625 13.07 2.951 1 94.88 153 SER B N 1
ATOM 2972 C CA . SER B 1 153 ? 17.422 13.555 1.827 1 94.88 153 SER B CA 1
ATOM 2973 C C . SER B 1 153 ? 17.109 15.016 1.511 1 94.88 153 SER B C 1
ATOM 2975 O O . SER B 1 153 ? 17.859 15.672 0.779 1 94.88 153 SER B O 1
ATOM 2977 N N . LYS B 1 154 ? 16.031 15.523 2.025 1 94.94 154 LYS B N 1
ATOM 2978 C CA . LYS B 1 154 ? 15.609 16.891 1.784 1 94.94 154 LYS B CA 1
ATOM 2979 C C . LYS B 1 154 ? 15.961 17.797 2.965 1 94.94 154 LYS B C 1
ATOM 2981 O O . LYS B 1 154 ? 15.148 18 3.861 1 94.94 154 LYS B O 1
ATOM 2986 N N . THR B 1 155 ? 17.109 18.375 2.939 1 92.38 155 THR B N 1
ATOM 2987 C CA . THR B 1 155 ? 17.562 19.203 4.051 1 92.38 155 THR B CA 1
ATOM 2988 C C . THR B 1 155 ? 17.75 20.656 3.604 1 92.38 155 THR B C 1
ATOM 2990 O O . THR B 1 155 ? 18.047 21.531 4.422 1 92.38 155 THR B O 1
ATOM 2993 N N . ASP B 1 156 ? 17.5 20.875 2.295 1 91.56 156 ASP B N 1
ATOM 2994 C CA . ASP B 1 156 ? 17.547 22.25 1.807 1 91.56 156 ASP B CA 1
ATOM 2995 C C . ASP B 1 156 ? 16.328 23.031 2.266 1 91.56 156 ASP B C 1
ATOM 2997 O O . ASP B 1 156 ? 15.188 22.625 2.014 1 91.56 156 ASP B O 1
ATOM 3001 N N . ILE B 1 157 ? 16.594 24.109 2.826 1 88.75 157 ILE B N 1
ATOM 3002 C CA . ILE B 1 157 ? 15.531 24.891 3.445 1 88.75 157 ILE B CA 1
ATOM 3003 C C . ILE B 1 157 ? 14.805 25.703 2.383 1 88.75 157 ILE B C 1
ATOM 3005 O O . ILE B 1 157 ? 15.438 26.359 1.548 1 88.75 157 ILE B O 1
ATOM 3009 N N . ASN B 1 158 ? 13.531 25.547 2.389 1 85.56 158 ASN B N 1
ATOM 3010 C CA . ASN B 1 158 ? 12.695 26.469 1.627 1 85.56 158 ASN B CA 1
ATOM 3011 C C . ASN B 1 158 ? 11.672 27.172 2.521 1 85.56 158 ASN B C 1
ATOM 3013 O O . ASN B 1 158 ? 11.469 26.766 3.668 1 85.56 158 ASN B O 1
ATOM 3017 N N . SER B 1 159 ? 11.148 28.281 2.086 1 79.06 159 SER B N 1
ATOM 3018 C CA . SER B 1 159 ? 10.344 29.172 2.904 1 79.06 159 SER B CA 1
ATOM 3019 C C . SER B 1 159 ? 9.055 28.5 3.359 1 79.06 159 SER B C 1
ATOM 3021 O O . SER B 1 159 ? 8.492 28.859 4.398 1 79.06 159 SER B O 1
ATOM 3023 N N . THR B 1 160 ? 8.602 27.469 2.742 1 84.25 160 THR B N 1
ATOM 3024 C CA . THR B 1 160 ? 7.273 26.953 3.061 1 84.25 160 THR B CA 1
ATOM 3025 C C . THR B 1 160 ? 7.363 25.547 3.617 1 84.25 160 THR B C 1
ATOM 3027 O O . THR B 1 160 ? 6.355 24.969 4.039 1 84.25 160 THR B O 1
ATOM 3030 N N . GLY B 1 161 ? 8.539 25.109 3.752 1 92.94 161 GLY B N 1
ATOM 3031 C CA . GLY B 1 161 ? 8.688 23.719 4.148 1 92.94 161 GLY B CA 1
ATOM 3032 C C . GLY B 1 161 ? 8.625 23.516 5.648 1 92.94 161 GLY B C 1
ATOM 3033 O O . GLY B 1 161 ? 8.875 24.453 6.418 1 92.94 161 GLY B O 1
ATOM 3034 N N . VAL B 1 162 ? 8.203 22.375 6.125 1 95.25 162 VAL B N 1
ATOM 3035 C CA . VAL B 1 162 ? 8.227 21.922 7.512 1 95.25 162 VAL B CA 1
ATOM 3036 C C . VAL B 1 162 ? 9.344 20.906 7.703 1 95.25 162 VAL B C 1
ATOM 3038 O O . VAL B 1 162 ? 9.477 19.969 6.914 1 95.25 162 VAL B O 1
ATOM 3041 N N . TYR B 1 163 ? 10.117 21.062 8.781 1 94.88 163 TYR B N 1
ATOM 3042 C CA . TYR B 1 163 ? 11.32 20.25 8.938 1 94.88 163 TYR B CA 1
ATOM 3043 C C . TYR B 1 163 ? 11.398 19.672 10.344 1 94.88 163 TYR B C 1
ATOM 3045 O O . TYR B 1 163 ? 10.891 20.266 11.305 1 94.88 163 TYR B O 1
ATOM 3053 N N . LEU B 1 164 ? 11.953 18.5 10.383 1 93 164 LEU B N 1
ATOM 3054 C CA . LEU B 1 164 ? 12.461 17.984 11.648 1 93 164 LEU B CA 1
ATOM 3055 C C . LEU B 1 164 ? 13.852 18.547 11.953 1 93 164 LEU B C 1
ATOM 3057 O O . LEU B 1 164 ? 14.766 18.422 11.133 1 93 164 LEU B O 1
ATOM 3061 N N . ILE B 1 165 ? 13.914 19.125 13.102 1 91.12 165 ILE B N 1
ATOM 3062 C CA . ILE B 1 165 ? 15.117 19.875 13.43 1 91.12 165 ILE B CA 1
ATOM 3063 C C . ILE B 1 165 ? 15.688 19.391 14.766 1 91.12 165 ILE B C 1
ATOM 3065 O O . ILE B 1 165 ? 14.953 19.266 15.75 1 91.12 165 ILE B O 1
ATOM 3069 N N . ASN B 1 166 ? 16.891 19.156 14.695 1 89 166 ASN B N 1
ATOM 3070 C CA . ASN B 1 166 ? 17.625 18.828 15.914 1 89 166 ASN B CA 1
ATOM 3071 C C . ASN B 1 166 ? 18.359 20.031 16.484 1 89 166 ASN B C 1
ATOM 3073 O O . ASN B 1 166 ? 19.062 20.734 15.75 1 89 166 ASN B O 1
ATOM 3077 N N . THR B 1 167 ? 18.125 20.344 17.734 1 87.75 167 THR B N 1
ATOM 3078 C CA . THR B 1 167 ? 18.797 21.438 18.438 1 87.75 167 THR B CA 1
ATOM 3079 C C . THR B 1 167 ? 19.375 20.953 19.75 1 87.75 167 THR B C 1
ATOM 3081 O O . THR B 1 167 ? 19.203 19.797 20.141 1 87.75 167 THR B O 1
ATOM 3084 N N . ASN B 1 168 ? 20.031 21.922 20.453 1 83.19 168 ASN B N 1
ATOM 3085 C CA . ASN B 1 168 ? 20.578 21.609 21.766 1 83.19 168 ASN B CA 1
ATOM 3086 C C . ASN B 1 168 ? 19.484 21.375 22.781 1 83.19 168 ASN B C 1
ATOM 3088 O O . ASN B 1 168 ? 19.688 20.672 23.781 1 83.19 168 ASN B O 1
ATOM 3092 N N . ASP B 1 169 ? 18.359 21.938 22.547 1 79.88 169 ASP B N 1
ATOM 3093 C CA . ASP B 1 169 ? 17.234 21.859 23.484 1 79.88 169 ASP B CA 1
ATOM 3094 C C . ASP B 1 169 ? 16.344 20.656 23.172 1 79.88 169 ASP B C 1
ATOM 3096 O O . ASP B 1 169 ? 15.461 20.312 23.953 1 79.88 169 ASP B O 1
ATOM 3100 N N . GLY B 1 170 ? 16.578 20.062 22 1 82.94 170 GLY B N 1
ATOM 3101 C CA . GLY B 1 170 ? 15.75 18.922 21.641 1 82.94 170 GLY B CA 1
ATOM 3102 C C . GLY B 1 170 ? 15.367 18.906 20.172 1 82.94 170 GLY B C 1
ATOM 3103 O O . GLY B 1 170 ? 15.992 19.578 19.344 1 82.94 170 GLY B O 1
ATOM 3104 N N . LEU B 1 171 ? 14.367 18.031 19.891 1 87.12 171 LEU B N 1
ATOM 3105 C CA . LEU B 1 171 ? 13.875 17.859 18.531 1 87.12 171 LEU B CA 1
ATOM 3106 C C . LEU B 1 171 ? 12.594 18.656 18.312 1 87.12 171 LEU B C 1
ATOM 3108 O O . LEU B 1 171 ? 11.695 18.641 19.156 1 87.12 171 LEU B O 1
ATOM 3112 N N . TYR B 1 172 ? 12.602 19.344 17.141 1 88.75 172 TYR B N 1
ATOM 3113 C CA . TYR B 1 172 ? 11.43 20.156 16.812 1 88.75 172 TYR B CA 1
ATOM 3114 C C . TYR B 1 172 ? 10.938 19.875 15.406 1 88.75 172 TYR B C 1
ATOM 3116 O O . TYR B 1 172 ? 11.727 19.578 14.516 1 88.75 172 TYR B O 1
ATOM 3124 N N . ILE B 1 173 ? 9.68 19.906 15.258 1 91.75 173 ILE B N 1
ATOM 3125 C CA . ILE B 1 173 ? 9.07 20.062 13.938 1 91.75 173 ILE B CA 1
ATOM 3126 C C . ILE B 1 173 ? 8.594 21.5 13.758 1 91.75 173 ILE B C 1
ATOM 3128 O O . ILE B 1 173 ? 7.734 21.984 14.5 1 91.75 173 ILE B O 1
ATOM 3132 N N . LYS B 1 174 ? 9.242 22.219 12.828 1 93.38 174 LYS B N 1
ATOM 3133 C CA . LYS B 1 174 ? 9 23.641 12.656 1 93.38 174 LYS B CA 1
ATOM 3134 C C . LYS B 1 174 ? 9.203 24.062 11.203 1 93.38 174 LYS B C 1
ATOM 3136 O O . LYS B 1 174 ? 9.828 23.344 10.43 1 93.38 174 LYS B O 1
ATOM 3141 N N . CYS B 1 175 ? 8.656 25.219 10.891 1 94.31 175 CYS B N 1
ATOM 3142 C CA . CYS B 1 175 ? 9.102 25.953 9.711 1 94.31 175 CYS B CA 1
ATOM 3143 C C . CYS B 1 175 ? 10.367 26.75 10.008 1 94.31 175 CYS B C 1
ATOM 3145 O O . CYS B 1 175 ? 10.578 27.188 11.133 1 94.31 175 CYS B O 1
ATOM 3147 N N . ILE B 1 176 ? 11.172 26.875 8.945 1 93.5 176 ILE B N 1
ATOM 3148 C CA . ILE B 1 176 ? 12.484 27.469 9.188 1 93.5 176 ILE B CA 1
ATOM 3149 C C . ILE B 1 176 ? 12.656 28.688 8.297 1 93.5 176 ILE B C 1
ATOM 3151 O O . IL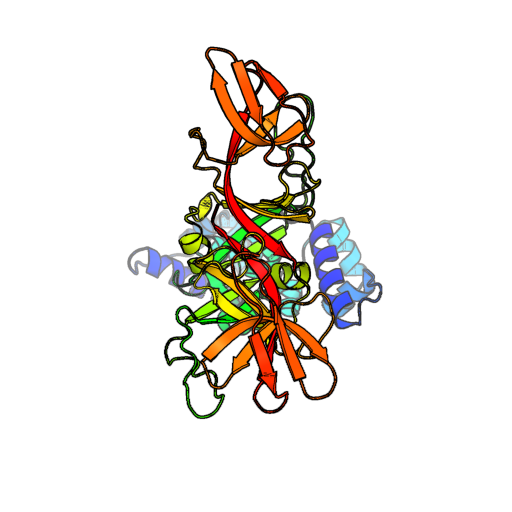E B 1 176 ? 12.305 28.672 7.113 1 93.5 176 ILE B O 1
ATOM 3155 N N . LYS B 1 177 ? 13.047 29.75 8.906 1 92 177 LYS B N 1
ATOM 3156 C CA . LYS B 1 177 ? 13.508 30.953 8.203 1 92 177 LYS B CA 1
ATOM 3157 C C . LYS B 1 177 ? 14.938 31.297 8.609 1 92 177 LYS B C 1
ATOM 3159 O O . LYS B 1 177 ? 15.242 31.406 9.797 1 92 177 LYS B O 1
ATOM 3164 N N . VAL B 1 178 ? 15.75 31.422 7.582 1 90.5 178 VAL B N 1
ATOM 3165 C CA . VAL B 1 178 ? 17.141 31.75 7.852 1 90.5 178 VAL B CA 1
ATOM 3166 C C . VAL B 1 178 ? 17.391 33.219 7.551 1 90.5 178 VAL B C 1
ATOM 3168 O O . VAL B 1 178 ? 17.047 33.719 6.469 1 90.5 178 VAL B O 1
ATOM 3171 N N . GLU B 1 179 ? 17.844 33.906 8.508 1 88.81 179 GLU B N 1
ATOM 3172 C CA . GLU B 1 179 ? 18.25 35.281 8.383 1 88.81 179 GLU B CA 1
ATOM 3173 C C . GLU B 1 179 ? 19.672 35.5 8.867 1 88.81 179 GLU B C 1
ATOM 3175 O O . GLU B 1 179 ? 19.922 35.625 10.07 1 88.81 179 GLU B O 1
ATOM 3180 N N . ASN B 1 180 ? 20.594 35.75 7.91 1 89 180 ASN B N 1
ATOM 3181 C CA . ASN B 1 180 ? 22 35.938 8.242 1 89 180 ASN B CA 1
ATOM 3182 C C . ASN B 1 180 ? 22.516 34.781 9.102 1 89 180 ASN B C 1
ATOM 3184 O O . ASN B 1 180 ? 22.531 33.625 8.656 1 89 180 ASN B O 1
ATOM 3188 N N . ASP B 1 181 ? 22.938 35.031 10.289 1 89.88 181 ASP B N 1
ATOM 3189 C CA . ASP B 1 181 ? 23.516 34 11.133 1 89.88 181 ASP B CA 1
ATOM 3190 C C . ASP B 1 181 ? 22.5 33.469 12.141 1 89.88 181 ASP B C 1
ATOM 3192 O O . ASP B 1 181 ? 22.875 32.781 13.102 1 89.88 181 ASP B O 1
ATOM 3196 N N . LYS B 1 182 ? 21.281 33.812 11.773 1 92.69 182 LYS B N 1
ATOM 3197 C CA . LYS B 1 182 ? 20.219 33.375 12.688 1 92.69 182 LYS B CA 1
ATOM 3198 C C . LYS B 1 182 ? 19.188 32.531 11.953 1 92.69 182 LYS B C 1
ATOM 3200 O O . LYS B 1 182 ? 18.969 32.688 10.758 1 92.69 182 LYS B O 1
ATOM 3205 N N . VAL B 1 183 ? 18.672 31.562 12.781 1 92.31 183 VAL B N 1
ATOM 3206 C CA . VAL B 1 183 ? 17.594 30.719 12.297 1 92.31 183 VAL B CA 1
ATOM 3207 C C . VAL B 1 183 ? 16.344 30.938 13.148 1 92.31 183 VAL B C 1
ATOM 3209 O O . VAL B 1 183 ? 16.406 30.891 14.383 1 92.31 183 VAL B O 1
ATOM 3212 N N . ILE B 1 184 ? 15.312 31.234 12.477 1 94.12 184 ILE B N 1
ATOM 3213 C CA . ILE B 1 184 ? 14.031 31.406 13.164 1 94.12 184 ILE B CA 1
ATOM 3214 C C . ILE B 1 184 ? 13.156 30.188 12.938 1 94.12 184 ILE B C 1
ATOM 3216 O O . ILE B 1 184 ? 12.852 29.828 11.789 1 94.12 184 ILE B O 1
ATOM 3220 N N . LEU B 1 185 ? 12.805 29.484 14.023 1 93.5 185 LEU B N 1
ATOM 3221 C CA . LEU B 1 185 ? 11.883 28.359 14.008 1 93.5 185 LEU B CA 1
ATOM 3222 C C . LEU B 1 185 ? 10.461 28.812 14.305 1 93.5 185 LEU B C 1
ATOM 3224 O O . LEU B 1 185 ? 10.195 29.344 15.383 1 93.5 185 LEU B O 1
ATOM 3228 N N . LYS B 1 186 ? 9.617 28.531 13.32 1 93.75 186 LYS B N 1
ATOM 3229 C CA . LYS B 1 186 ? 8.242 29.016 13.445 1 93.75 186 LYS B CA 1
ATOM 3230 C C . LYS B 1 186 ? 7.262 27.844 13.547 1 93.75 186 LYS B C 1
ATOM 3232 O O . LYS B 1 186 ? 7.418 26.844 12.852 1 93.75 186 LYS B O 1
ATOM 3237 N N . SER B 1 187 ? 6.285 28.047 14.438 1 92.94 187 SER B N 1
ATOM 3238 C CA . SER B 1 187 ? 5.191 27.078 14.547 1 92.94 187 SER B CA 1
ATOM 3239 C C . SER B 1 187 ? 4.008 27.484 13.68 1 92.94 187 SER B C 1
ATOM 3241 O O . SER B 1 187 ? 3.785 28.688 13.445 1 92.94 187 SER B O 1
ATOM 3243 N N . ASN B 1 188 ? 3.275 26.531 13.156 1 89.12 188 ASN B N 1
ATOM 3244 C CA . ASN B 1 188 ? 2.033 26.844 12.453 1 89.12 188 ASN B CA 1
ATOM 3245 C C . ASN B 1 188 ? 0.932 27.25 13.43 1 89.12 188 ASN B C 1
ATOM 3247 O O . ASN B 1 188 ? 0.044 28.031 13.07 1 89.12 188 ASN B O 1
ATOM 3251 N N . ASN B 1 189 ? 1.023 26.672 14.633 1 89.5 189 ASN B N 1
ATOM 3252 C CA . ASN B 1 189 ? 0.119 27.109 15.695 1 89.5 189 ASN B CA 1
ATOM 3253 C C . ASN B 1 189 ? 0.515 28.469 16.25 1 89.5 189 ASN B C 1
ATOM 3255 O O . ASN B 1 189 ? 1.572 28.625 16.859 1 89.5 189 ASN B O 1
ATOM 3259 N N . GLN B 1 190 ? -0.296 29.328 16.141 1 90.5 190 GLN B N 1
ATOM 3260 C CA . GLN B 1 190 ? 0.006 30.719 16.453 1 90.5 190 GLN B CA 1
ATOM 3261 C C . GLN B 1 190 ? 0.145 30.922 17.969 1 90.5 190 GLN B C 1
ATOM 3263 O O . GLN B 1 190 ? 0.65 31.953 18.406 1 90.5 190 GLN B O 1
ATOM 3268 N N . ALA B 1 191 ? -0.337 30.031 18.703 1 90.94 191 ALA B N 1
ATOM 3269 C CA . ALA B 1 191 ? -0.244 30.125 20.156 1 90.94 191 ALA B CA 1
ATOM 3270 C C . ALA B 1 191 ? 1.194 29.922 20.641 1 90.94 191 ALA B C 1
ATOM 3272 O O . ALA B 1 191 ? 1.516 30.188 21.797 1 90.94 191 ALA B O 1
ATOM 3273 N N . PHE B 1 192 ? 2.059 29.516 19.797 1 92.31 192 PHE B N 1
ATOM 3274 C CA . PHE B 1 192 ? 3.445 29.234 20.156 1 92.31 192 PHE B CA 1
ATOM 3275 C C . PHE B 1 192 ? 4.367 30.328 19.641 1 92.31 192 PHE B C 1
ATOM 3277 O O . PHE B 1 192 ? 4.223 30.797 18.5 1 92.31 192 PHE B O 1
ATOM 3284 N N . ASP B 1 193 ? 5.309 30.688 20.391 1 91.56 193 ASP B N 1
ATOM 3285 C CA . ASP B 1 193 ? 6.246 31.75 20.031 1 91.56 193 ASP B CA 1
ATOM 3286 C C . ASP B 1 193 ? 7.352 31.219 19.109 1 91.56 193 ASP B C 1
ATOM 3288 O O . ASP B 1 193 ? 7.688 30.031 19.172 1 91.56 193 ASP B O 1
ATOM 3292 N N . ASP B 1 194 ? 7.875 32.125 18.359 1 94.06 194 ASP B N 1
ATOM 3293 C CA . ASP B 1 194 ? 9.039 31.797 17.547 1 94.06 194 ASP B CA 1
ATOM 3294 C C . ASP B 1 194 ? 10.258 31.516 18.422 1 94.06 194 ASP B C 1
ATOM 3296 O O . ASP B 1 194 ? 10.391 32.094 19.5 1 94.06 194 ASP B O 1
ATOM 3300 N N . ILE B 1 195 ? 11.117 30.641 17.922 1 91.38 195 ILE B N 1
ATOM 3301 C CA . ILE B 1 195 ? 12.391 30.344 18.562 1 91.38 195 ILE B CA 1
ATOM 3302 C C . ILE B 1 195 ? 13.539 30.812 17.672 1 91.38 195 ILE B C 1
ATOM 3304 O O . ILE B 1 195 ? 13.602 30.438 16.5 1 91.38 195 ILE B O 1
ATOM 3308 N N . THR B 1 196 ? 14.367 31.641 18.141 1 94.31 196 THR B N 1
ATOM 3309 C CA . THR B 1 196 ? 15.523 32.094 17.391 1 94.31 196 THR B CA 1
ATOM 3310 C C . THR B 1 196 ? 16.797 31.453 17.906 1 94.31 196 THR B C 1
ATOM 3312 O O . THR B 1 196 ? 17.094 31.516 19.094 1 94.31 196 THR B O 1
ATOM 3315 N N . LEU B 1 197 ? 17.484 30.859 17.031 1 93.19 197 LEU B N 1
ATOM 3316 C CA . LEU B 1 197 ? 18.734 30.172 17.375 1 93.19 197 LEU B CA 1
ATOM 3317 C C . LEU B 1 197 ? 19.859 30.578 16.422 1 93.19 197 LEU B C 1
ATOM 3319 O O . LEU B 1 197 ? 19.594 31.172 15.359 1 93.19 197 LEU B O 1
ATOM 3323 N N . HIS B 1 198 ? 21.062 30.359 16.859 1 93.44 198 HIS B N 1
ATOM 3324 C CA . HIS B 1 198 ? 22.188 30.5 15.945 1 93.44 198 HIS B CA 1
ATOM 3325 C C . HIS B 1 198 ? 22.25 29.359 14.945 1 93.44 198 HIS B C 1
ATOM 3327 O O . HIS B 1 198 ? 21.922 28.219 15.289 1 93.44 198 HIS B O 1
ATOM 3333 N N . ILE B 1 199 ? 22.672 29.625 13.789 1 90.25 199 ILE B N 1
ATOM 3334 C CA . ILE B 1 199 ? 22.688 28.656 12.703 1 90.25 199 ILE B CA 1
ATOM 3335 C C . ILE B 1 199 ? 23.531 27.453 13.102 1 90.25 199 ILE B C 1
ATOM 3337 O O . ILE B 1 199 ? 23.234 26.312 12.711 1 90.25 199 ILE B O 1
ATOM 3341 N N . ASP B 1 200 ? 24.5 27.672 13.93 1 90.31 200 ASP B N 1
ATOM 3342 C CA . ASP B 1 200 ? 25.406 26.609 14.328 1 90.31 200 ASP B CA 1
ATOM 3343 C C . ASP B 1 200 ? 24.75 25.672 15.328 1 90.31 200 ASP B C 1
ATOM 3345 O O . ASP B 1 200 ? 25.25 24.562 15.578 1 90.31 200 ASP B O 1
ATOM 3349 N N . ASP B 1 201 ? 23.703 26.078 15.875 1 89.94 201 ASP B N 1
ATOM 3350 C CA . ASP B 1 201 ? 23.031 25.297 16.906 1 89.94 201 ASP B CA 1
ATOM 3351 C C . ASP B 1 201 ? 21.875 24.5 16.328 1 89.94 201 ASP B C 1
ATOM 3353 O O . ASP B 1 201 ? 21.094 23.906 17.078 1 89.94 201 ASP B O 1
ATOM 3357 N N . VAL B 1 202 ? 21.75 24.469 15.039 1 89.38 202 VAL B N 1
ATOM 3358 C CA . VAL B 1 202 ? 20.594 23.828 14.406 1 89.38 202 VAL B CA 1
ATOM 3359 C C . VAL B 1 202 ? 21.078 22.828 13.367 1 89.38 202 VAL B C 1
ATOM 3361 O O . VAL B 1 202 ? 21.922 23.141 12.531 1 89.38 202 VAL B O 1
ATOM 3364 N N . ASP B 1 203 ? 20.562 21.625 13.461 1 91 203 ASP B N 1
ATOM 3365 C CA . ASP B 1 203 ? 20.781 20.594 12.445 1 91 203 ASP B CA 1
ATOM 3366 C C . ASP B 1 203 ? 19.453 20.156 11.828 1 91 203 ASP B C 1
ATOM 3368 O O . ASP B 1 203 ? 18.547 19.703 12.531 1 91 203 ASP B O 1
ATOM 3372 N N . ILE B 1 204 ? 19.391 20.266 10.57 1 91.88 204 ILE B N 1
ATOM 3373 C CA . ILE B 1 204 ? 18.172 19.844 9.875 1 91.88 204 ILE B CA 1
ATOM 3374 C C . ILE B 1 204 ? 18.25 18.344 9.586 1 91.88 204 ILE B C 1
ATOM 3376 O O . ILE B 1 204 ? 19.125 17.891 8.852 1 91.88 204 ILE B O 1
ATOM 3380 N N . VAL B 1 205 ? 17.328 17.578 10.086 1 91.19 205 VAL B N 1
ATOM 3381 C CA . VAL B 1 205 ? 17.312 16.125 9.945 1 91.19 205 VAL B CA 1
ATOM 3382 C C . VAL B 1 205 ? 16.688 15.742 8.602 1 91.19 205 VAL B C 1
ATOM 3384 O O . VAL B 1 205 ? 17.188 14.852 7.91 1 91.19 205 VAL B O 1
ATOM 3387 N N . GLY B 1 206 ? 15.547 16.406 8.289 1 94.88 206 GLY B N 1
ATOM 3388 C CA . GLY B 1 206 ? 14.828 16.156 7.047 1 94.88 206 GLY B CA 1
ATOM 3389 C C . GLY B 1 206 ? 13.531 16.938 6.941 1 94.88 206 GLY B C 1
ATOM 3390 O O . GLY B 1 206 ? 13.141 17.625 7.883 1 94.88 206 GLY B O 1
ATOM 3391 N N . ARG B 1 207 ? 12.938 16.812 5.789 1 96.62 207 ARG B N 1
ATOM 3392 C CA . ARG B 1 207 ? 11.703 17.531 5.52 1 96.62 207 ARG B CA 1
ATOM 3393 C C . ARG B 1 207 ? 10.484 16.641 5.742 1 96.62 207 ARG B C 1
ATOM 3395 O O . ARG B 1 207 ? 10.5 15.461 5.391 1 96.62 207 ARG B O 1
ATOM 3402 N N . VAL B 1 208 ? 9.445 17.219 6.328 1 96.38 208 VAL B N 1
ATOM 3403 C CA . VAL B 1 208 ? 8.164 16.531 6.449 1 96.38 208 VAL B CA 1
ATOM 3404 C C . VAL B 1 208 ? 7.457 16.516 5.098 1 96.38 208 VAL B C 1
ATOM 3406 O O . VAL B 1 208 ? 7.133 17.562 4.547 1 96.38 208 VAL B O 1
ATOM 3409 N N . CYS B 1 209 ? 7.164 15.328 4.586 1 97.19 209 CYS B N 1
ATOM 3410 C CA . CYS B 1 209 ? 6.566 15.219 3.26 1 97.19 209 CYS B CA 1
ATOM 3411 C C . CYS B 1 209 ? 5.102 14.797 3.354 1 97.19 209 CYS B C 1
ATOM 3413 O O . CYS B 1 209 ? 4.316 15.062 2.443 1 97.19 209 CYS B O 1
ATOM 3415 N N . GLY B 1 210 ? 4.773 14.117 4.422 1 96.94 210 GLY B N 1
ATOM 3416 C CA . GLY B 1 210 ? 3.418 13.633 4.613 1 96.94 210 GLY B CA 1
ATOM 3417 C C . GLY B 1 210 ? 3.033 13.492 6.074 1 96.94 210 GLY B C 1
ATOM 3418 O O . GLY B 1 210 ? 3.898 13.312 6.938 1 96.94 210 GLY B O 1
ATOM 3419 N N . VAL B 1 211 ? 1.769 13.609 6.336 1 96.44 211 VAL B N 1
ATOM 3420 C CA . VAL B 1 211 ? 1.228 13.477 7.688 1 96.44 211 VAL B CA 1
ATOM 3421 C C . VAL B 1 211 ? 0.007 12.555 7.664 1 96.44 211 VAL B C 1
ATOM 3423 O O . VAL B 1 211 ? -0.912 12.75 6.867 1 96.44 211 VAL B O 1
ATOM 3426 N N . LEU B 1 212 ? 0.07 11.5 8.422 1 97 212 LEU B N 1
ATOM 3427 C CA . LEU B 1 212 ? -1.102 10.656 8.656 1 97 212 LEU B CA 1
ATOM 3428 C C . LEU B 1 212 ? -1.81 11.055 9.945 1 97 212 LEU B C 1
ATOM 3430 O O . LEU B 1 212 ? -1.247 10.922 11.031 1 97 212 LEU B O 1
ATOM 3434 N N . VAL B 1 213 ? -2.986 11.477 9.805 1 95.12 213 VAL B N 1
ATOM 3435 C CA . VAL B 1 213 ? -3.77 11.984 10.93 1 95.12 213 VAL B CA 1
ATOM 3436 C C . VAL B 1 213 ? -4.922 11.023 11.227 1 95.12 213 VAL B C 1
ATOM 3438 O O . VAL B 1 213 ? -5.578 10.531 10.305 1 95.12 213 VAL B O 1
ATOM 3441 N N . LYS B 1 214 ? -5.047 10.727 12.469 1 94 214 LYS B N 1
ATOM 3442 C CA . LYS B 1 214 ? -6.223 9.977 12.906 1 94 214 LYS B CA 1
ATOM 3443 C C . LYS B 1 214 ? -7.457 10.875 12.961 1 94 214 LYS B C 1
ATOM 3445 O O . LYS B 1 214 ? -7.375 12.023 13.406 1 94 214 LYS B O 1
ATOM 3450 N N . VAL B 1 215 ? -8.531 10.352 12.406 1 91.06 215 VAL B N 1
ATOM 3451 C CA . VAL B 1 215 ? -9.758 11.141 12.375 1 91.06 215 VAL B CA 1
ATOM 3452 C C . VAL B 1 215 ? -10.758 10.586 13.391 1 91.06 215 VAL B C 1
ATOM 3454 O O . VAL B 1 215 ? -10.93 9.367 13.5 1 91.06 215 VAL B O 1
#

Nearest PDB structures (foldseek):
  3k2z-assembly1_B  TM=5.202E-01  e=1.179E-10  Thermotoga maritima
  1jhf-assembly1_B  TM=9.151E-01  e=1.553E-06  Escherichia coli
  3k2z-assembly1_A  TM=5.156E-01  e=3.637E-10  Thermotoga maritima
  1jhc-assembly1_A-2  TM=8.518E-01  e=5.722E-06  Escherichia coli
  1jhh-assembly1_A  TM=5.367E-01  e=1.837E-07  Escherichia coli

Solvent-accessible surface area (backbone atoms only — not comparable to full-atom values): 22932 Å² total; per-residue (Å²): 130,90,53,48,67,61,52,49,51,54,53,34,52,56,52,13,57,75,58,76,64,42,92,62,50,72,62,54,53,22,55,68,46,71,39,57,55,71,58,44,52,51,25,59,73,70,56,51,72,62,55,66,44,50,48,51,48,33,52,76,64,32,33,39,50,41,31,76,78,68,72,37,54,34,58,67,45,33,70,91,70,48,64,55,48,77,29,49,30,30,75,61,72,51,45,42,42,84,77,50,49,70,40,68,47,94,64,57,39,84,36,51,39,22,48,66,60,34,58,70,27,68,38,55,73,94,42,33,35,34,38,46,40,81,55,58,50,34,24,84,85,41,46,57,68,16,36,36,34,28,18,44,77,45,57,77,84,44,85,82,44,41,29,38,32,30,22,56,89,22,65,42,73,30,28,51,43,80,54,92,69,31,30,38,37,36,45,70,16,78,89,46,74,71,46,78,43,49,50,89,54,54,42,68,55,13,24,44,18,29,39,41,36,66,93,128,91,54,48,67,60,52,50,52,54,51,35,51,56,52,12,59,72,58,77,64,41,92,61,52,72,63,54,52,21,56,68,48,70,41,57,54,69,59,43,50,50,26,58,74,69,56,51,71,61,55,67,43,51,49,51,48,32,53,76,68,48,43,49,48,39,33,75,77,67,71,38,56,42,77,72,15,31,76,65,51,42,63,52,47,77,31,49,29,30,71,60,70,51,44,40,46,87,76,53,48,70,40,70,46,95,66,56,39,83,35,49,38,23,47,65,61,34,58,70,28,69,36,54,73,94,42,33,34,36,38,45,41,82,56,58,51,33,24,85,85,42,47,59,67,16,37,34,34,28,20,44,79,45,56,78,84,46,85,82,44,41,28,38,32,32,23,58,90,23,64,43,72,30,28,51,45,80,52,93,69,31,29,37,38,35,45,71,16,79,92,47,74,70,46,76,43,49,50,88,52,54,44,67,56,13,25,43,18,27,38,40,36,65,91

pLDDT: mean 86.7, std 13.09, range [37.84, 97.44]